Protein AF-A0A8D9LYZ7-F1 (afdb_monomer)

Nearest PDB structures (foldseek):
  7vrr-assembly1_A  TM=9.509E-01  e=6.026E-10  Arabidopsis thaliana
  7vmf-assembly1_E  TM=9.595E-01  e=1.158E-09  Arabidopsis thaliana
  7vrr-assembly1_B  TM=9.487E-01  e=1.440E-09  Arabidopsis thaliana
  7vrr-assembly1_D  TM=9.326E-01  e=1.996E-09  Arabidopsis thaliana
  7wim-assembly3_O  TM=8.585E-01  e=1.348E-05  Arabidopsis thaliana

pLDDT: mean 75.19, std 22.4, range [19.69, 98.44]

Foldseek 3Di:
DDKAWAPRKDKDFADVQKKKWWFKKFWFPADQQDKKFKWKADPNDIDGQDMAGHPPRRMDTGGDMDPGMMIIDIDDNGGIMDIDIDMDGNPPDDDDDDDDDDDDDDDDDDDDDDDDDDDDDDDDDDDDDDDDDDPDQQFDKDWAPGKDKDFADVQKKKFFFKKFFDPDDQQDKKFKWKADPNDIDTPDIHRGMDGDDDPIGPGMIMIDMHDPGGIMTIGIDMDGNDDDPDPDDDDDDDDDDDDDDPPVVVVVVVVVVVVVVVVVVVPDDPVCVVVVVVVVVVCLVPFPDWFWDFCCVVPVVQQDDAAADFFAQQLLVQVLSFLSSLCVVVVDDFPDDDSVCQQVQQDCVQADPRSHGVDSVSSQCSCCVRRSFVHKDKAFQDPDLVRLVVVVVVVQVLPVSHKKKFKFFDFPVNVVLPDQADDDDPVRVVCCVPPVGDMGIWIFGGKTWHDDPNDIWIWTWTQANRALVRDPGRIGTYTPSRSGTGIIMHTHD

Organism: Brassica campestris (NCBI:txid3711)

Mean predicted aligned error: 21.59 Å

Sequence (493 aa):
GAEVKAGKPLKVKPDEDCLIHLSHACIDNGKKGETALLYVTVDGKKLVIGKLSQGSISQISLYLIFDQEFELSHSLETGSVHFIGYKSPNMDDEECYSSSDSSSEEEVECCQGLKADSEPKAKPAEEVKHESDDDDDEGAKVKAGKTLKVKPGENCLIHISQASLGKAENGVSALLYATVDDKKLLLGTLSQDISFDHLLFDREFELSHTLDRGYVHFIGHQRNKKKRASESSKTPVSFKKSKPNTENSFEEITKICQNLVVLLKSVPTKKDIPAIFDKWERTADSRWPLKRDSWRDKRRDNIPPQYIQTQGNCWAIAFYRQWSTMAKLKGRSRPKLTLAKLMSGVSFRYRTGDGQLRKLEAAVEFMKNEHYVDEMFLHVKPSGDSEDEKFEQLIENLLLEGPVAVSFDYFPSYRTGKERILSPTLTERLRNPYEHTSKHVGLLMGSGIELVDGEPKHFWDIYESRGASWRDCGFDRLARHEGLILQATEMRL

Solvent-accessible surface area (backbone atoms only — not comparable to full-atom values): 29156 Å² total; per-residue (Å²): 106,50,79,32,44,44,89,44,66,41,78,46,70,48,57,90,65,24,28,37,35,40,41,33,39,30,63,40,79,50,55,86,70,40,61,30,46,30,32,40,30,46,93,88,44,78,40,81,76,46,74,35,25,35,88,80,34,40,60,47,82,44,91,46,76,33,78,56,61,36,31,40,41,58,61,35,87,57,37,34,38,39,36,33,54,52,77,44,75,51,84,86,68,97,74,88,82,79,88,76,91,77,90,79,90,85,84,89,86,86,87,84,90,84,87,88,87,83,85,88,90,82,91,92,84,85,89,78,90,77,83,86,83,88,80,72,89,75,53,51,78,34,45,45,86,41,72,42,78,47,70,44,56,91,70,26,27,33,36,44,42,34,38,32,61,40,92,65,68,92,87,54,64,26,48,33,32,41,32,42,93,90,43,78,41,80,74,48,78,37,65,53,66,43,78,40,94,78,47,68,35,76,51,60,34,30,41,38,55,63,37,90,68,50,34,40,37,36,32,62,51,80,42,73,61,81,78,72,85,78,91,80,80,89,77,87,83,86,76,84,88,76,89,76,78,75,71,68,52,55,59,53,50,51,51,50,52,52,52,48,53,54,50,55,72,69,48,80,49,87,81,43,46,62,60,50,48,50,52,48,53,64,37,66,80,34,80,73,68,74,48,68,55,34,45,66,74,78,37,61,95,55,60,62,84,84,42,65,55,62,69,37,39,34,54,42,52,16,50,48,38,31,50,53,38,45,40,64,73,69,70,58,93,58,63,87,82,46,57,66,53,46,65,69,61,33,58,68,88,50,31,47,99,53,49,28,66,77,51,75,68,66,44,42,60,49,38,40,76,67,50,62,27,76,43,67,47,77,47,64,55,64,92,52,78,88,38,36,63,58,47,52,49,51,51,54,58,52,48,74,79,34,56,31,26,31,30,29,69,50,50,76,74,63,74,70,66,79,62,85,53,42,68,76,53,72,68,52,62,70,41,33,88,76,69,59,54,55,74,41,35,32,22,36,37,36,35,33,41,40,69,57,97,87,41,83,41,47,27,35,35,28,45,45,48,64,17,56,86,34,77,65,65,16,32,49,32,38,45,50,98,65,68,54,62,47,31,41,46,49,76,42,118

Structure (mmCIF, N/CA/C/O backbone):
data_AF-A0A8D9LYZ7-F1
#
_entry.id   AF-A0A8D9LYZ7-F1
#
loop_
_atom_site.group_PDB
_atom_site.id
_atom_site.type_symbol
_atom_site.label_atom_id
_atom_site.label_alt_id
_atom_site.label_comp_id
_atom_site.label_asym_id
_atom_site.label_entity_id
_atom_site.label_seq_id
_atom_site.pdbx_PDB_ins_code
_atom_site.Cartn_x
_atom_site.Cartn_y
_atom_site.Cartn_z
_atom_site.occupancy
_atom_site.B_iso_or_equiv
_atom_site.auth_seq_id
_atom_site.auth_comp_id
_atom_site.auth_asym_id
_atom_site.auth_atom_id
_atom_site.pdbx_PDB_model_num
ATOM 1 N N . GLY A 1 1 ? -36.156 2.835 1.622 1.00 79.25 1 GLY A N 1
ATOM 2 C CA . GLY A 1 1 ? -36.296 2.996 3.081 1.00 79.25 1 GLY A CA 1
ATOM 3 C C . GLY A 1 1 ? -37.555 2.292 3.530 1.00 79.25 1 GLY A C 1
ATOM 4 O O . GLY A 1 1 ? -38.453 2.146 2.710 1.00 79.25 1 GLY A O 1
ATOM 5 N N . ALA A 1 2 ? -37.606 1.831 4.775 1.00 90.19 2 ALA A N 1
ATOM 6 C CA . ALA A 1 2 ? -38.741 1.100 5.324 1.00 90.19 2 ALA A CA 1
ATOM 7 C C . ALA A 1 2 ? -39.056 1.562 6.751 1.00 90.19 2 ALA A C 1
ATOM 9 O O . ALA A 1 2 ? -38.150 1.733 7.565 1.00 90.19 2 ALA A O 1
ATOM 10 N N . GLU A 1 3 ? -40.341 1.748 7.043 1.00 95.56 3 GLU A N 1
ATOM 11 C CA . GLU A 1 3 ? -40.841 2.050 8.383 1.00 95.56 3 GLU A CA 1
ATOM 12 C C . GLU A 1 3 ? -41.131 0.738 9.121 1.00 95.56 3 GLU A C 1
ATOM 14 O O . GLU A 1 3 ? -41.915 -0.091 8.655 1.00 95.56 3 GLU A O 1
ATOM 19 N N . VAL A 1 4 ? -40.530 0.563 10.294 1.00 96.75 4 VAL A N 1
ATOM 20 C CA . VAL A 1 4 ? -40.842 -0.523 11.226 1.00 96.75 4 VAL A CA 1
ATOM 21 C C . VAL A 1 4 ? -41.644 0.079 12.370 1.00 96.75 4 VAL A C 1
ATOM 23 O O . VAL A 1 4 ? -41.200 1.037 12.996 1.00 96.75 4 VAL A O 1
ATOM 26 N N . LYS A 1 5 ? -42.847 -0.448 12.613 1.00 95.31 5 LYS A N 1
ATOM 27 C CA . LYS A 1 5 ? -43.751 0.038 13.668 1.00 95.31 5 LYS A CA 1
ATOM 28 C C . LYS A 1 5 ? -43.574 -0.777 14.945 1.00 95.31 5 LYS A C 1
ATOM 30 O O . LYS A 1 5 ? -43.240 -1.961 14.888 1.00 95.31 5 LYS A O 1
ATOM 35 N N . ALA A 1 6 ? -43.891 -0.170 16.089 1.00 93.12 6 ALA A N 1
ATOM 36 C CA . ALA A 1 6 ? -43.908 -0.856 17.381 1.00 93.12 6 ALA A CA 1
ATOM 37 C C . ALA A 1 6 ? -44.677 -2.188 17.321 1.00 93.12 6 ALA A C 1
ATOM 39 O O . ALA A 1 6 ? -45.805 -2.256 16.825 1.00 93.12 6 ALA A O 1
ATOM 40 N N . GLY A 1 7 ? -44.030 -3.260 17.787 1.00 92.50 7 GLY A N 1
ATOM 41 C CA . GLY A 1 7 ? -44.580 -4.619 17.793 1.00 92.50 7 GLY A CA 1
ATOM 42 C C . GLY A 1 7 ? -44.764 -5.273 16.416 1.00 92.50 7 GLY A C 1
ATOM 43 O O . GLY A 1 7 ? -45.311 -6.370 16.349 1.00 92.50 7 GLY A O 1
ATOM 44 N N . LYS A 1 8 ? -44.330 -4.635 15.321 1.00 95.62 8 LYS A N 1
ATOM 45 C CA . LYS A 1 8 ? -44.472 -5.142 13.948 1.00 95.62 8 LYS A CA 1
ATOM 46 C C . LYS A 1 8 ? -43.101 -5.266 13.279 1.00 95.62 8 LYS A C 1
ATOM 48 O O . LYS A 1 8 ? -42.712 -4.359 12.541 1.00 95.62 8 LYS A O 1
ATOM 53 N N . PRO A 1 9 ? -42.357 -6.351 13.557 1.00 96.25 9 PRO A N 1
ATOM 54 C CA . PRO A 1 9 ? -41.068 -6.583 12.925 1.00 96.25 9 PRO A CA 1
ATOM 55 C C . PRO A 1 9 ? -41.208 -6.712 11.401 1.00 96.25 9 PRO A C 1
ATOM 57 O O . PRO A 1 9 ? -42.234 -7.170 10.895 1.00 96.25 9 PRO A O 1
ATOM 60 N N . LEU A 1 10 ? -40.174 -6.297 10.674 1.00 97.00 10 LEU A N 1
ATOM 61 C CA . LEU A 1 10 ? -40.135 -6.299 9.215 1.00 97.00 10 LEU A CA 1
ATOM 62 C C . LEU A 1 10 ? -39.130 -7.333 8.722 1.00 97.00 10 LEU A C 1
ATOM 64 O O . LEU A 1 10 ? -37.926 -7.145 8.881 1.00 97.00 10 LEU A O 1
ATOM 68 N N . LYS A 1 11 ? -39.620 -8.384 8.067 1.00 96.56 11 LYS A N 1
ATOM 69 C CA . LYS A 1 11 ? -38.764 -9.310 7.325 1.00 96.56 11 LYS A CA 1
ATOM 70 C C . LYS A 1 11 ? -38.338 -8.705 5.998 1.00 96.56 11 LYS A C 1
ATOM 72 O O . LYS A 1 11 ? -39.151 -8.118 5.284 1.00 96.56 11 LYS A O 1
ATOM 77 N N . VAL A 1 12 ? -37.067 -8.873 5.677 1.00 94.00 12 VAL A N 1
ATOM 78 C CA . VAL A 1 12 ? -36.433 -8.374 4.467 1.00 94.00 12 VAL A CA 1
ATOM 79 C C . VAL A 1 12 ? -35.651 -9.522 3.847 1.00 94.00 12 VAL A C 1
ATOM 81 O O . VAL A 1 12 ? -34.779 -10.110 4.485 1.00 94.00 12 VAL A O 1
ATOM 84 N N . LYS A 1 13 ? -35.966 -9.828 2.590 1.00 92.06 13 LYS A N 1
ATOM 85 C CA . LYS A 1 13 ? -35.280 -10.849 1.806 1.00 92.06 13 LYS A CA 1
ATOM 86 C C . LYS A 1 13 ? -34.520 -10.168 0.660 1.00 92.06 13 LYS A C 1
ATOM 88 O O . LYS A 1 13 ? -35.153 -9.415 -0.085 1.00 92.06 13 LYS A O 1
ATOM 93 N N . PRO A 1 14 ? -33.197 -10.372 0.537 1.00 88.88 14 PRO A N 1
ATOM 94 C CA . PRO A 1 14 ? -32.452 -9.967 -0.651 1.00 88.88 14 PRO A CA 1
ATOM 95 C C . PRO A 1 14 ? -32.978 -10.663 -1.915 1.00 88.88 14 PRO A C 1
ATOM 97 O O . PRO A 1 14 ? -33.495 -11.779 -1.840 1.00 88.88 14 PRO A O 1
ATOM 100 N N . ASP A 1 15 ? -32.871 -9.990 -3.064 1.00 88.00 15 ASP A N 1
ATOM 101 C CA . ASP A 1 15 ? -33.128 -10.634 -4.359 1.00 88.00 15 ASP A CA 1
ATOM 102 C C . ASP A 1 15 ? -31.979 -11.611 -4.674 1.00 88.00 15 ASP A C 1
ATOM 104 O O . ASP A 1 15 ? -30.904 -11.510 -4.077 1.00 88.00 15 ASP A O 1
ATOM 108 N N . GLU A 1 16 ? -32.193 -12.540 -5.609 1.00 79.25 16 GLU A N 1
ATOM 109 C CA . GLU A 1 16 ? -31.113 -13.405 -6.106 1.00 79.25 16 GLU A CA 1
ATOM 110 C C . GLU A 1 16 ? -29.936 -12.544 -6.601 1.00 79.25 16 GLU A C 1
ATOM 112 O O . GLU A 1 16 ? -30.134 -11.499 -7.227 1.00 79.25 16 GLU A O 1
ATOM 117 N N . ASP A 1 17 ? -28.716 -12.941 -6.232 1.00 79.69 17 ASP A N 1
ATOM 118 C CA . ASP A 1 17 ? -27.465 -12.235 -6.537 1.00 79.69 17 ASP A CA 1
ATOM 119 C C . ASP A 1 17 ? -27.440 -10.755 -6.124 1.00 79.69 17 ASP A C 1
ATOM 121 O O . ASP A 1 17 ? -26.774 -9.929 -6.751 1.00 79.69 17 ASP A O 1
ATOM 125 N N . CYS A 1 18 ? -28.149 -10.385 -5.055 1.00 79.62 18 CYS A N 1
ATOM 126 C CA . CYS A 1 18 ? -28.146 -9.030 -4.515 1.00 79.62 18 CYS A CA 1
ATOM 127 C C . CYS A 1 18 ? -27.877 -9.014 -3.008 1.00 79.62 18 CYS A C 1
ATOM 129 O O . CYS A 1 18 ? -28.377 -9.830 -2.245 1.00 79.62 18 CYS A O 1
ATOM 131 N N . LEU A 1 19 ? -27.135 -8.004 -2.567 1.00 84.94 19 LEU A N 1
ATOM 132 C CA . LEU A 1 19 ? -26.877 -7.683 -1.170 1.00 84.94 19 LEU A CA 1
ATOM 133 C C . LEU A 1 19 ? -27.732 -6.490 -0.750 1.00 84.94 19 LEU A C 1
ATOM 135 O O . LEU A 1 19 ? -27.896 -5.532 -1.513 1.00 84.94 19 LEU A O 1
ATOM 139 N N . ILE A 1 20 ? -28.230 -6.504 0.485 1.00 86.31 20 ILE A N 1
ATOM 140 C CA . ILE A 1 20 ? -28.914 -5.359 1.094 1.00 86.31 20 ILE A CA 1
ATOM 141 C C . ILE A 1 20 ? -27.975 -4.678 2.084 1.00 86.31 20 ILE A C 1
ATOM 143 O O . ILE A 1 20 ? -27.587 -5.261 3.092 1.00 86.31 20 ILE A O 1
ATOM 147 N N . HIS A 1 21 ? -27.664 -3.411 1.821 1.00 87.38 21 HIS A N 1
ATOM 148 C CA . HIS A 1 21 ? -26.882 -2.543 2.697 1.00 87.38 21 HIS A CA 1
ATOM 149 C C . HIS A 1 21 ? -27.824 -1.701 3.541 1.00 87.38 21 HIS A C 1
ATOM 151 O O . HIS A 1 21 ? -28.546 -0.868 2.997 1.00 87.38 21 HIS A O 1
ATOM 157 N N . LEU A 1 22 ? -27.808 -1.868 4.859 1.00 81.81 22 LEU A N 1
ATOM 158 C CA . LEU A 1 22 ? -28.526 -1.017 5.800 1.00 81.81 22 LEU A CA 1
ATOM 159 C C . LEU A 1 22 ? -27.595 0.091 6.300 1.00 81.81 22 LEU A C 1
ATOM 161 O O . LEU A 1 22 ? -26.616 -0.185 6.992 1.00 81.81 22 LEU A O 1
ATOM 165 N N . SER A 1 23 ? -27.908 1.339 5.942 1.00 78.88 23 SER A N 1
ATOM 166 C CA . SER A 1 23 ? -27.020 2.489 6.123 1.00 78.88 23 SER A CA 1
ATOM 167 C C . SER A 1 23 ? -27.414 3.411 7.273 1.00 78.88 23 SER A C 1
ATOM 169 O O . SER A 1 23 ? -26.550 4.038 7.877 1.00 78.88 23 SER A O 1
ATOM 171 N N . HIS A 1 24 ? -28.707 3.544 7.577 1.00 85.88 24 HIS A N 1
ATOM 172 C CA . HIS A 1 24 ? -29.184 4.456 8.620 1.00 85.88 24 HIS A CA 1
ATOM 173 C C . HIS A 1 24 ? -30.456 3.942 9.283 1.00 85.88 24 HIS A C 1
ATOM 175 O O . HIS A 1 24 ? -31.260 3.247 8.659 1.00 85.88 24 HIS A O 1
ATOM 181 N N . ALA A 1 25 ? -30.664 4.356 10.530 1.00 88.94 25 ALA A N 1
ATOM 182 C CA . ALA A 1 25 ? -31.942 4.242 11.212 1.00 88.94 25 ALA A CA 1
ATOM 183 C C . ALA A 1 25 ? -32.270 5.540 11.956 1.00 88.94 25 ALA A C 1
ATOM 185 O O . ALA A 1 25 ? -31.383 6.146 12.558 1.00 88.94 25 ALA A O 1
ATOM 186 N N . CYS A 1 26 ? -33.532 5.960 11.945 1.00 89.44 26 CYS A N 1
ATOM 187 C CA . CYS A 1 26 ? -34.004 7.096 12.731 1.00 89.44 26 CYS A CA 1
ATOM 188 C C . CYS A 1 26 ? -35.323 6.789 13.439 1.00 89.44 26 CYS A C 1
ATOM 190 O O . CYS A 1 26 ? -36.177 6.073 12.919 1.00 89.44 26 CYS A O 1
ATOM 192 N N . ILE A 1 27 ? -35.467 7.313 14.654 1.00 88.81 27 ILE A N 1
ATOM 193 C CA . ILE A 1 27 ? -36.677 7.170 15.460 1.00 88.81 27 ILE A CA 1
ATOM 194 C C . ILE A 1 27 ? -37.678 8.239 15.032 1.00 88.81 27 ILE A C 1
ATOM 196 O O . ILE A 1 27 ? -37.322 9.401 14.831 1.00 88.81 27 ILE A O 1
ATOM 200 N N . ASP A 1 28 ? -38.931 7.831 14.899 1.00 85.62 28 ASP A N 1
ATOM 201 C CA . ASP A 1 28 ? -40.037 8.689 14.513 1.00 85.62 28 ASP A CA 1
ATOM 202 C C . ASP A 1 28 ? -41.248 8.434 15.418 1.00 85.62 28 ASP A C 1
ATOM 204 O O . ASP A 1 28 ? -41.487 7.320 15.889 1.00 85.62 28 ASP A O 1
ATOM 208 N N . ASN A 1 29 ? -41.999 9.496 15.705 1.00 78.06 29 ASN A N 1
ATOM 209 C CA . ASN A 1 29 ? -43.187 9.473 16.566 1.00 78.06 29 ASN A CA 1
ATOM 210 C C . ASN A 1 29 ? -42.989 8.864 17.977 1.00 78.06 29 ASN A C 1
ATOM 212 O O . ASN A 1 29 ? -43.962 8.441 18.604 1.00 78.06 29 ASN A O 1
ATOM 216 N N . GLY A 1 30 ? -41.756 8.839 18.499 1.00 70.19 30 GLY A N 1
ATOM 217 C CA . GLY A 1 30 ? -41.465 8.470 19.889 1.00 70.19 30 GLY A CA 1
ATOM 218 C C . GLY A 1 30 ? -41.787 9.600 20.874 1.00 70.19 30 GLY A C 1
ATOM 219 O O . GLY A 1 30 ? -41.751 10.787 20.528 1.00 70.19 30 GLY A O 1
ATOM 220 N N . LYS A 1 31 ? -42.074 9.266 22.135 1.00 75.69 31 LYS A N 1
ATOM 221 C CA . LYS A 1 31 ? -42.212 10.268 23.206 1.00 75.69 31 LYS A CA 1
ATOM 222 C C . LYS A 1 31 ? -40.844 10.891 23.501 1.00 75.69 31 LYS A C 1
ATOM 224 O O . LYS A 1 31 ? -39.818 10.225 23.436 1.00 75.69 31 LYS A O 1
ATOM 229 N N . LYS A 1 32 ? -40.792 12.180 23.855 1.00 70.69 32 LYS A N 1
ATOM 230 C CA . LYS A 1 32 ? -39.527 12.873 24.176 1.00 70.69 32 LYS A CA 1
ATOM 231 C C . LYS A 1 32 ? -38.790 12.151 25.317 1.00 70.69 32 LYS A C 1
ATOM 233 O O . LYS A 1 32 ? -39.349 12.006 26.399 1.00 70.69 32 LYS A O 1
ATOM 238 N N . GLY A 1 33 ? -37.545 11.731 25.077 1.00 71.44 33 GLY A N 1
ATOM 239 C CA . GLY A 1 33 ? -36.746 10.937 26.022 1.00 71.44 33 GLY A CA 1
ATOM 240 C C . GLY A 1 33 ? -36.971 9.419 25.961 1.00 71.44 33 GLY A C 1
ATOM 241 O O . GLY A 1 33 ? -36.251 8.682 26.632 1.00 71.44 33 GLY A O 1
ATOM 242 N N . GLU A 1 34 ? -37.918 8.934 25.153 1.00 81.06 34 GLU A N 1
ATOM 243 C CA . GLU A 1 34 ? -38.097 7.504 24.892 1.00 81.06 34 GLU A CA 1
ATOM 244 C C . GLU A 1 34 ? -36.894 6.951 24.128 1.00 81.06 34 GLU A C 1
ATOM 246 O O . GLU A 1 34 ? -36.302 7.633 23.287 1.00 81.06 34 GLU A O 1
ATOM 251 N N . THR A 1 35 ? -36.516 5.720 24.458 1.00 84.75 35 THR A N 1
ATOM 252 C CA . THR A 1 35 ? -35.334 5.058 23.916 1.00 84.75 35 THR A CA 1
ATOM 253 C C . THR A 1 35 ? -35.744 3.796 23.168 1.00 84.75 35 THR A C 1
ATOM 255 O O . THR A 1 35 ? -36.436 2.943 23.720 1.00 84.75 35 THR A O 1
ATOM 258 N N . ALA A 1 36 ? -35.272 3.654 21.932 1.00 86.81 36 ALA A N 1
ATOM 259 C CA . ALA A 1 36 ? -35.434 2.459 21.118 1.00 86.81 36 ALA A CA 1
ATOM 260 C C . ALA A 1 36 ? -34.119 1.680 21.066 1.00 86.81 36 ALA A C 1
ATOM 262 O O . ALA A 1 36 ? -33.128 2.185 20.545 1.00 86.81 36 ALA A O 1
ATOM 263 N N . LEU A 1 37 ? -34.111 0.435 21.534 1.00 89.06 37 LEU A N 1
ATOM 264 C CA . LEU A 1 37 ? -33.129 -0.547 21.088 1.00 89.06 37 LEU A CA 1
ATOM 265 C C . LEU A 1 37 ? -33.563 -1.059 19.720 1.00 89.06 37 LEU A C 1
ATOM 267 O O . LEU A 1 37 ? -34.724 -1.426 19.536 1.00 89.06 37 LEU A O 1
ATOM 271 N N . LEU A 1 38 ? -32.635 -1.054 18.775 1.00 89.06 38 LEU A N 1
ATOM 272 C CA . LEU A 1 38 ? -32.813 -1.571 17.429 1.00 89.06 38 LEU A CA 1
ATOM 273 C C . LEU A 1 38 ? -32.272 -2.990 17.383 1.00 89.06 38 LEU A C 1
ATOM 275 O O . LEU A 1 38 ? -31.185 -3.246 17.902 1.00 89.06 38 LEU A O 1
ATOM 279 N N . TYR A 1 39 ? -32.992 -3.888 16.726 1.00 88.56 39 TYR A N 1
ATOM 280 C CA . TYR A 1 39 ? -32.585 -5.274 16.587 1.00 88.56 39 TYR A CA 1
ATOM 281 C C . TYR A 1 39 ? -32.585 -5.714 15.131 1.00 88.56 39 TYR A C 1
ATOM 283 O O . TYR A 1 39 ? -33.446 -5.300 14.349 1.00 88.56 39 TYR A O 1
ATOM 291 N N . VAL A 1 40 ? -31.673 -6.629 14.819 1.00 89.94 40 VAL A N 1
ATOM 292 C CA . VAL A 1 40 ? -31.772 -7.494 13.648 1.00 89.94 40 VAL A CA 1
ATOM 293 C C . VAL A 1 40 ? -31.845 -8.950 14.087 1.00 89.94 40 VAL A C 1
ATOM 295 O O . VAL A 1 40 ? -31.114 -9.360 14.986 1.00 89.94 40 VAL A O 1
ATOM 298 N N . THR A 1 41 ? -32.718 -9.733 13.466 1.00 91.25 41 THR A N 1
ATOM 299 C CA . THR A 1 41 ? -32.765 -11.185 13.639 1.00 91.25 41 THR A CA 1
ATOM 300 C C . THR A 1 41 ? -32.278 -11.847 12.359 1.00 91.25 41 THR A C 1
ATOM 302 O O . THR A 1 41 ? -32.858 -11.625 11.300 1.00 91.25 41 THR A O 1
ATOM 305 N N . VAL A 1 42 ? -31.230 -12.662 12.462 1.00 87.81 42 VAL A N 1
ATOM 306 C CA . VAL A 1 42 ? -30.668 -13.449 11.354 1.00 87.81 42 VAL A CA 1
ATOM 307 C C . VAL A 1 42 ? -30.540 -14.890 11.834 1.00 87.81 42 VAL A C 1
ATOM 309 O O . VAL A 1 42 ? -30.038 -15.117 12.935 1.00 87.81 42 VAL A O 1
ATOM 312 N N . ASP A 1 43 ? -31.049 -15.858 11.070 1.00 87.69 43 ASP A N 1
ATOM 313 C CA . ASP A 1 43 ? -31.066 -17.285 11.445 1.00 87.69 43 ASP A CA 1
ATOM 314 C C . ASP A 1 43 ? -31.621 -17.549 12.858 1.00 87.69 43 ASP A C 1
ATOM 316 O O . ASP A 1 43 ? -31.081 -18.329 13.645 1.00 87.69 43 ASP A O 1
ATOM 320 N N . GLY A 1 44 ? -32.684 -16.826 13.225 1.00 83.38 44 GLY A N 1
ATOM 321 C CA . GLY A 1 44 ? -33.321 -16.923 14.543 1.00 83.38 44 GLY A CA 1
ATOM 322 C C . GLY A 1 44 ? -32.535 -16.288 15.699 1.00 83.38 44 GLY A C 1
ATOM 323 O O . GLY A 1 44 ? -33.018 -16.294 16.830 1.00 83.38 44 GLY A O 1
ATOM 324 N N . LYS A 1 45 ? -31.357 -15.701 15.451 1.00 81.44 45 LYS A N 1
ATOM 325 C CA . LYS A 1 45 ? -30.554 -15.002 16.465 1.00 81.44 45 LYS A CA 1
ATOM 326 C C . LYS A 1 45 ? -30.842 -13.508 16.435 1.00 81.44 45 LYS A C 1
ATOM 328 O O . LYS A 1 45 ? -30.550 -12.840 15.447 1.00 81.44 45 LYS A O 1
ATOM 333 N N . LYS A 1 46 ? -31.391 -12.983 17.533 1.00 89.44 46 LYS A N 1
ATOM 334 C CA . LYS A 1 46 ? -31.718 -11.562 17.696 1.00 89.44 46 LYS A CA 1
ATOM 335 C C . LYS A 1 46 ? -30.521 -10.794 18.261 1.00 89.44 46 LYS A C 1
ATOM 337 O O . LYS A 1 46 ? -30.073 -11.072 19.369 1.00 89.44 46 LYS A O 1
ATOM 342 N N . LEU A 1 47 ? -30.024 -9.819 17.510 1.00 77.69 47 LEU A N 1
ATOM 343 C CA . LEU A 1 47 ? -28.854 -9.003 17.829 1.00 77.69 47 LEU A CA 1
ATOM 344 C C . LEU A 1 47 ? -29.260 -7.538 17.974 1.00 77.69 47 LEU A C 1
ATOM 346 O O . LEU A 1 47 ? -30.055 -7.041 17.180 1.00 77.69 47 LEU A O 1
ATOM 350 N N . VAL A 1 48 ? -28.703 -6.834 18.959 1.00 86.56 48 VAL A N 1
ATOM 351 C CA . VAL A 1 48 ? -28.875 -5.379 19.096 1.00 86.56 48 VAL A CA 1
ATOM 352 C C . VAL A 1 48 ? -27.935 -4.678 18.117 1.00 86.56 48 VAL A C 1
ATOM 354 O O . VAL A 1 48 ? -26.730 -4.902 18.161 1.00 86.56 48 VAL A O 1
ATOM 357 N N . ILE A 1 49 ? -28.477 -3.816 17.257 1.00 80.44 49 ILE A N 1
ATOM 358 C CA . ILE A 1 49 ? -27.717 -3.089 16.222 1.00 80.44 49 ILE A CA 1
ATOM 359 C C . ILE A 1 49 ? -27.604 -1.587 16.492 1.00 80.44 49 ILE A C 1
ATOM 361 O O . ILE A 1 49 ? -26.915 -0.875 15.770 1.00 80.44 49 ILE A O 1
ATOM 365 N N . GLY A 1 50 ? -28.282 -1.081 17.521 1.00 76.25 50 GLY A N 1
ATOM 366 C CA . GLY A 1 50 ? -28.192 0.324 17.887 1.00 76.25 50 GLY A CA 1
ATOM 367 C C . GLY A 1 50 ? -29.161 0.723 18.988 1.00 76.25 50 GLY A C 1
ATOM 368 O O . GLY A 1 50 ? -30.063 -0.029 19.358 1.00 76.25 50 GLY A O 1
ATOM 369 N N . LYS A 1 51 ? -28.974 1.941 19.492 1.00 87.44 51 LYS A N 1
ATOM 370 C CA . LYS A 1 51 ? -29.859 2.593 20.455 1.00 87.44 51 LYS A CA 1
ATOM 371 C C . LYS A 1 51 ? -30.159 4.002 19.959 1.00 87.44 51 LYS A C 1
ATOM 373 O O . LYS A 1 51 ? -29.237 4.766 19.691 1.00 87.44 51 LYS A O 1
ATOM 378 N N . LEU A 1 52 ? -31.437 4.333 19.847 1.00 81.44 52 LEU A N 1
ATOM 379 C CA . LEU A 1 52 ? -31.923 5.668 19.517 1.00 81.44 52 LEU A CA 1
ATOM 380 C C . LEU A 1 52 ? -32.656 6.255 20.716 1.00 81.44 52 LEU A C 1
ATOM 382 O O . LEU A 1 52 ? -33.240 5.522 21.510 1.00 81.44 52 LEU A O 1
ATOM 386 N N . SER A 1 53 ? -32.659 7.575 20.834 1.00 83.50 53 SER A N 1
ATOM 387 C CA . SER A 1 53 ? -33.417 8.305 21.844 1.00 83.50 53 SER A CA 1
ATOM 388 C C . SER A 1 53 ? -34.043 9.557 21.248 1.00 83.50 53 SER A C 1
ATOM 390 O O . SER A 1 53 ? -33.367 10.392 20.636 1.00 83.50 53 SER A O 1
ATOM 392 N N . GLN A 1 54 ? -35.346 9.724 21.460 1.00 76.94 54 GLN A N 1
ATOM 393 C CA . GLN A 1 54 ? -36.074 10.858 20.908 1.00 76.94 54 GLN A CA 1
ATOM 394 C C . GLN A 1 54 ? -35.561 12.173 21.516 1.00 76.94 54 GLN A C 1
ATOM 396 O O . GLN A 1 54 ? -35.773 12.457 22.699 1.00 76.94 54 GLN A O 1
ATOM 401 N N . GLY A 1 55 ? -34.917 12.996 20.684 1.00 69.81 55 GLY A N 1
ATOM 402 C CA . GLY A 1 55 ? -34.419 14.330 21.031 1.00 69.81 55 GLY A CA 1
ATOM 403 C C . GLY A 1 55 ? -32.935 14.420 21.402 1.00 69.81 55 GLY A C 1
ATOM 404 O O . GLY A 1 55 ? -32.431 15.538 21.472 1.00 69.81 55 GLY A O 1
ATOM 405 N N . SER A 1 56 ? -32.228 13.302 21.606 1.00 70.31 56 SER A N 1
ATOM 406 C CA . SER A 1 56 ? -30.765 13.313 21.797 1.00 70.31 56 SER A CA 1
ATOM 407 C C . SER A 1 56 ? -30.021 12.490 20.748 1.00 70.31 56 SER A C 1
ATOM 409 O O . SER A 1 56 ? -29.097 13.010 20.132 1.00 70.31 56 SER A O 1
ATOM 411 N N . ILE A 1 57 ? -30.449 11.254 20.486 1.00 71.50 57 ILE A N 1
ATOM 412 C CA . ILE A 1 57 ? -29.874 10.373 19.460 1.00 71.50 57 ILE A CA 1
ATOM 413 C C . ILE A 1 57 ? -31.018 9.934 18.548 1.00 71.50 57 ILE A C 1
ATOM 415 O O . ILE A 1 57 ? -31.478 8.797 18.586 1.00 71.50 57 ILE A O 1
ATOM 419 N N . SER A 1 58 ? -31.548 10.872 17.764 1.00 81.12 58 SER A N 1
ATOM 420 C CA . SER A 1 58 ? -32.716 10.603 16.917 1.00 81.12 58 SER A CA 1
ATOM 421 C C . SER A 1 58 ? -32.387 9.762 15.680 1.00 81.12 58 SER A C 1
ATOM 423 O O . SER A 1 58 ? -33.295 9.239 15.040 1.00 81.12 58 SER A O 1
ATOM 425 N N . GLN A 1 59 ? -31.106 9.622 15.335 1.00 80.94 59 GLN A N 1
ATOM 426 C CA . GLN A 1 59 ? -30.643 8.819 14.209 1.00 80.94 59 GLN A CA 1
ATOM 427 C C . GLN A 1 59 ? -29.277 8.189 14.485 1.00 80.94 59 GLN A C 1
ATOM 429 O O . GLN A 1 59 ? -28.493 8.714 15.277 1.00 80.94 59 GLN A O 1
ATOM 434 N N . ILE A 1 60 ? -28.989 7.093 13.791 1.00 74.19 60 ILE A N 1
ATOM 435 C CA . ILE A 1 60 ? -27.718 6.375 13.828 1.00 74.19 60 ILE A CA 1
ATOM 436 C C . ILE A 1 60 ? -27.342 5.936 12.410 1.00 74.19 60 ILE A C 1
ATOM 438 O O . ILE A 1 60 ? -28.206 5.530 11.628 1.00 74.19 60 ILE A O 1
ATOM 442 N N . SER A 1 61 ? -26.056 6.025 12.079 1.00 69.00 61 SER A N 1
ATOM 443 C CA . SER A 1 61 ? -25.502 5.410 10.872 1.00 69.00 61 SER A CA 1
ATOM 444 C C . SER A 1 61 ? -25.147 3.953 11.166 1.00 69.00 61 SER A C 1
ATOM 446 O O . SER A 1 61 ? -24.533 3.650 12.187 1.00 69.00 61 SER A O 1
ATOM 448 N N . LEU A 1 62 ? -25.551 3.062 10.273 1.00 71.19 62 LEU A N 1
ATOM 449 C CA . LEU A 1 62 ? -25.342 1.621 10.323 1.00 71.19 62 LEU A CA 1
ATOM 450 C C . LEU A 1 62 ? -24.488 1.215 9.116 1.00 71.19 62 LEU A C 1
ATOM 452 O O . LEU A 1 62 ? -24.548 1.847 8.067 1.00 71.19 62 LEU A O 1
ATOM 456 N N . TYR A 1 63 ? -23.695 0.160 9.261 1.00 80.31 63 TYR A N 1
ATOM 457 C CA . TYR A 1 63 ? -22.913 -0.418 8.164 1.00 80.31 63 TYR A CA 1
ATOM 458 C C . TYR A 1 63 ? -23.112 -1.933 8.167 1.00 80.31 63 TYR A C 1
ATOM 460 O O . TYR A 1 63 ? -22.190 -2.693 8.447 1.00 80.31 63 TYR A O 1
ATOM 468 N N . LEU A 1 64 ? -24.356 -2.363 7.943 1.00 82.25 64 LEU A N 1
ATOM 469 C CA . LEU A 1 64 ? -24.724 -3.780 7.933 1.00 82.25 64 LEU A CA 1
ATOM 470 C C . LEU A 1 64 ? -25.052 -4.220 6.509 1.00 82.25 64 LEU A C 1
ATOM 472 O O . LEU A 1 64 ? -25.765 -3.516 5.796 1.00 82.25 64 LEU A O 1
ATOM 476 N N . ILE A 1 65 ? -24.537 -5.379 6.112 1.00 84.69 65 ILE A N 1
ATOM 477 C CA . ILE A 1 65 ? -24.742 -5.972 4.790 1.00 84.69 65 ILE A CA 1
ATOM 478 C C . ILE A 1 65 ? -25.364 -7.346 5.004 1.00 84.69 65 ILE A C 1
ATOM 480 O O . ILE A 1 65 ? -24.884 -8.109 5.840 1.00 84.69 65 ILE A O 1
ATOM 484 N N . PHE A 1 66 ? -26.429 -7.636 4.266 1.00 86.50 66 PHE A N 1
ATOM 485 C CA . PHE A 1 66 ? -27.142 -8.904 4.332 1.00 86.50 66 PHE A CA 1
ATOM 486 C C . PHE A 1 66 ? -27.196 -9.541 2.944 1.00 86.50 66 PHE A C 1
ATOM 488 O O . PHE A 1 66 ? -27.696 -8.932 1.996 1.00 86.50 66 PHE A O 1
ATOM 495 N N . ASP A 1 67 ? -26.678 -10.760 2.858 1.00 88.31 67 ASP A N 1
ATOM 496 C CA . ASP A 1 67 ? -26.750 -11.694 1.728 1.00 88.31 67 ASP A CA 1
ATOM 497 C C . ASP A 1 67 ? -27.892 -12.717 1.882 1.00 88.31 67 ASP A C 1
ATOM 499 O O . ASP A 1 67 ? -28.275 -13.385 0.927 1.00 88.31 67 ASP A O 1
ATOM 503 N N . GLN A 1 68 ? -28.483 -12.803 3.075 1.00 86.81 68 GLN A N 1
ATOM 504 C CA . GLN A 1 68 ? -29.587 -13.699 3.408 1.00 86.81 68 GLN A CA 1
ATOM 505 C C . GLN A 1 68 ? -30.766 -12.963 4.062 1.00 86.81 68 GLN A C 1
ATOM 507 O O . GLN A 1 68 ? -30.698 -11.768 4.355 1.00 86.81 68 GLN A O 1
ATOM 512 N N . GLU A 1 69 ? -31.883 -13.669 4.263 1.00 94.62 69 GLU A N 1
ATOM 513 C CA . GLU A 1 69 ? -33.083 -13.108 4.896 1.00 94.62 69 GLU A CA 1
ATOM 514 C C . GLU A 1 69 ? -32.796 -12.647 6.335 1.00 94.62 69 GLU A C 1
ATOM 516 O O . GLU A 1 69 ? -32.148 -13.340 7.122 1.00 94.62 69 GLU A O 1
ATOM 521 N N . PHE A 1 70 ? -33.317 -11.475 6.692 1.00 95.12 70 PHE A N 1
ATOM 522 C CA . PHE A 1 70 ? -33.202 -10.910 8.033 1.00 95.12 70 PHE A CA 1
ATOM 523 C C . PHE A 1 70 ? -34.489 -10.203 8.454 1.00 95.12 70 PHE A C 1
ATOM 525 O O . PHE A 1 70 ? -35.335 -9.850 7.634 1.00 95.12 70 PHE A O 1
ATOM 532 N N . GLU A 1 71 ? -34.650 -9.974 9.754 1.00 97.38 71 GLU A N 1
ATOM 533 C CA . GLU A 1 71 ? -35.805 -9.275 10.314 1.00 97.38 71 GLU A CA 1
ATOM 534 C C . GLU A 1 71 ? -35.369 -8.056 11.129 1.00 97.38 71 GLU A C 1
ATOM 536 O O . GLU A 1 71 ? -34.544 -8.168 12.031 1.00 97.38 71 GLU A O 1
ATOM 541 N N . LEU A 1 72 ? -35.941 -6.888 10.842 1.00 96.88 72 LEU A N 1
ATOM 542 C CA . LEU A 1 72 ? -35.721 -5.651 11.590 1.00 96.88 72 LEU A CA 1
ATOM 543 C C . LEU A 1 72 ? -36.807 -5.463 12.648 1.00 96.88 72 LEU A C 1
ATOM 545 O O . LEU A 1 72 ? -37.998 -5.579 12.359 1.00 96.88 72 LEU A O 1
ATOM 549 N N . SER A 1 73 ? -36.417 -5.117 13.874 1.00 96.19 73 SER A N 1
ATOM 550 C CA . SER A 1 73 ? -37.361 -4.785 14.948 1.00 96.19 73 SER A CA 1
ATOM 551 C C . SER A 1 73 ? -36.795 -3.749 15.916 1.00 96.19 73 SER A C 1
ATOM 553 O O . SER A 1 73 ? -35.619 -3.395 15.855 1.00 96.19 73 SER A O 1
ATOM 555 N N . HIS A 1 74 ? -37.631 -3.235 16.819 1.00 95.62 74 HIS A N 1
ATOM 556 C CA . HIS A 1 74 ? -37.208 -2.279 17.842 1.00 95.62 74 HIS A CA 1
ATOM 557 C C . HIS A 1 74 ? -37.997 -2.430 19.151 1.00 95.62 74 HIS A C 1
ATOM 559 O O . HIS A 1 74 ? -39.029 -3.098 19.182 1.00 95.62 74 HIS A O 1
ATOM 565 N N . SER A 1 75 ? -37.520 -1.800 20.232 1.00 93.69 75 SER A N 1
ATOM 566 C CA . SER A 1 75 ? -38.118 -1.906 21.576 1.00 93.69 75 SER A CA 1
ATOM 567 C C . SER A 1 75 ? -39.187 -0.866 21.924 1.00 93.69 75 SER A C 1
ATOM 569 O O . SER A 1 75 ? -39.715 -0.931 23.028 1.00 93.69 75 SER A O 1
ATOM 571 N N . LEU A 1 76 ? -39.475 0.114 21.059 1.00 89.50 76 LEU A N 1
ATOM 572 C CA . LEU A 1 76 ? -40.513 1.116 21.354 1.00 89.50 76 LEU A CA 1
ATOM 573 C C . LEU A 1 76 ? -41.881 0.468 21.583 1.00 89.50 76 LEU A C 1
ATOM 575 O O . LEU A 1 76 ? -42.300 -0.390 20.804 1.00 89.50 76 LEU A O 1
ATOM 579 N N . GLU A 1 77 ? -42.587 0.952 22.604 1.00 85.81 77 GLU A N 1
ATOM 580 C CA . GLU A 1 77 ? -43.985 0.597 22.868 1.00 85.81 77 GLU A CA 1
ATOM 581 C C . GLU A 1 77 ? -44.929 1.354 21.924 1.00 85.81 77 GLU A C 1
ATOM 583 O O . GLU A 1 77 ? -45.955 0.827 21.494 1.00 85.81 77 GLU A O 1
ATOM 588 N N . THR A 1 78 ? -44.565 2.594 21.579 1.00 83.69 78 THR A N 1
ATOM 589 C CA . THR A 1 78 ? -45.303 3.472 20.665 1.00 83.69 78 THR A CA 1
ATOM 590 C C . THR A 1 78 ? -44.349 4.172 19.698 1.00 83.69 78 THR A C 1
ATOM 592 O O . THR A 1 78 ? -43.243 4.530 20.082 1.00 83.69 78 THR A O 1
ATOM 595 N N . GLY A 1 79 ? -44.775 4.386 18.451 1.00 88.44 79 GLY A N 1
ATOM 596 C CA . GLY A 1 79 ?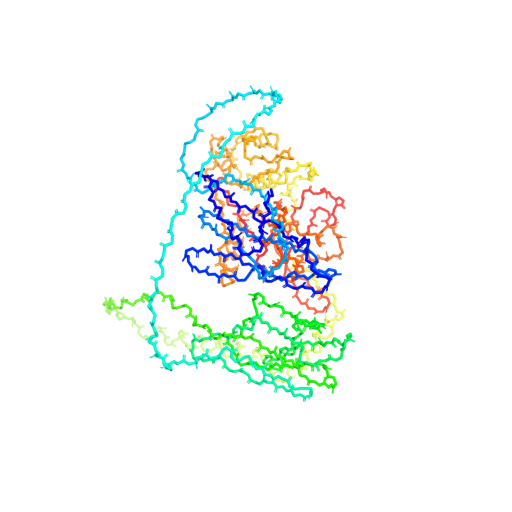 -43.957 5.027 17.413 1.00 88.44 79 GLY A CA 1
ATOM 597 C C . GLY A 1 79 ? -43.344 4.035 16.422 1.00 88.44 79 GLY A C 1
ATOM 598 O O . GLY A 1 79 ? -43.813 2.897 16.281 1.00 88.44 79 GLY A O 1
ATOM 599 N N . SER A 1 80 ? -42.322 4.493 15.706 1.00 93.94 80 SER A N 1
ATOM 600 C CA . SER A 1 80 ? -41.703 3.766 14.599 1.00 93.94 80 SER A CA 1
ATOM 601 C C . SER A 1 80 ? -40.213 4.076 14.469 1.00 93.94 80 SER A C 1
ATOM 603 O O . SER A 1 80 ? -39.715 5.094 14.949 1.00 93.94 80 SER A O 1
ATOM 605 N N . VAL A 1 81 ? -39.490 3.198 13.782 1.00 95.75 81 VAL A N 1
ATOM 606 C CA . VAL A 1 81 ? -38.116 3.445 13.338 1.00 95.75 81 VAL A CA 1
ATOM 607 C C . VAL A 1 81 ? -38.072 3.321 11.823 1.00 95.75 81 VAL A C 1
ATOM 609 O O . VAL A 1 81 ? -38.502 2.311 11.266 1.00 95.75 81 VAL A O 1
ATOM 612 N N . HIS A 1 82 ? -37.540 4.337 11.152 1.00 93.62 82 HIS A N 1
ATOM 613 C CA . HIS A 1 82 ? -37.293 4.293 9.716 1.00 93.62 82 HIS A CA 1
ATOM 614 C C . HIS A 1 82 ? -35.874 3.822 9.457 1.00 93.62 82 HIS A C 1
ATOM 616 O O . HIS A 1 82 ? -34.916 4.393 9.969 1.00 93.62 82 HIS A O 1
ATOM 622 N N . PHE A 1 83 ? -35.751 2.800 8.626 1.00 92.62 83 PHE A N 1
ATOM 623 C CA . PHE A 1 83 ? -34.492 2.229 8.183 1.00 92.62 83 PHE A CA 1
ATOM 624 C C . PHE A 1 83 ? -34.230 2.619 6.728 1.00 92.62 83 PHE A C 1
ATOM 626 O O . PHE A 1 83 ? -35.119 2.545 5.873 1.00 92.62 83 PHE A O 1
ATOM 633 N N . ILE A 1 84 ? -33.005 3.032 6.418 1.00 86.75 84 ILE A N 1
ATOM 634 C CA . ILE A 1 84 ? -32.579 3.400 5.065 1.00 86.75 84 ILE A CA 1
ATOM 635 C C . ILE A 1 84 ? -31.405 2.518 4.665 1.00 86.75 84 ILE A C 1
ATOM 637 O O . ILE A 1 84 ? -30.534 2.206 5.472 1.00 86.75 84 ILE A O 1
ATOM 641 N N . GLY A 1 85 ? -31.409 2.114 3.401 1.00 85.88 85 GLY A N 1
ATOM 642 C CA . GLY A 1 85 ? -30.435 1.215 2.818 1.00 85.88 85 GLY A CA 1
ATOM 643 C C . GLY A 1 85 ? -30.518 1.209 1.296 1.00 85.88 85 GLY A C 1
ATOM 644 O O . GLY A 1 85 ? -31.397 1.861 0.725 1.00 85.88 85 GLY A O 1
ATOM 645 N N . TYR A 1 86 ? -29.614 0.478 0.653 1.00 82.19 86 TYR A N 1
ATOM 646 C CA . TYR A 1 86 ? -29.562 0.300 -0.799 1.00 82.19 86 TYR A CA 1
ATOM 647 C C . TYR A 1 86 ? -29.197 -1.143 -1.160 1.00 82.19 86 TYR A C 1
ATOM 649 O O . TYR A 1 86 ? -28.667 -1.882 -0.332 1.00 82.19 86 TYR A O 1
ATOM 657 N N . LYS A 1 87 ? -29.512 -1.552 -2.391 1.00 87.25 87 LYS A N 1
ATOM 658 C CA . LYS A 1 87 ? -29.148 -2.868 -2.931 1.00 87.25 87 LYS A CA 1
ATOM 659 C C . LYS A 1 87 ? -27.864 -2.756 -3.755 1.00 87.25 87 LYS A C 1
ATOM 661 O O . LYS A 1 87 ? -27.655 -1.738 -4.414 1.00 87.25 87 LYS A O 1
ATOM 666 N N . SER A 1 88 ? -27.032 -3.790 -3.750 1.00 76.12 88 SER A N 1
ATOM 667 C CA . SER A 1 88 ? -25.906 -3.939 -4.681 1.00 76.12 88 SER A CA 1
ATOM 668 C C . SER A 1 88 ? -25.876 -5.360 -5.237 1.00 76.12 88 SER A C 1
ATOM 670 O O . SER A 1 88 ? -26.286 -6.262 -4.517 1.00 76.12 88 SER A O 1
ATOM 672 N N . PRO A 1 89 ? -25.362 -5.602 -6.452 1.00 72.12 89 PRO A N 1
ATOM 673 C CA . PRO A 1 89 ? -25.131 -6.967 -6.913 1.00 72.12 89 PRO A CA 1
ATOM 674 C C . PRO A 1 89 ? -24.161 -7.695 -5.969 1.00 72.12 89 PRO A C 1
ATOM 676 O O . PRO A 1 89 ? -23.210 -7.089 -5.460 1.00 72.12 89 PRO A O 1
ATOM 679 N N . ASN A 1 90 ? -24.421 -8.976 -5.726 1.00 72.44 90 ASN A N 1
ATOM 680 C CA . ASN A 1 90 ? -23.504 -9.902 -5.086 1.00 72.44 90 ASN A CA 1
ATOM 681 C C . ASN A 1 90 ? -22.432 -10.255 -6.124 1.00 72.44 90 ASN A C 1
ATOM 683 O O . ASN A 1 90 ? -22.731 -10.860 -7.145 1.00 72.44 90 ASN A O 1
ATOM 687 N N . MET A 1 91 ? -21.207 -9.762 -5.934 1.00 57.91 91 MET A N 1
ATOM 688 C CA . MET A 1 91 ? -20.122 -9.912 -6.919 1.00 57.91 91 MET A CA 1
ATOM 689 C C . MET A 1 91 ? -19.184 -11.083 -6.604 1.00 57.91 91 MET A C 1
ATOM 691 O O . MET A 1 91 ? -18.108 -11.175 -7.199 1.00 57.91 91 MET A O 1
ATOM 695 N N . ASP A 1 92 ? -19.601 -11.964 -5.698 1.00 48.41 92 ASP A N 1
ATOM 696 C CA . ASP A 1 92 ? -18.948 -13.236 -5.426 1.00 48.41 92 ASP A CA 1
ATOM 697 C C . ASP A 1 92 ? -19.698 -14.334 -6.183 1.00 48.41 92 ASP A C 1
ATOM 699 O O . ASP A 1 92 ? -20.584 -14.967 -5.631 1.00 48.41 92 ASP A O 1
ATOM 703 N N . ASP A 1 93 ? -19.393 -14.471 -7.474 1.00 39.00 93 ASP A N 1
ATOM 704 C CA . ASP A 1 93 ? -19.190 -15.766 -8.126 1.00 39.00 93 ASP A CA 1
ATOM 705 C C . ASP A 1 93 ? -18.675 -15.569 -9.560 1.00 39.00 93 ASP A C 1
ATOM 707 O O . ASP A 1 93 ? -19.137 -14.733 -10.346 1.00 39.00 93 ASP A O 1
ATOM 711 N N . GLU A 1 94 ? -17.648 -16.349 -9.891 1.00 45.94 94 GLU A N 1
ATOM 712 C CA . GLU A 1 94 ? -17.304 -16.639 -11.270 1.00 45.94 94 GLU A CA 1
ATOM 713 C C . GLU A 1 94 ? -18.472 -17.399 -11.905 1.00 45.94 94 GLU A C 1
ATOM 715 O O . GLU A 1 94 ? -18.701 -18.545 -11.551 1.00 45.94 94 GLU A O 1
ATOM 720 N N . GLU A 1 95 ? -19.217 -16.768 -12.814 1.00 35.59 95 GLU A N 1
ATOM 721 C CA . GLU A 1 95 ? -19.639 -17.312 -14.114 1.00 35.59 95 GLU A CA 1
ATOM 722 C C . GLU A 1 95 ? -20.744 -16.449 -14.755 1.00 35.59 95 GLU A C 1
ATOM 724 O O . GLU A 1 95 ? -21.740 -16.090 -14.145 1.00 35.59 95 GLU A O 1
ATOM 729 N N . CYS A 1 96 ? -20.528 -16.135 -16.036 1.00 33.72 96 CYS A N 1
ATOM 730 C CA . CYS A 1 96 ? -21.511 -15.783 -17.066 1.00 33.72 96 CYS A CA 1
ATOM 731 C C . CYS A 1 96 ? -22.641 -14.782 -16.733 1.00 33.72 96 CYS A C 1
ATOM 733 O O . CYS A 1 96 ? -23.687 -15.182 -16.255 1.00 33.72 96 CYS A O 1
ATOM 735 N N . TYR A 1 97 ? -22.557 -13.555 -17.268 1.00 36.22 97 TYR A N 1
ATOM 736 C CA . TYR A 1 97 ? -23.681 -13.038 -18.061 1.00 36.22 97 TYR A CA 1
ATOM 737 C C . TYR A 1 97 ? -23.199 -12.268 -19.290 1.00 36.22 97 TYR A C 1
ATOM 739 O O . TYR A 1 97 ? -22.490 -11.261 -19.232 1.00 36.22 97 TYR A O 1
ATOM 747 N N . SER A 1 98 ? -23.602 -12.826 -20.428 1.00 36.03 98 SER A N 1
ATOM 748 C CA . SER A 1 98 ? -23.617 -12.207 -21.740 1.00 36.03 98 SER A CA 1
ATOM 749 C C . SER A 1 98 ? -24.306 -10.846 -21.688 1.00 36.03 98 SER A C 1
ATOM 751 O O . SER A 1 98 ? -25.362 -10.690 -21.083 1.00 36.03 98 SER A O 1
ATOM 753 N N . SER A 1 99 ? -23.715 -9.895 -22.406 1.00 36.91 99 SER A N 1
ATOM 754 C CA . SER A 1 99 ? -24.323 -8.643 -22.849 1.00 36.91 99 SER A CA 1
ATOM 755 C C . SER A 1 99 ? -25.804 -8.795 -23.206 1.00 36.91 99 SER A C 1
ATOM 757 O O . SER A 1 99 ? -26.135 -9.589 -24.087 1.00 36.91 99 SER A O 1
ATOM 759 N N . SER A 1 100 ? -26.649 -7.924 -22.655 1.00 30.39 100 SER A N 1
ATOM 760 C CA . SER A 1 100 ? -27.650 -7.252 -23.479 1.00 30.39 100 SER A CA 1
ATOM 761 C C . SER A 1 100 ? -27.933 -5.854 -22.941 1.00 30.39 100 SER A C 1
ATOM 763 O O . SER A 1 100 ? -28.478 -5.666 -21.860 1.00 30.39 100 SER A O 1
ATOM 765 N N . ASP A 1 101 ? -27.508 -4.884 -23.737 1.00 32.59 101 ASP A N 1
ATOM 766 C CA . ASP A 1 101 ? -27.887 -3.482 -23.682 1.00 32.59 101 ASP A CA 1
ATOM 767 C C . ASP A 1 101 ? -29.396 -3.354 -23.973 1.00 32.59 101 ASP A C 1
ATOM 769 O O . ASP A 1 101 ? -29.884 -3.953 -24.935 1.00 32.59 101 ASP A O 1
ATOM 773 N N . SER A 1 102 ? -30.138 -2.602 -23.157 1.00 26.47 102 SER A N 1
ATOM 774 C CA . SER A 1 102 ? -31.392 -1.973 -23.589 1.00 26.47 102 SER A CA 1
ATOM 775 C C . SER A 1 102 ? -31.724 -0.778 -22.701 1.00 26.47 102 SER A C 1
ATOM 777 O O . SER A 1 102 ? -32.192 -0.902 -21.572 1.00 26.47 102 SER A O 1
ATOM 779 N N . SER A 1 103 ? -31.489 0.393 -23.279 1.00 32.50 103 SER A N 1
ATOM 780 C CA . SER A 1 103 ? -32.114 1.672 -22.955 1.00 32.50 103 SER A CA 1
ATOM 781 C C . SER A 1 103 ? -33.645 1.570 -22.904 1.00 32.50 103 SER A C 1
ATOM 783 O O . SER A 1 103 ? -34.244 1.001 -23.816 1.00 32.50 103 SER A O 1
ATOM 785 N N . SER A 1 104 ? -34.258 2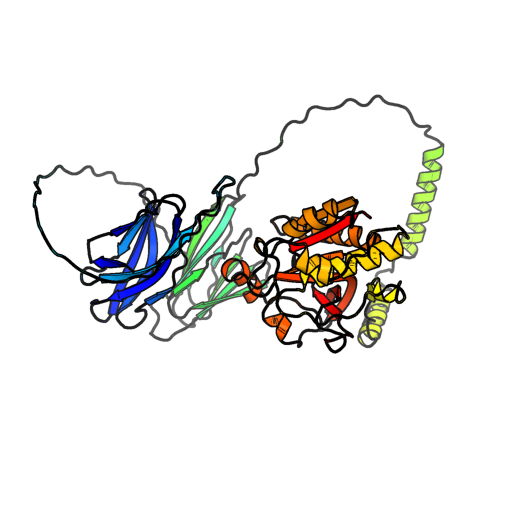.185 -21.886 1.00 26.12 104 SER A N 1
ATOM 786 C CA . SER A 1 104 ? -35.488 2.982 -22.029 1.00 26.12 104 SER A CA 1
ATOM 787 C C . SER A 1 104 ? -35.825 3.701 -20.717 1.00 26.12 104 SER A C 1
ATOM 789 O O . SER A 1 104 ? -36.057 3.067 -19.688 1.00 26.12 104 SER A O 1
ATOM 791 N N . GLU A 1 105 ? -35.841 5.029 -20.787 1.00 31.66 105 GLU A N 1
ATOM 792 C CA . GLU A 1 105 ? -36.587 5.926 -19.900 1.00 31.66 105 GLU A CA 1
ATOM 793 C C . GLU A 1 105 ? -38.091 5.768 -20.199 1.00 31.66 105 GLU A C 1
ATOM 795 O O . GLU A 1 105 ? -38.423 5.480 -21.347 1.00 31.66 105 GLU A O 1
ATOM 800 N N . GLU A 1 106 ? -38.967 5.923 -19.196 1.00 27.75 106 GLU A N 1
ATOM 801 C CA . GLU A 1 106 ? -40.306 6.557 -19.258 1.00 27.75 106 GLU A CA 1
ATOM 802 C C . GLU A 1 106 ? -41.097 6.305 -17.957 1.00 27.75 106 GLU A C 1
ATOM 804 O O . GLU A 1 106 ? -40.876 5.340 -17.224 1.00 27.75 106 GLU A O 1
ATOM 809 N N . GLU A 1 107 ? -41.968 7.263 -17.650 1.00 24.38 107 GLU A N 1
ATOM 810 C CA . GLU A 1 107 ? -42.599 7.533 -16.362 1.00 24.38 107 GLU A CA 1
ATOM 811 C C . GLU A 1 107 ? -43.986 6.865 -16.149 1.00 24.38 107 GLU A C 1
ATOM 813 O O . GLU A 1 107 ? -44.589 6.307 -17.057 1.00 24.38 107 GLU A O 1
ATOM 818 N N . VAL A 1 108 ? -44.498 7.065 -14.921 1.00 24.36 108 VAL A N 1
ATOM 819 C CA . VAL A 1 108 ? -45.901 7.216 -14.456 1.00 24.36 108 VAL A CA 1
ATOM 820 C C . VAL A 1 108 ? -46.899 6.036 -14.371 1.00 24.36 108 VAL A C 1
ATOM 822 O O . VAL A 1 108 ? -47.356 5.453 -15.342 1.00 24.36 108 VAL A O 1
ATOM 825 N N . GLU A 1 109 ? -47.390 5.896 -13.129 1.00 21.80 109 GLU A N 1
ATOM 826 C CA . GLU A 1 109 ? -48.800 5.955 -12.681 1.00 21.80 109 GLU A CA 1
ATOM 827 C C . GLU A 1 109 ? -49.473 4.751 -11.988 1.00 21.80 109 GLU A C 1
ATOM 829 O O . GLU A 1 109 ? -49.241 3.573 -12.226 1.00 21.80 109 GLU A O 1
ATOM 834 N N . CYS A 1 110 ? -50.301 5.170 -11.031 1.00 19.75 110 CYS A N 1
ATOM 835 C CA . CYS A 1 110 ? -50.995 4.513 -9.932 1.00 19.75 110 CYS A CA 1
ATOM 836 C C . CYS A 1 110 ? -52.139 3.587 -10.376 1.00 19.75 110 CYS A C 1
ATOM 838 O O . CYS A 1 110 ? -52.803 3.893 -11.357 1.00 19.75 110 CYS A O 1
ATOM 840 N N . CYS A 1 111 ? -52.480 2.571 -9.565 1.00 19.69 111 CYS A N 1
ATOM 841 C CA . CYS A 1 111 ? -53.873 2.247 -9.217 1.00 19.69 111 CYS A CA 1
ATOM 842 C C . CYS A 1 111 ? -53.999 1.305 -8.006 1.00 19.69 111 CYS A C 1
ATOM 844 O O . CYS A 1 111 ? -53.110 0.532 -7.662 1.00 19.69 111 CYS A O 1
ATOM 846 N N . GLN A 1 112 ? -55.145 1.447 -7.348 1.00 21.19 112 GLN A N 1
ATOM 847 C CA . GLN A 1 112 ? -55.528 0.995 -6.016 1.00 21.19 112 GLN A CA 1
ATOM 848 C C . GLN A 1 112 ? -56.147 -0.417 -5.987 1.00 21.19 112 GLN A C 1
ATOM 850 O O . GLN A 1 112 ? -56.822 -0.816 -6.928 1.00 21.19 112 GLN A O 1
ATOM 855 N N . GLY A 1 113 ? -56.088 -1.051 -4.806 1.00 20.44 113 GLY A N 1
ATOM 856 C CA . GLY A 1 113 ? -57.244 -1.720 -4.187 1.00 20.44 113 GLY A CA 1
ATOM 857 C C . GLY A 1 113 ? -57.354 -3.247 -4.307 1.00 20.44 113 GLY A C 1
ATOM 858 O O . GLY A 1 113 ? -57.662 -3.764 -5.369 1.00 20.44 113 GLY A O 1
ATOM 859 N N . LEU A 1 114 ? -57.282 -3.963 -3.175 1.00 20.23 114 LEU A N 1
ATOM 860 C CA . LEU A 1 114 ? -58.442 -4.505 -2.431 1.00 20.23 114 LEU A CA 1
ATOM 861 C C . LEU A 1 114 ? -58.026 -5.587 -1.409 1.00 20.23 114 LEU A C 1
ATOM 863 O O . LEU A 1 114 ? -57.064 -6.324 -1.582 1.00 20.23 114 LEU A O 1
ATOM 867 N N . LYS A 1 115 ? -58.786 -5.611 -0.309 1.00 20.80 115 LYS A N 1
ATOM 868 C CA . LYS A 1 115 ? -58.678 -6.440 0.904 1.00 20.80 115 LYS A CA 1
ATOM 869 C C . LYS A 1 115 ? -58.961 -7.928 0.650 1.00 20.80 115 LYS A C 1
ATOM 871 O O . LYS A 1 115 ? -59.851 -8.224 -0.137 1.00 20.80 115 LYS A O 1
ATOM 876 N N . ALA A 1 116 ? -58.419 -8.806 1.498 1.00 22.02 116 ALA A N 1
ATOM 877 C CA . ALA A 1 116 ? -59.224 -9.813 2.202 1.00 22.02 116 ALA A CA 1
ATOM 878 C C . ALA A 1 116 ? -58.504 -10.350 3.450 1.00 22.02 116 ALA A C 1
ATOM 880 O O . ALA A 1 116 ? -57.285 -10.465 3.497 1.00 22.02 116 ALA A O 1
ATOM 881 N N . ASP A 1 117 ? -59.336 -10.602 4.448 1.00 20.78 117 ASP A N 1
ATOM 882 C CA . ASP A 1 117 ? -59.128 -10.975 5.843 1.00 20.78 117 ASP A CA 1
ATOM 883 C C . ASP A 1 117 ? -58.981 -12.501 6.002 1.00 20.78 117 ASP A C 1
ATOM 885 O O . ASP A 1 117 ? -59.616 -13.224 5.237 1.00 20.78 117 ASP A O 1
ATOM 889 N N . SER A 1 118 ? -58.235 -12.975 7.010 1.00 25.27 118 SER A N 1
ATOM 890 C CA . SER A 1 118 ? -58.613 -14.150 7.827 1.00 25.27 118 SER A CA 1
ATOM 891 C C . SER A 1 118 ? -57.524 -14.532 8.842 1.00 25.27 118 SER A C 1
ATOM 893 O O . SER A 1 118 ? -56.527 -15.173 8.508 1.00 25.27 118 SER A O 1
ATOM 895 N N . GLU A 1 119 ? -57.772 -14.193 10.104 1.00 22.89 119 GLU A N 1
ATOM 896 C CA . GLU A 1 119 ? -57.281 -14.906 11.291 1.00 22.89 119 GLU A CA 1
ATOM 897 C C . GLU A 1 119 ? -58.155 -16.166 11.523 1.00 22.89 119 GLU A C 1
ATOM 899 O O . GLU A 1 119 ? -59.312 -16.192 11.087 1.00 22.89 119 GLU A O 1
ATOM 904 N N . PRO A 1 120 ? -57.670 -17.201 12.240 1.00 24.23 120 PRO A N 1
ATOM 905 C CA . PRO A 1 120 ? -58.284 -17.428 13.553 1.00 24.23 120 PRO A CA 1
ATOM 906 C C . PRO A 1 120 ? -57.340 -17.898 14.684 1.00 24.23 120 PRO A C 1
ATOM 908 O O . PRO A 1 120 ? -56.336 -18.576 14.490 1.00 24.23 120 PRO A O 1
ATOM 911 N N . LYS A 1 121 ? -57.783 -17.538 15.897 1.00 21.25 121 LYS A N 1
ATOM 912 C CA . LYS A 1 121 ? -57.334 -17.850 17.271 1.00 21.25 121 LYS A CA 1
ATOM 913 C C . LYS A 1 121 ? -57.289 -19.340 17.666 1.00 21.25 121 LYS A C 1
ATOM 915 O O . LYS A 1 121 ? -58.215 -20.068 17.325 1.00 21.25 121 LYS A O 1
ATOM 920 N N . ALA A 1 122 ? -56.380 -19.687 18.598 1.00 21.88 122 ALA A N 1
ATOM 921 C CA . ALA A 1 122 ? -56.626 -20.128 20.007 1.00 21.88 122 ALA A CA 1
ATOM 922 C C . ALA A 1 122 ? -55.399 -20.922 20.563 1.00 21.88 122 ALA A C 1
ATOM 924 O O . ALA A 1 122 ? -54.959 -21.843 19.894 1.00 21.88 122 ALA A O 1
ATOM 925 N N . LYS A 1 123 ? -54.668 -20.509 21.627 1.00 23.89 123 LYS A N 1
ATOM 926 C CA . LYS A 1 123 ? -54.876 -20.604 23.112 1.00 23.89 123 LYS A CA 1
ATOM 927 C C . LYS A 1 123 ? -54.579 -22.012 23.736 1.00 23.89 123 LYS A C 1
ATOM 929 O O . LYS A 1 123 ? -54.728 -22.992 23.027 1.00 23.89 123 LYS A O 1
ATOM 934 N N . PRO A 1 124 ? -54.228 -22.145 25.043 1.00 27.94 124 PRO A N 1
ATOM 935 C CA . PRO A 1 124 ? -52.868 -22.152 25.631 1.00 27.94 124 PRO A CA 1
ATOM 936 C C . PRO A 1 124 ? -52.535 -23.418 26.483 1.00 27.94 124 PRO A C 1
ATOM 938 O O . PRO A 1 124 ? -53.441 -24.156 26.847 1.00 27.94 124 PRO A O 1
ATOM 941 N N . ALA A 1 125 ? -51.269 -23.627 26.876 1.00 23.06 125 ALA A N 1
ATOM 942 C CA . ALA A 1 125 ? -50.846 -24.473 28.018 1.00 23.06 125 ALA A CA 1
ATOM 943 C C . ALA A 1 125 ? -49.391 -24.095 28.383 1.00 23.06 125 ALA A C 1
ATOM 945 O O . ALA A 1 125 ? -48.551 -24.051 27.491 1.00 23.06 125 ALA A O 1
ATOM 946 N N . GLU A 1 126 ? -49.104 -23.487 29.535 1.00 22.86 126 GLU A N 1
ATOM 947 C CA . GLU A 1 126 ? -48.979 -24.021 30.908 1.00 22.86 126 GLU A CA 1
ATOM 948 C C . GLU A 1 126 ? -47.523 -24.399 31.250 1.00 22.86 126 GLU A C 1
ATOM 950 O O . GLU A 1 126 ? -46.769 -24.916 30.432 1.00 22.86 126 GLU A O 1
ATOM 955 N N . GLU A 1 127 ? -47.137 -23.987 32.455 1.00 22.23 127 GLU A N 1
ATOM 956 C CA . GLU A 1 127 ? -45.795 -23.868 33.015 1.00 22.23 127 GLU A CA 1
ATOM 957 C C . GLU A 1 127 ? -45.024 -25.190 33.092 1.00 22.23 127 GLU A C 1
ATOM 959 O O . GLU A 1 127 ? -45.532 -26.194 33.587 1.00 22.23 127 GLU A O 1
ATOM 964 N N . VAL A 1 128 ? -43.726 -25.139 32.779 1.00 25.19 128 VAL A N 1
ATOM 965 C CA . VAL A 1 128 ? -42.735 -25.975 33.465 1.00 25.19 128 VAL A CA 1
ATOM 966 C C . VAL A 1 128 ? -41.588 -25.075 33.902 1.00 25.19 128 VAL A C 1
ATOM 968 O O . VAL A 1 128 ? -40.817 -24.571 33.089 1.00 25.19 128 VAL A O 1
ATOM 971 N N . LYS A 1 129 ? -41.508 -24.867 35.219 1.00 22.48 129 LYS A N 1
ATOM 972 C CA . LYS A 1 129 ? -40.321 -24.362 35.903 1.00 22.48 129 LYS A CA 1
ATOM 973 C C . LYS A 1 129 ? -39.152 -25.306 35.630 1.00 22.48 129 LYS A C 1
ATOM 975 O O . LYS A 1 129 ? -39.207 -26.467 36.026 1.00 22.48 129 LYS A O 1
ATOM 980 N N . HIS A 1 130 ? -38.083 -24.776 35.055 1.00 25.28 130 HIS A N 1
ATOM 981 C CA . HIS A 1 130 ? -36.738 -25.268 35.311 1.00 25.28 130 HIS A CA 1
ATOM 982 C C . HIS A 1 130 ? -35.906 -24.079 35.783 1.00 25.28 130 HIS A C 1
ATOM 984 O O . HIS A 1 130 ? -35.626 -23.159 35.021 1.00 25.28 130 HIS A O 1
ATOM 990 N N . GLU A 1 131 ? -35.616 -24.079 37.081 1.00 24.31 131 GLU A N 1
ATOM 991 C CA . GLU A 1 131 ? -34.556 -23.274 37.678 1.00 24.31 131 GLU A CA 1
ATOM 992 C C . GLU A 1 131 ? -33.189 -23.892 37.336 1.00 24.31 131 GLU A C 1
ATOM 994 O O . GLU A 1 131 ? -33.110 -25.097 37.081 1.00 24.31 131 GLU A O 1
ATOM 999 N N . SER A 1 132 ? -32.171 -23.025 37.406 1.00 25.34 132 SER A N 1
ATOM 1000 C CA . SER A 1 132 ? -30.713 -23.233 37.372 1.00 25.34 132 SER A CA 1
ATOM 1001 C C . SER A 1 132 ? -30.073 -23.530 36.009 1.00 25.34 132 SER A C 1
ATOM 1003 O O . SER A 1 132 ? -30.028 -24.675 35.567 1.00 25.34 132 SER A O 1
ATOM 1005 N N . ASP A 1 133 ? -29.560 -22.494 35.341 1.00 24.83 133 ASP A N 1
ATOM 1006 C CA . ASP A 1 133 ? -28.227 -21.956 35.663 1.00 24.83 133 ASP A CA 1
ATOM 1007 C C . ASP A 1 133 ? -28.110 -20.518 35.119 1.00 24.83 133 ASP A C 1
ATOM 1009 O O . ASP A 1 133 ? -28.032 -20.289 33.911 1.00 24.83 133 ASP A O 1
ATOM 1013 N N . ASP A 1 134 ? -28.168 -19.552 36.039 1.00 27.84 134 ASP A N 1
ATOM 1014 C CA . ASP A 1 134 ? -27.838 -18.148 35.804 1.00 27.84 134 ASP A CA 1
ATOM 1015 C C . ASP A 1 134 ? -26.317 -18.029 35.612 1.00 27.84 134 ASP A C 1
ATOM 1017 O O . ASP A 1 134 ? -25.565 -18.051 36.585 1.00 27.84 134 ASP A O 1
ATOM 1021 N N . ASP A 1 135 ? -25.855 -17.877 34.372 1.00 28.56 135 ASP A N 1
ATOM 1022 C CA . ASP A 1 135 ? -24.608 -17.155 34.100 1.00 28.56 135 ASP A CA 1
ATOM 1023 C C . ASP A 1 135 ? -25.003 -15.722 33.726 1.00 28.56 135 ASP A C 1
ATOM 1025 O O . ASP A 1 135 ? -25.096 -15.342 32.555 1.00 28.56 135 ASP A O 1
ATOM 1029 N N . ASP A 1 136 ? -25.320 -14.945 34.764 1.00 33.53 136 ASP A N 1
ATOM 1030 C CA . ASP A 1 136 ? -25.454 -13.497 34.689 1.00 33.53 136 ASP A CA 1
ATOM 1031 C C . ASP A 1 136 ? -24.178 -12.903 34.069 1.00 33.53 136 ASP A C 1
ATOM 1033 O O . ASP A 1 136 ? -23.060 -13.137 34.531 1.00 33.53 136 ASP A O 1
ATOM 1037 N N . ASP A 1 137 ? -24.357 -12.106 33.015 1.00 40.97 137 ASP A N 1
ATOM 1038 C CA . ASP A 1 137 ? -23.322 -11.342 32.310 1.00 40.97 137 ASP A CA 1
ATOM 1039 C C . ASP A 1 137 ? -22.826 -10.194 33.231 1.00 40.97 137 ASP A C 1
ATOM 1041 O O . ASP A 1 137 ? -23.130 -9.009 33.053 1.00 40.97 137 ASP A O 1
ATOM 1045 N N . GLU A 1 138 ? -22.137 -10.553 34.320 1.00 52.06 138 GLU A N 1
ATOM 1046 C CA . GLU A 1 138 ? -21.748 -9.650 35.404 1.00 52.06 138 GLU A CA 1
ATOM 1047 C C . GLU A 1 138 ? -20.494 -8.855 35.001 1.00 52.06 138 GLU A C 1
ATOM 1049 O O . GLU A 1 138 ? -19.347 -9.273 35.174 1.00 52.06 138 GLU A O 1
ATOM 1054 N N . GLY A 1 139 ? -20.699 -7.679 34.405 1.00 61.78 139 GLY A N 1
ATOM 1055 C CA . GLY A 1 139 ? -19.593 -6.767 34.111 1.00 61.78 139 GLY A CA 1
ATOM 1056 C C . GLY A 1 139 ? -18.839 -6.319 35.376 1.00 61.78 139 GLY A C 1
ATOM 1057 O O . GLY A 1 139 ? -19.353 -6.280 36.494 1.00 61.78 139 GLY A O 1
ATOM 1058 N N . ALA A 1 140 ? -17.569 -5.962 35.206 1.00 81.44 140 ALA A N 1
ATOM 1059 C CA . ALA A 1 140 ? -16.660 -5.669 36.300 1.00 81.44 140 ALA A CA 1
ATOM 1060 C C . ALA A 1 140 ? -16.650 -4.178 36.673 1.00 81.44 140 ALA A C 1
ATOM 1062 O O . ALA A 1 140 ? -16.424 -3.286 35.851 1.00 81.44 140 ALA A O 1
ATOM 1063 N N . LYS A 1 141 ? -16.842 -3.893 37.963 1.00 87.75 141 LYS A N 1
ATOM 1064 C CA . LYS A 1 141 ? -16.932 -2.534 38.511 1.00 87.75 141 LYS A CA 1
ATOM 1065 C C . LYS A 1 141 ? -15.588 -2.010 39.024 1.00 87.75 141 LYS A C 1
ATOM 1067 O O . LYS A 1 141 ? -15.029 -2.547 39.978 1.00 87.75 141 LYS A O 1
ATOM 1072 N N . VAL A 1 142 ? -15.137 -0.874 38.493 1.00 89.50 142 VAL A N 1
ATOM 1073 C CA . VAL A 1 142 ? -13.930 -0.156 38.945 1.00 89.50 142 VAL A CA 1
ATOM 1074 C C . VAL A 1 142 ? -14.340 1.135 39.644 1.00 89.50 142 VAL A C 1
ATOM 1076 O O . VAL A 1 142 ? -15.041 1.949 39.058 1.00 89.50 142 VAL A O 1
ATOM 1079 N N . LYS A 1 143 ? -13.958 1.319 40.914 1.00 89.12 143 LYS A N 1
ATOM 1080 C CA . LYS A 1 143 ? -14.264 2.535 41.696 1.00 89.12 143 LYS A CA 1
ATOM 1081 C C . LYS A 1 143 ? -13.208 3.623 41.471 1.00 89.12 143 LYS A C 1
ATOM 1083 O O . LYS A 1 143 ? -12.046 3.311 41.223 1.00 89.12 143 LYS A O 1
ATOM 1088 N N . ALA A 1 144 ? -13.591 4.882 41.690 1.00 87.00 144 ALA A N 1
ATOM 1089 C CA . ALA A 1 144 ? -12.673 6.025 41.722 1.00 87.00 144 ALA A CA 1
ATOM 1090 C C . ALA A 1 144 ? -11.409 5.751 42.556 1.00 87.00 144 ALA A C 1
ATOM 1092 O O . ALA A 1 144 ? -11.483 5.270 43.691 1.00 87.00 144 ALA A O 1
ATOM 1093 N N . GLY A 1 145 ? -10.244 6.029 41.964 1.00 83.81 145 GLY A N 1
ATOM 1094 C CA . GLY A 1 145 ? -8.932 5.814 42.581 1.00 83.81 145 GLY A CA 1
ATOM 1095 C C . GLY A 1 145 ? -8.508 4.347 42.747 1.00 83.81 145 GLY A C 1
ATOM 1096 O O . GLY A 1 145 ? -7.522 4.084 43.434 1.00 83.81 145 GLY A O 1
ATOM 1097 N N . LYS A 1 146 ? -9.233 3.383 42.165 1.00 91.69 146 LYS A N 1
ATOM 1098 C CA . LYS A 1 146 ? -8.874 1.957 42.170 1.00 91.69 146 LYS A CA 1
ATOM 1099 C C . LYS A 1 146 ? -8.558 1.463 40.761 1.00 91.69 146 LYS A C 1
ATOM 1101 O O . LYS A 1 146 ? -9.033 2.022 39.776 1.00 91.69 146 LYS A O 1
ATOM 1106 N N . THR A 1 147 ? -7.761 0.403 40.692 1.00 90.81 147 THR A N 1
ATOM 1107 C CA . THR A 1 147 ? -7.521 -0.365 39.469 1.00 90.81 147 THR A CA 1
ATOM 1108 C C . THR A 1 147 ? -8.150 -1.749 39.604 1.00 90.81 147 THR A C 1
ATOM 1110 O O . THR A 1 147 ? -8.336 -2.254 40.715 1.00 90.81 147 THR A O 1
ATOM 1113 N N . LEU A 1 148 ? -8.512 -2.348 38.474 1.00 91.12 148 LEU A N 1
ATOM 1114 C CA . LEU A 1 148 ? -8.972 -3.729 38.393 1.00 91.12 148 LEU A CA 1
ATOM 1115 C C . LEU A 1 148 ? -7.973 -4.530 37.574 1.00 91.12 148 LEU A C 1
ATOM 1117 O O . LEU A 1 148 ? -7.827 -4.293 36.378 1.00 91.12 148 LEU A O 1
ATOM 1121 N N . LYS A 1 149 ? -7.315 -5.485 38.223 1.00 92.62 149 LYS A N 1
ATOM 1122 C CA . LYS A 1 149 ? -6.369 -6.390 37.583 1.00 92.62 149 LYS A CA 1
ATOM 1123 C C . LYS A 1 149 ? -7.101 -7.588 36.999 1.00 92.62 149 LYS A C 1
ATOM 1125 O O . LYS A 1 149 ? -7.902 -8.217 37.687 1.00 92.62 149 LYS A O 1
ATOM 1130 N N . VAL A 1 150 ? -6.811 -7.901 35.746 1.00 87.81 150 VAL A N 1
ATOM 1131 C CA . VAL A 1 150 ? -7.500 -8.932 34.978 1.00 87.81 150 VAL A CA 1
ATOM 1132 C C . VAL A 1 150 ? -6.464 -9.838 34.315 1.00 87.81 150 VAL A C 1
ATOM 1134 O O . VAL A 1 150 ? -5.510 -9.369 33.692 1.00 87.81 150 VAL A O 1
ATOM 1137 N N . LYS A 1 151 ? -6.645 -11.153 34.460 1.00 87.19 151 LYS A N 1
ATOM 1138 C CA . LYS A 1 151 ? -5.778 -12.181 33.873 1.00 87.19 151 LYS A CA 1
ATOM 1139 C C . LYS A 1 151 ? -6.579 -13.054 32.909 1.00 87.19 151 LYS A C 1
ATOM 1141 O O . LYS A 1 151 ? -7.522 -13.700 33.362 1.00 87.19 151 LYS A O 1
ATOM 1146 N N . PRO A 1 152 ? -6.209 -13.116 31.620 1.00 83.75 152 PRO A N 1
ATOM 1147 C CA . PRO A 1 152 ? -6.770 -14.104 30.706 1.00 83.75 152 PRO A CA 1
ATOM 1148 C C . PRO A 1 152 ? -6.453 -15.531 31.170 1.00 83.75 152 PRO A C 1
ATOM 1150 O O . PRO A 1 152 ? -5.339 -15.800 31.624 1.00 83.75 152 PRO A O 1
ATOM 1153 N N . GLY A 1 153 ? -7.415 -16.449 31.037 1.00 75.44 153 GLY A N 1
ATOM 1154 C CA . GLY A 1 153 ? -7.169 -17.880 31.238 1.00 75.44 153 GLY A CA 1
ATOM 1155 C C . GLY A 1 153 ? -6.152 -18.459 30.243 1.00 75.44 153 GLY A C 1
ATOM 1156 O O . GLY A 1 153 ? -5.848 -17.855 29.208 1.00 75.44 153 GLY A O 1
ATOM 1157 N N . GLU A 1 154 ? -5.633 -19.658 30.528 1.00 75.88 154 GLU A N 1
ATOM 1158 C CA . GLU A 1 154 ? -4.720 -20.351 29.611 1.00 75.88 154 GLU A CA 1
ATOM 1159 C C . GLU A 1 154 ? -5.351 -20.510 28.221 1.00 75.88 154 GLU A C 1
ATOM 1161 O O . GLU A 1 154 ? -6.500 -20.924 28.071 1.00 75.88 154 GLU A O 1
ATOM 1166 N N . ASN A 1 155 ? -4.586 -20.152 27.186 1.00 77.19 155 ASN A N 1
ATOM 1167 C CA . ASN A 1 155 ? -5.032 -20.167 25.792 1.00 77.19 155 ASN A CA 1
ATOM 1168 C C . ASN A 1 155 ? -6.311 -19.344 25.513 1.00 77.19 155 ASN A C 1
ATOM 1170 O O . ASN A 1 155 ? -7.018 -19.595 24.536 1.00 77.19 155 ASN A O 1
ATOM 1174 N N . CYS A 1 156 ? -6.587 -18.336 26.338 1.00 72.75 156 CYS A N 1
ATOM 1175 C CA . CYS A 1 156 ? -7.704 -17.419 26.168 1.00 72.75 156 CYS A CA 1
ATOM 1176 C C . CYS A 1 156 ? -7.218 -15.978 25.988 1.00 72.75 156 CYS A C 1
ATOM 1178 O O . CYS A 1 156 ? -6.059 -15.644 26.234 1.00 72.75 156 CYS A O 1
ATOM 1180 N N . LEU A 1 157 ? -8.116 -15.126 25.517 1.00 80.88 157 LEU A N 1
ATOM 1181 C CA . LEU A 1 157 ? -7.966 -13.679 25.473 1.00 80.88 157 LEU A CA 1
ATOM 1182 C C . LEU A 1 157 ? -9.223 -13.043 26.065 1.00 80.88 157 LEU A C 1
ATOM 1184 O O . LEU A 1 157 ? -10.302 -13.633 25.996 1.00 80.88 157 LEU A O 1
ATOM 1188 N N . ILE A 1 158 ? -9.090 -11.865 26.659 1.00 75.88 158 ILE A N 1
ATOM 1189 C CA . ILE A 1 158 ? -10.218 -11.126 27.231 1.00 75.88 158 ILE A CA 1
ATOM 1190 C C . ILE A 1 158 ? -10.581 -10.001 26.280 1.00 75.88 158 ILE A C 1
ATOM 1192 O O . ILE A 1 158 ? -9.733 -9.180 25.942 1.00 75.88 158 ILE A O 1
ATOM 1196 N N . HIS A 1 159 ? -11.834 -9.985 25.842 1.00 79.44 159 HIS A N 1
ATOM 1197 C CA . HIS A 1 159 ? -12.393 -8.914 25.037 1.00 79.44 159 HIS A CA 1
ATOM 1198 C C . HIS A 1 159 ? -13.198 -7.984 25.933 1.00 79.44 159 HIS A C 1
ATOM 1200 O O . HIS A 1 159 ? -14.236 -8.395 26.435 1.00 79.44 159 HIS A O 1
ATOM 1206 N N . ILE A 1 160 ? -12.746 -6.747 26.120 1.00 77.19 160 ILE A N 1
ATOM 1207 C CA . ILE A 1 160 ? -13.560 -5.712 26.760 1.00 77.19 160 ILE A CA 1
ATOM 1208 C C . ILE A 1 160 ? -14.422 -5.096 25.666 1.00 77.19 160 ILE A C 1
ATOM 1210 O O . ILE A 1 160 ? -13.889 -4.493 24.743 1.00 77.19 160 ILE A O 1
ATOM 1214 N N . SER A 1 161 ? -15.733 -5.286 25.751 1.00 69.88 161 SER A N 1
ATOM 1215 C CA . SER A 1 161 ? -16.692 -4.854 24.738 1.00 69.88 161 SER A CA 1
ATOM 1216 C C . SER A 1 161 ? -17.282 -3.484 25.040 1.00 69.88 161 SER A C 1
ATOM 1218 O O . SER A 1 161 ? -17.602 -2.752 24.110 1.00 69.88 161 SER A O 1
ATOM 1220 N N . GLN A 1 162 ? -17.451 -3.116 26.314 1.00 75.06 162 GLN A N 1
ATOM 1221 C CA . GLN A 1 162 ? -18.097 -1.853 26.687 1.00 75.06 162 GLN A CA 1
ATOM 1222 C C . GLN A 1 162 ? -17.559 -1.286 28.001 1.00 75.06 162 GLN A C 1
ATOM 1224 O O . GLN A 1 162 ? -17.036 -2.012 28.848 1.00 75.06 162 GLN A O 1
ATOM 1229 N N . ALA A 1 163 ? -17.736 0.020 28.194 1.00 78.25 163 ALA A N 1
ATOM 1230 C CA . ALA A 1 163 ? -17.660 0.650 29.502 1.00 78.25 163 ALA A CA 1
ATOM 1231 C C . ALA A 1 163 ? -18.771 1.692 29.693 1.00 78.25 163 ALA A C 1
ATOM 1233 O O . ALA A 1 163 ? -19.106 2.417 28.760 1.00 78.25 163 ALA A O 1
ATOM 1234 N N . SER A 1 164 ? -19.318 1.793 30.903 1.00 79.00 164 SER A N 1
ATOM 1235 C CA . SER A 1 164 ? -20.383 2.741 31.247 1.00 79.00 164 SER A CA 1
ATOM 1236 C C . SER A 1 164 ? -20.149 3.431 32.586 1.00 79.00 164 SER A C 1
ATOM 1238 O O . SER A 1 164 ? -19.538 2.884 33.511 1.00 79.00 164 SER A O 1
ATOM 1240 N N . LEU A 1 165 ? -20.620 4.672 32.695 1.00 79.00 165 LEU A N 1
ATOM 1241 C CA . LEU A 1 165 ? -20.597 5.441 33.934 1.00 79.00 165 LEU A CA 1
ATOM 1242 C C . LEU A 1 165 ? -21.660 4.914 34.900 1.00 79.00 165 LEU A C 1
ATOM 1244 O O . LEU A 1 165 ? -22.859 4.951 34.633 1.00 79.00 165 LEU A O 1
ATOM 1248 N N . GLY A 1 166 ? -21.233 4.477 36.080 1.00 65.62 166 GLY A N 1
ATOM 1249 C CA . GLY A 1 166 ? -22.148 4.154 37.167 1.00 65.62 166 GLY A CA 1
ATOM 1250 C C . GLY A 1 166 ? -22.669 5.424 37.832 1.00 65.62 166 GLY A C 1
ATOM 1251 O O . GLY A 1 166 ? -21.849 6.253 38.209 1.00 65.62 166 GLY A O 1
ATOM 1252 N N . LYS A 1 167 ? -24.001 5.556 38.001 1.00 60.09 167 LYS A N 1
ATOM 1253 C CA . LYS A 1 167 ? -24.730 6.674 38.665 1.00 60.09 167 LYS A CA 1
ATOM 1254 C C . LYS A 1 167 ? -23.857 7.921 38.916 1.00 60.09 167 LYS A C 1
ATOM 1256 O O . LYS A 1 167 ? -23.516 8.217 40.061 1.00 60.09 167 LYS A O 1
ATOM 1261 N N . ALA A 1 168 ? -23.466 8.605 37.844 1.00 54.53 168 ALA A N 1
ATOM 1262 C CA . ALA A 1 168 ? -22.714 9.853 37.903 1.00 54.53 168 ALA A CA 1
ATOM 1263 C C . ALA A 1 168 ? -23.655 11.038 37.640 1.00 54.53 168 ALA A C 1
ATOM 1265 O O . ALA A 1 168 ? -24.713 10.877 37.030 1.00 54.53 168 ALA A O 1
ATOM 1266 N N . GLU A 1 169 ? -23.291 12.223 38.127 1.00 53.84 169 GLU A N 1
ATOM 1267 C CA . GLU A 1 169 ? -24.022 13.460 37.844 1.00 53.84 169 GLU A CA 1
ATOM 1268 C C . GLU A 1 169 ? -23.897 13.829 36.354 1.00 53.84 169 GLU A C 1
ATOM 1270 O O . GLU A 1 169 ? -22.873 13.574 35.714 1.00 53.84 169 GLU A O 1
ATOM 1275 N N . ASN A 1 170 ? -24.953 14.414 35.781 1.00 52.06 170 ASN A N 1
ATOM 1276 C CA . ASN A 1 170 ? -24.992 14.774 34.362 1.00 52.06 170 ASN A CA 1
ATOM 1277 C C . ASN A 1 170 ? -23.836 15.723 33.997 1.00 52.06 170 ASN A C 1
ATOM 1279 O O . ASN A 1 170 ? -23.699 16.789 34.590 1.00 52.06 170 ASN A O 1
ATOM 1283 N N . GLY A 1 171 ? -23.050 15.358 32.979 1.00 56.47 171 GLY A N 1
ATOM 1284 C CA . GLY A 1 171 ? -21.954 16.180 32.445 1.00 56.47 171 GLY A CA 1
ATOM 1285 C C . GLY A 1 171 ? -20.549 15.795 32.920 1.00 56.47 171 GLY A C 1
ATOM 1286 O O . GLY A 1 171 ? -19.580 16.421 32.494 1.00 56.47 171 GLY A O 1
ATOM 1287 N N . VAL A 1 172 ? -20.408 14.764 33.758 1.00 64.50 172 VAL A N 1
ATOM 1288 C CA . VAL A 1 172 ? -19.097 14.239 34.167 1.00 64.50 172 VAL A CA 1
ATOM 1289 C C . VAL A 1 172 ? -18.536 13.319 33.079 1.00 64.50 172 VAL A C 1
ATOM 1291 O O . VAL A 1 172 ? -19.237 12.446 32.577 1.00 64.50 172 VAL A O 1
ATOM 1294 N N . SER A 1 173 ? -17.259 13.497 32.728 1.00 76.25 173 SER A N 1
ATOM 1295 C CA . SER A 1 173 ? -16.536 12.596 31.823 1.00 76.25 173 SER A CA 1
ATOM 1296 C C . SER A 1 173 ? -15.297 12.012 32.497 1.00 76.25 173 SER A C 1
ATOM 1298 O O . SER A 1 173 ? -14.717 12.621 33.396 1.00 76.25 173 SER A O 1
ATOM 1300 N N . ALA A 1 174 ? -14.901 10.813 32.081 1.00 75.81 174 ALA A N 1
ATOM 1301 C CA . ALA A 1 174 ? -13.764 10.082 32.618 1.00 75.81 174 ALA A CA 1
ATOM 1302 C C . ALA A 1 174 ? -12.831 9.639 31.495 1.00 75.81 174 ALA A C 1
ATOM 1304 O O . ALA A 1 174 ? -13.288 9.118 30.485 1.00 75.81 174 ALA A O 1
ATOM 1305 N N . LEU A 1 175 ? -11.523 9.763 31.686 1.00 73.75 175 LEU A N 1
ATOM 1306 C CA . LEU A 1 175 ? -10.559 9.063 30.846 1.00 73.75 175 LEU A CA 1
ATOM 1307 C C . LEU A 1 175 ? -10.418 7.633 31.359 1.00 73.75 175 LEU A C 1
ATOM 1309 O O . LEU A 1 175 ? -10.255 7.422 32.563 1.00 73.75 175 LEU A O 1
ATOM 1313 N N . LEU A 1 176 ? -10.487 6.669 30.449 1.00 80.25 176 LEU A N 1
ATOM 1314 C CA . LEU A 1 176 ? -10.327 5.246 30.728 1.00 80.25 176 LEU A CA 1
ATOM 1315 C C . LEU A 1 176 ? -8.928 4.796 30.324 1.00 80.25 176 LEU A C 1
ATOM 1317 O O . LEU A 1 176 ? -8.435 5.187 29.269 1.00 80.25 176 LEU A O 1
ATOM 1321 N N . TYR A 1 177 ? -8.304 3.939 31.124 1.00 78.81 177 TYR A N 1
ATOM 1322 C CA . TYR A 1 177 ? -6.965 3.429 30.851 1.00 78.81 177 TYR A CA 1
ATOM 1323 C C . TYR A 1 177 ? -6.881 1.919 31.035 1.00 78.81 177 TYR A C 1
ATOM 1325 O O . TYR A 1 177 ? -7.518 1.368 31.934 1.00 78.81 177 TYR A O 1
ATOM 1333 N N . ALA A 1 178 ? -6.018 1.290 30.240 1.00 86.69 178 ALA A N 1
ATOM 1334 C CA . ALA A 1 178 ? -5.499 -0.048 30.488 1.00 86.69 178 ALA A CA 1
ATOM 1335 C C . ALA A 1 178 ? -3.987 0.023 30.698 1.00 86.69 178 ALA A C 1
ATOM 1337 O O . ALA A 1 178 ? -3.284 0.651 29.911 1.00 86.69 178 ALA A O 1
ATOM 1338 N N . THR A 1 179 ? -3.477 -0.631 31.732 1.00 85.69 179 THR A N 1
ATOM 1339 C CA . THR A 1 179 ? -2.039 -0.777 31.966 1.00 85.69 179 THR A CA 1
ATOM 1340 C C . THR A 1 179 ? -1.624 -2.204 31.641 1.00 85.69 179 THR A C 1
ATOM 1342 O O . THR A 1 179 ? -2.185 -3.141 32.203 1.00 85.69 179 THR A O 1
ATOM 1345 N N . VAL A 1 180 ? -0.647 -2.368 30.749 1.00 86.75 180 VAL A N 1
ATOM 1346 C CA . VAL A 1 180 ? -0.080 -3.666 30.347 1.00 86.75 180 VAL A CA 1
ATOM 1347 C C . VAL A 1 180 ? 1.437 -3.553 30.401 1.00 86.75 180 VAL A C 1
ATOM 1349 O O . VAL A 1 180 ? 1.981 -2.615 29.825 1.00 86.75 180 VAL A O 1
ATOM 1352 N N . ASP A 1 181 ? 2.119 -4.479 31.080 1.00 85.81 181 ASP A N 1
ATOM 1353 C CA . ASP A 1 181 ? 3.589 -4.488 31.202 1.00 85.81 181 ASP A CA 1
ATOM 1354 C C . ASP A 1 181 ? 4.157 -3.102 31.605 1.00 85.81 181 ASP A C 1
ATOM 1356 O O . ASP A 1 181 ? 5.033 -2.548 30.941 1.00 85.81 181 ASP A O 1
ATOM 1360 N N . ASP A 1 182 ? 3.571 -2.498 32.648 1.00 81.81 182 ASP A N 1
ATOM 1361 C CA . ASP A 1 182 ? 3.868 -1.150 33.173 1.00 81.81 182 ASP A CA 1
ATOM 1362 C C . ASP A 1 182 ? 3.634 0.028 32.201 1.00 81.81 182 ASP A C 1
ATOM 1364 O O . ASP A 1 182 ? 3.895 1.188 32.533 1.00 81.81 182 ASP A O 1
ATOM 1368 N N . LYS A 1 183 ? 3.070 -0.222 31.014 1.00 74.06 183 LYS A N 1
ATOM 1369 C CA . LYS A 1 183 ? 2.681 0.814 30.048 1.00 74.06 183 LYS A CA 1
ATOM 1370 C C . LYS A 1 183 ? 1.200 1.141 30.182 1.00 74.06 183 LYS A C 1
ATOM 1372 O O . LYS A 1 183 ? 0.341 0.301 29.923 1.00 74.06 183 LYS A O 1
ATOM 1377 N N . LYS A 1 184 ? 0.895 2.386 30.554 1.00 83.31 184 LYS A N 1
ATOM 1378 C CA . LYS A 1 184 ? -0.476 2.899 30.690 1.00 83.31 184 LYS A CA 1
ATOM 1379 C C . LYS A 1 184 ? -0.987 3.456 29.355 1.00 83.31 184 LYS A C 1
ATOM 1381 O O . LYS A 1 184 ? -0.523 4.497 28.901 1.00 83.31 184 LYS A O 1
ATOM 1386 N N . LEU A 1 185 ? -1.956 2.779 28.748 1.00 70.69 185 LEU A N 1
ATOM 1387 C CA . LEU A 1 185 ? -2.616 3.144 27.495 1.00 70.69 185 LEU A CA 1
ATOM 1388 C C . LEU A 1 185 ? -3.955 3.840 27.770 1.00 70.69 185 LEU A C 1
ATOM 1390 O O . LEU A 1 185 ? -4.747 3.363 28.581 1.00 70.69 185 LEU A O 1
ATOM 1394 N N . LEU A 1 186 ? -4.224 4.953 27.084 1.00 70.31 186 LEU A N 1
ATOM 1395 C CA . LEU A 1 186 ? -5.536 5.607 27.094 1.00 70.31 186 LEU A CA 1
ATOM 1396 C C . LEU A 1 186 ? -6.502 4.833 26.184 1.00 70.31 186 LEU A C 1
ATOM 1398 O O . LEU A 1 186 ? -6.248 4.709 24.990 1.00 70.31 186 LEU A O 1
ATOM 1402 N N . LEU A 1 187 ? -7.607 4.344 26.743 1.00 72.00 187 LEU A N 1
ATOM 1403 C CA . LEU A 1 187 ? -8.654 3.620 26.014 1.00 72.00 187 LEU A CA 1
ATOM 1404 C C . LEU A 1 187 ? -9.680 4.562 25.377 1.00 72.00 187 LEU A C 1
ATOM 1406 O O . LEU A 1 187 ? -10.273 4.231 24.356 1.00 72.00 187 LEU A O 1
ATOM 1410 N N . GLY A 1 188 ? -9.905 5.729 25.984 1.00 66.06 188 GLY A N 1
ATOM 1411 C CA . GLY A 1 188 ? -10.837 6.731 25.477 1.00 66.06 188 GLY A CA 1
ATOM 1412 C C . GLY A 1 188 ? -11.414 7.625 26.569 1.00 66.06 188 GLY A C 1
ATOM 1413 O O . GLY A 1 188 ? -11.069 7.500 27.747 1.00 66.06 188 GLY A O 1
ATOM 1414 N N . THR A 1 189 ? -12.308 8.520 26.156 1.00 68.56 189 THR A N 1
ATOM 1415 C CA . THR A 1 189 ? -13.072 9.399 27.048 1.00 68.56 189 THR A CA 1
ATOM 1416 C C . THR A 1 189 ? -14.505 8.892 27.145 1.00 68.56 189 THR A C 1
ATOM 1418 O O . THR A 1 189 ? -15.204 8.793 26.141 1.00 68.56 189 THR A O 1
ATOM 1421 N N . LEU A 1 190 ? -14.948 8.599 28.360 1.00 70.81 190 LEU A N 1
ATOM 1422 C CA . LEU A 1 190 ? -16.280 8.120 28.694 1.00 70.81 190 LEU A CA 1
ATOM 1423 C C . LEU A 1 190 ? -17.128 9.277 29.228 1.00 70.81 190 LEU A C 1
ATOM 1425 O O . LEU A 1 190 ? -16.837 9.798 30.301 1.00 70.81 190 LEU A O 1
ATOM 1429 N N . SER A 1 191 ? -18.164 9.681 28.494 1.00 64.81 191 SER A N 1
ATOM 1430 C CA . SER A 1 191 ? -19.133 10.706 28.925 1.00 64.81 191 SER A CA 1
ATOM 1431 C C . SER A 1 191 ? -20.462 10.119 29.409 1.00 64.81 191 SER A C 1
ATOM 1433 O O . SER A 1 191 ? -21.108 10.720 30.263 1.00 64.81 191 SER A O 1
ATOM 1435 N N . GLN A 1 192 ? -20.854 8.944 28.903 1.00 64.38 192 GLN A N 1
ATOM 1436 C CA . GLN A 1 192 ? -21.940 8.107 29.435 1.00 64.38 192 GLN A CA 1
ATOM 1437 C C . GLN A 1 192 ? -21.579 6.632 29.248 1.00 64.38 192 GLN A C 1
ATOM 1439 O O . GLN A 1 192 ? -21.183 5.985 30.215 1.00 64.38 192 GLN A O 1
ATOM 1444 N N . ASP A 1 193 ? -21.592 6.167 27.997 1.00 67.38 193 ASP A N 1
ATOM 1445 C CA . ASP A 1 193 ? -21.253 4.804 27.584 1.00 67.38 193 ASP A CA 1
ATOM 1446 C C . ASP A 1 193 ? -20.239 4.848 26.429 1.00 67.38 193 ASP A C 1
ATOM 1448 O O . ASP A 1 193 ? -20.240 5.784 25.625 1.00 67.38 193 ASP A O 1
ATOM 1452 N N . ILE A 1 194 ? -19.377 3.840 26.335 1.00 58.94 194 ILE A N 1
ATOM 1453 C CA . ILE A 1 194 ? -18.453 3.629 25.217 1.00 58.94 194 ILE A CA 1
ATOM 1454 C C . ILE A 1 194 ? -18.438 2.142 24.853 1.00 58.94 194 ILE A C 1
ATOM 1456 O O . ILE A 1 194 ? -18.425 1.282 25.733 1.00 58.94 194 ILE A O 1
ATOM 1460 N N . SER A 1 195 ? -18.447 1.844 23.556 1.00 61.53 195 SER A N 1
ATOM 1461 C CA . SER A 1 195 ? -18.261 0.491 23.024 1.00 61.53 195 SER A CA 1
ATOM 1462 C C . SER A 1 195 ? -16.852 0.362 22.458 1.00 61.53 195 SER A C 1
ATOM 1464 O O . SER A 1 195 ? -16.310 1.325 21.914 1.00 61.53 195 SER A O 1
ATOM 1466 N N . PHE A 1 196 ? -16.268 -0.823 22.579 1.00 61.09 196 PHE A N 1
ATOM 1467 C CA . PHE A 1 196 ? -14.964 -1.163 22.034 1.00 61.09 196 PHE A CA 1
ATOM 1468 C C . PHE A 1 196 ? -15.116 -2.347 21.080 1.00 61.09 196 PHE A C 1
ATOM 1470 O O . PHE A 1 196 ? -15.577 -3.416 21.477 1.00 61.09 196 PHE A O 1
ATOM 1477 N N . ASP A 1 197 ? -14.693 -2.170 19.830 1.00 47.16 197 ASP A N 1
ATOM 1478 C CA . ASP A 1 197 ? -14.872 -3.210 18.810 1.00 47.16 197 ASP A CA 1
ATOM 1479 C C . ASP A 1 197 ? -13.752 -4.267 18.849 1.00 47.16 197 ASP A C 1
ATOM 1481 O O . ASP A 1 197 ? -13.977 -5.439 18.531 1.00 47.16 197 ASP A O 1
ATOM 1485 N N . HIS A 1 198 ? -12.537 -3.875 19.261 1.00 62.97 198 HIS A N 1
ATOM 1486 C CA . HIS A 1 198 ? -11.329 -4.713 19.192 1.00 62.97 198 HIS A CA 1
ATOM 1487 C C . HIS A 1 198 ? -10.381 -4.561 20.398 1.00 62.97 198 HIS A C 1
ATOM 1489 O O . HIS A 1 198 ? -9.165 -4.694 20.253 1.00 62.97 198 HIS A O 1
ATOM 1495 N N . LEU A 1 199 ? -10.899 -4.291 21.603 1.00 75.31 199 LEU A N 1
ATOM 1496 C CA . LEU A 1 199 ? -10.057 -4.190 22.801 1.00 75.31 199 LEU A CA 1
ATOM 1497 C C . LEU A 1 199 ? -9.813 -5.580 23.411 1.00 75.31 199 LEU A C 1
ATOM 1499 O O . LEU A 1 199 ? -10.580 -6.065 24.244 1.00 75.31 199 LEU A O 1
ATOM 1503 N N . LEU A 1 200 ? -8.753 -6.241 22.941 1.00 81.19 200 LEU A N 1
ATOM 1504 C CA . LEU A 1 200 ? -8.392 -7.614 23.297 1.00 81.19 200 LEU A CA 1
ATOM 1505 C C . LEU A 1 200 ? -7.096 -7.641 24.113 1.00 81.19 200 LEU A C 1
ATOM 1507 O O . LEU A 1 200 ? -6.095 -7.051 23.715 1.00 81.19 200 LEU A O 1
ATOM 1511 N N . PHE A 1 201 ? -7.093 -8.397 25.206 1.00 80.00 201 PHE A N 1
ATOM 1512 C CA . PHE A 1 201 ? -5.910 -8.628 26.029 1.00 80.00 201 PHE A CA 1
ATOM 1513 C C . PHE A 1 201 ? -5.563 -10.114 26.040 1.00 80.00 201 PHE A C 1
ATOM 1515 O O . PHE A 1 201 ? -6.370 -10.954 26.441 1.00 80.00 201 PHE A O 1
ATOM 1522 N N . ASP A 1 202 ? -4.356 -10.446 25.587 1.00 83.12 202 ASP A N 1
ATOM 1523 C CA . ASP A 1 202 ? -3.828 -11.814 25.543 1.00 83.12 202 ASP A CA 1
ATOM 1524 C C . ASP A 1 202 ? -2.897 -12.150 26.723 1.00 83.12 202 ASP A C 1
ATOM 1526 O O . ASP A 1 202 ? -2.393 -13.274 26.809 1.00 83.12 202 ASP A O 1
ATOM 1530 N N . ARG A 1 203 ? -2.691 -11.168 27.609 1.00 85.50 203 ARG A N 1
ATOM 1531 C CA . ARG A 1 203 ? -1.859 -11.187 28.816 1.00 85.50 203 ARG A CA 1
ATOM 1532 C C . ARG A 1 203 ? -2.502 -10.351 29.930 1.00 85.50 203 ARG A C 1
ATOM 1534 O O . ARG A 1 203 ? -3.541 -9.733 29.717 1.00 85.50 203 ARG A O 1
ATOM 1541 N N . GLU A 1 204 ? -1.905 -10.367 31.120 1.00 90.50 204 GLU A N 1
ATOM 1542 C CA . GLU A 1 204 ? -2.391 -9.630 32.296 1.00 90.50 204 GLU A CA 1
ATOM 1543 C C . GLU A 1 204 ? -2.442 -8.113 32.054 1.00 90.50 204 GLU A C 1
ATOM 1545 O O . GLU A 1 204 ? -1.527 -7.539 31.464 1.00 90.50 204 GLU A O 1
ATOM 1550 N N . PHE A 1 205 ? -3.508 -7.466 32.527 1.00 91.69 205 PHE A N 1
ATOM 1551 C CA . PHE A 1 205 ? -3.708 -6.024 32.392 1.00 91.69 205 PHE A CA 1
ATOM 1552 C C . PHE A 1 205 ? -4.461 -5.433 33.588 1.00 91.69 205 PHE A C 1
ATOM 1554 O O . PHE A 1 205 ? -5.114 -6.151 34.346 1.00 91.69 205 PHE A O 1
ATOM 1561 N N . GLU A 1 206 ? -4.387 -4.113 33.755 1.00 93.38 206 GLU A N 1
ATOM 1562 C CA . GLU A 1 206 ? -5.141 -3.374 34.772 1.00 93.38 206 GLU A CA 1
ATOM 1563 C C . GLU A 1 206 ? -6.022 -2.285 34.160 1.00 93.38 206 GLU A C 1
ATOM 1565 O O . GLU A 1 206 ? -5.529 -1.419 33.444 1.00 93.38 206 GLU A O 1
ATOM 1570 N N . LEU A 1 207 ? -7.313 -2.272 34.490 1.00 91.31 207 LEU A N 1
ATOM 1571 C CA . LEU A 1 207 ? -8.250 -1.219 34.096 1.00 91.31 207 LEU A CA 1
ATOM 1572 C C . LEU A 1 207 ? -8.326 -0.119 35.159 1.00 91.31 207 LEU A C 1
ATOM 1574 O O . LEU A 1 207 ? -8.368 -0.403 36.356 1.00 91.31 207 LEU A O 1
ATOM 1578 N N . SER A 1 208 ? -8.378 1.143 34.731 1.00 90.19 208 SER A N 1
ATOM 1579 C CA . SER A 1 208 ? -8.546 2.303 35.621 1.00 90.19 208 SER A CA 1
ATOM 1580 C C . SER A 1 208 ? -9.254 3.475 34.936 1.00 90.19 208 SER A C 1
ATOM 1582 O O . SER A 1 208 ? -9.420 3.484 33.716 1.00 90.19 208 SER A O 1
ATOM 1584 N N . HIS A 1 209 ? -9.676 4.473 35.719 1.00 90.56 209 HIS A N 1
ATOM 1585 C CA . HIS A 1 209 ? -10.330 5.682 35.213 1.00 90.56 209 HIS A CA 1
ATOM 1586 C C . HIS A 1 209 ? -9.992 6.940 36.034 1.00 90.56 209 HIS A C 1
ATOM 1588 O O . HIS A 1 209 ? -9.466 6.833 37.141 1.00 90.56 209 HIS A O 1
ATOM 1594 N N . THR A 1 210 ? -10.331 8.132 35.522 1.00 85.94 210 THR A N 1
ATOM 1595 C CA . THR A 1 210 ? -10.021 9.428 36.175 1.00 85.94 210 THR A CA 1
ATOM 1596 C C . THR A 1 210 ? -11.128 10.040 37.020 1.00 85.94 210 THR A C 1
ATOM 1598 O O . THR A 1 210 ? -10.901 11.105 37.571 1.00 85.94 210 THR A O 1
ATOM 1601 N N . LEU A 1 211 ? -12.316 9.433 37.123 1.00 81.38 211 LEU A N 1
ATOM 1602 C CA . LEU A 1 211 ? -13.365 9.992 37.991 1.00 81.38 211 LEU A CA 1
ATOM 1603 C C . LEU A 1 211 ? -12.877 10.205 39.426 1.00 81.38 211 LEU A C 1
ATOM 1605 O O . LEU A 1 211 ? -12.340 9.282 40.043 1.00 81.38 211 LEU A O 1
ATOM 1609 N N . ASP A 1 212 ? -13.207 11.372 39.972 1.00 79.12 212 ASP A N 1
ATOM 1610 C CA . ASP A 1 212 ? -12.949 11.729 41.368 1.00 79.12 212 ASP A CA 1
ATOM 1611 C C . ASP A 1 212 ? -13.893 10.980 42.325 1.00 79.12 212 ASP A C 1
ATOM 1613 O O . ASP A 1 212 ? -13.547 10.664 43.465 1.00 79.12 212 ASP A O 1
ATOM 1617 N N . ARG A 1 213 ? -15.117 10.690 41.857 1.00 79.56 213 ARG A N 1
ATOM 1618 C CA . ARG A 1 213 ? -16.184 9.985 42.579 1.00 79.56 213 ARG A CA 1
ATOM 1619 C C . ARG A 1 213 ? -16.998 9.116 41.620 1.00 79.56 213 ARG A C 1
ATOM 1621 O O . ARG A 1 213 ? -17.158 9.455 40.454 1.00 79.56 213 ARG A O 1
ATOM 1628 N N . GLY A 1 214 ? -17.543 8.010 42.124 1.00 84.19 214 GLY A N 1
ATOM 1629 C CA . GLY A 1 214 ? -18.335 7.063 41.332 1.00 84.19 214 GLY A CA 1
ATOM 1630 C C . GLY A 1 214 ? -17.543 5.828 40.904 1.00 84.19 214 GLY A C 1
ATOM 1631 O O . GLY A 1 214 ? -16.574 5.431 41.562 1.00 84.19 214 GLY A O 1
ATOM 1632 N N . TYR A 1 215 ? -18.010 5.174 39.845 1.00 84.38 215 TYR A N 1
ATOM 1633 C CA . TYR A 1 215 ? -17.400 3.964 39.303 1.00 84.38 215 TYR A CA 1
ATOM 1634 C C . TYR A 1 215 ? -17.670 3.836 37.805 1.00 84.38 215 TYR A C 1
ATOM 1636 O O . TYR A 1 215 ? -18.664 4.364 37.310 1.00 84.38 215 TYR A O 1
ATOM 1644 N N . VAL A 1 216 ? -16.812 3.099 37.110 1.00 84.19 216 VAL A N 1
ATOM 1645 C CA . VAL A 1 216 ? -17.024 2.667 35.726 1.00 84.19 216 VAL A CA 1
ATOM 1646 C C . VAL A 1 216 ? -17.312 1.172 35.724 1.00 84.19 216 VAL A C 1
ATOM 1648 O O . VAL A 1 216 ? -16.649 0.405 36.427 1.00 84.19 216 VAL A O 1
ATOM 1651 N N . HIS A 1 217 ? -18.324 0.766 34.971 1.00 84.06 217 HIS A N 1
ATOM 1652 C CA . HIS A 1 217 ? -18.651 -0.630 34.734 1.00 84.06 217 HIS A CA 1
ATOM 1653 C C . HIS A 1 217 ? -18.042 -1.051 33.403 1.00 84.06 217 HIS A C 1
ATOM 1655 O O . HIS A 1 217 ? -18.357 -0.446 32.387 1.00 84.06 217 HIS A O 1
ATOM 1661 N N . PHE A 1 218 ? -17.163 -2.048 33.400 1.00 82.00 218 PHE A N 1
ATOM 1662 C CA . PHE A 1 218 ? -16.584 -2.611 32.184 1.00 82.00 218 PHE A CA 1
ATOM 1663 C C . PHE A 1 218 ? -17.266 -3.934 31.874 1.00 82.00 218 PHE A C 1
ATOM 1665 O O . PHE A 1 218 ? -17.358 -4.797 32.739 1.00 82.00 218 PHE A O 1
ATOM 1672 N N . ILE A 1 219 ? -17.721 -4.107 30.642 1.00 77.12 219 ILE A N 1
ATOM 1673 C CA . ILE A 1 219 ? -18.299 -5.362 30.169 1.00 77.12 219 ILE A CA 1
ATOM 1674 C C . ILE A 1 219 ? -17.291 -5.990 29.220 1.00 77.12 219 ILE A C 1
ATOM 1676 O O . ILE A 1 219 ? -16.688 -5.310 28.387 1.00 77.12 219 ILE A O 1
ATOM 1680 N N . GLY A 1 220 ? -17.083 -7.287 29.373 1.00 74.69 220 GLY A N 1
ATOM 1681 C CA . GLY A 1 220 ? -16.187 -8.039 28.527 1.00 74.69 220 GLY A CA 1
ATOM 1682 C C . GLY A 1 220 ? -16.321 -9.527 28.764 1.00 74.69 220 GLY A C 1
ATOM 1683 O O . GLY A 1 220 ? -16.837 -9.961 29.786 1.00 74.69 220 GLY A O 1
ATOM 1684 N N . HIS A 1 221 ? -15.828 -10.305 27.813 1.00 72.38 221 HIS A N 1
ATOM 1685 C CA . HIS A 1 221 ? -15.959 -11.752 27.812 1.00 72.38 221 HIS A CA 1
ATOM 1686 C C . HIS A 1 221 ? -14.652 -12.426 27.413 1.00 72.38 221 HIS A C 1
ATOM 1688 O O . HIS A 1 221 ? -13.853 -11.905 26.626 1.00 72.38 221 HIS A O 1
ATOM 1694 N N . GLN A 1 222 ? -14.432 -13.620 27.955 1.00 76.25 222 GLN A N 1
ATOM 1695 C CA . GLN A 1 222 ? -13.285 -14.444 27.602 1.00 76.25 222 GLN A CA 1
ATOM 1696 C C . GLN A 1 222 ? -13.544 -15.176 26.277 1.00 76.25 222 GLN A C 1
ATOM 1698 O O . GLN A 1 222 ? -14.620 -15.719 26.039 1.00 76.25 222 GLN A O 1
ATOM 1703 N N . ARG A 1 223 ? -12.542 -15.213 25.396 1.00 67.94 223 ARG A N 1
ATOM 1704 C CA . ARG A 1 223 ? -12.569 -15.955 24.128 1.00 67.94 223 ARG A CA 1
ATOM 1705 C C . ARG A 1 223 ? -11.394 -16.924 24.058 1.00 67.94 223 ARG A C 1
ATOM 1707 O O . ARG A 1 223 ? -10.265 -16.561 24.377 1.00 67.94 223 ARG A O 1
ATOM 1714 N N . ASN A 1 224 ? -11.638 -18.140 23.577 1.00 67.81 224 ASN A N 1
ATOM 1715 C CA . ASN A 1 224 ? -10.575 -19.106 23.295 1.00 67.81 224 ASN A CA 1
ATOM 1716 C C . ASN A 1 224 ? -9.728 -18.643 22.100 1.00 67.81 224 ASN A C 1
ATOM 1718 O O . ASN A 1 224 ? -10.269 -18.241 21.065 1.00 67.81 224 ASN A O 1
ATOM 1722 N N . LYS A 1 225 ? -8.400 -18.768 22.194 1.00 67.69 225 LYS A N 1
ATOM 1723 C CA . LYS A 1 225 ? -7.511 -18.635 21.033 1.00 67.69 225 LYS A CA 1
ATOM 1724 C C . LYS A 1 225 ? -7.828 -19.795 20.078 1.00 67.69 225 LYS A C 1
ATOM 1726 O O . LYS A 1 225 ? -7.737 -20.961 20.470 1.00 67.69 225 LYS A O 1
ATOM 1731 N N . LYS A 1 226 ? -8.249 -19.500 18.838 1.00 47.75 226 LYS A N 1
ATOM 1732 C CA . LYS A 1 226 ? -8.567 -20.527 17.825 1.00 47.75 226 LYS A CA 1
ATOM 1733 C C . LYS A 1 226 ? -7.369 -21.479 17.665 1.00 47.75 226 LYS A C 1
ATOM 1735 O O . LYS A 1 226 ? -6.292 -21.049 17.258 1.00 47.75 226 LYS A O 1
ATOM 1740 N N . LYS A 1 227 ? -7.560 -22.774 17.956 1.00 36.16 227 LYS A N 1
ATOM 1741 C CA . LYS A 1 227 ? -6.600 -23.834 17.607 1.00 36.16 227 LYS A CA 1
ATOM 1742 C C . LYS A 1 227 ? -6.503 -23.910 16.080 1.00 36.16 227 LYS A C 1
ATOM 1744 O O . LYS A 1 227 ? -7.480 -24.267 15.427 1.00 36.16 227 LYS A O 1
ATOM 1749 N N . ARG A 1 228 ? -5.334 -23.605 15.509 1.00 33.62 228 ARG A N 1
ATOM 1750 C CA . ARG A 1 228 ? -4.973 -24.106 14.173 1.00 33.62 228 ARG A CA 1
ATOM 1751 C C . ARG A 1 228 ? -4.929 -25.634 14.249 1.00 33.62 228 ARG A C 1
ATOM 1753 O O . ARG A 1 228 ? -4.418 -26.176 15.230 1.00 33.62 228 ARG A O 1
ATOM 1760 N N . ALA A 1 229 ? -5.486 -26.308 13.245 1.00 27.22 229 ALA A N 1
ATOM 1761 C CA . ALA A 1 229 ? -5.357 -27.751 13.091 1.00 27.22 229 ALA A CA 1
ATOM 1762 C C . ALA A 1 229 ? -3.871 -28.130 13.168 1.00 27.22 229 ALA A C 1
ATOM 1764 O O . ALA A 1 229 ? -3.032 -27.558 12.473 1.00 27.22 229 ALA A O 1
ATOM 1765 N N . SER A 1 230 ? -3.548 -29.039 14.080 1.00 31.55 230 SER A N 1
ATOM 1766 C CA . SER A 1 230 ? -2.205 -29.560 14.267 1.00 31.55 230 SER A CA 1
ATOM 1767 C C . SER A 1 230 ? -1.821 -30.433 13.075 1.00 31.55 230 SER A C 1
ATOM 1769 O O . SER A 1 230 ? -2.396 -31.506 12.897 1.00 31.55 230 SER A O 1
ATOM 1771 N N . GLU A 1 231 ? -0.800 -30.042 12.315 1.00 30.97 231 GLU A N 1
ATOM 1772 C CA . GLU A 1 231 ? 0.013 -31.017 11.592 1.00 30.97 231 GLU A CA 1
ATOM 1773 C C . GLU A 1 231 ? 0.812 -31.818 12.626 1.00 30.97 231 GLU A C 1
ATOM 1775 O O . GLU A 1 231 ? 1.866 -31.409 13.114 1.00 30.97 231 GLU A O 1
ATOM 1780 N N . SER A 1 232 ? 0.269 -32.973 13.003 1.00 31.25 232 SER A N 1
ATOM 1781 C CA . SER A 1 232 ? 1.007 -34.020 13.694 1.00 31.25 232 SER A CA 1
ATOM 1782 C C . SER A 1 232 ? 1.008 -35.280 12.838 1.00 31.25 232 SER A C 1
ATOM 1784 O O . SER A 1 232 ? 0.085 -36.087 12.898 1.00 31.25 232 SER A O 1
ATOM 1786 N N . SER A 1 233 ? 2.089 -35.496 12.098 1.00 29.33 233 SER A N 1
ATOM 1787 C CA . SER A 1 233 ? 2.526 -36.846 11.744 1.00 29.33 233 SER A CA 1
ATOM 1788 C C . SER A 1 233 ? 4.047 -36.865 11.641 1.00 29.33 233 SER A C 1
ATOM 1790 O O . SER A 1 233 ? 4.635 -36.568 10.604 1.00 29.33 233 SER A O 1
ATOM 1792 N N . LYS A 1 234 ? 4.696 -37.196 12.762 1.00 34.69 234 LYS A N 1
ATOM 1793 C CA . LYS A 1 234 ? 6.086 -37.654 12.772 1.00 34.69 234 LYS A CA 1
ATOM 1794 C C . LYS A 1 234 ? 6.104 -39.114 12.322 1.00 34.69 234 LYS A C 1
ATOM 1796 O O . LYS A 1 234 ? 5.542 -39.959 13.010 1.00 34.69 234 LYS A O 1
ATOM 1801 N N . THR A 1 235 ? 6.854 -39.410 11.267 1.00 25.64 235 THR A N 1
ATOM 1802 C CA . THR A 1 235 ? 7.497 -40.722 11.090 1.00 25.64 235 THR A CA 1
ATOM 1803 C C . THR A 1 235 ? 8.940 -40.508 10.622 1.00 25.64 235 THR A C 1
ATOM 1805 O O . THR A 1 235 ? 9.185 -39.600 9.828 1.00 25.64 235 THR A O 1
ATOM 1808 N N . PRO A 1 236 ? 9.917 -41.266 11.153 1.00 26.42 236 PRO A N 1
ATOM 1809 C CA . PRO A 1 236 ? 11.330 -40.917 11.068 1.00 26.42 236 PRO A CA 1
ATOM 1810 C C . PRO A 1 236 ? 11.975 -41.444 9.780 1.00 26.42 236 PRO A C 1
ATOM 1812 O O . PRO A 1 236 ? 11.886 -42.630 9.469 1.00 26.42 236 PRO A O 1
ATOM 1815 N N . VAL A 1 237 ? 12.694 -40.577 9.064 1.00 25.34 237 VAL A N 1
ATOM 1816 C CA . VAL A 1 237 ? 13.578 -40.986 7.964 1.00 25.34 237 VAL A CA 1
ATOM 1817 C C . VAL A 1 237 ? 14.942 -41.366 8.541 1.00 25.34 237 VAL A C 1
ATOM 1819 O O . VAL A 1 237 ? 15.642 -40.556 9.147 1.00 25.34 237 VAL A O 1
ATOM 1822 N N . SER A 1 238 ? 15.304 -42.633 8.358 1.00 23.16 238 SER A N 1
ATOM 1823 C CA . SER A 1 238 ? 16.625 -43.196 8.632 1.00 23.16 238 SER A CA 1
ATOM 1824 C C . SER A 1 238 ? 17.657 -42.649 7.637 1.00 23.16 238 SER A C 1
ATOM 1826 O O . SER A 1 238 ? 17.526 -42.863 6.434 1.00 23.16 238 SER A O 1
ATOM 1828 N N . PHE A 1 239 ? 18.715 -41.998 8.131 1.00 26.94 239 PHE A N 1
ATOM 1829 C CA . PHE A 1 239 ? 19.917 -41.705 7.345 1.00 26.94 239 PHE A CA 1
ATOM 1830 C C . PHE A 1 239 ? 21.049 -42.667 7.730 1.00 26.94 239 PHE A C 1
ATOM 1832 O O . PHE A 1 239 ? 21.413 -42.805 8.900 1.00 26.94 239 PHE A O 1
ATOM 1839 N N . LYS A 1 240 ? 21.607 -43.353 6.725 1.00 27.84 240 LYS A N 1
ATOM 1840 C CA . LYS A 1 240 ? 22.790 -44.216 6.853 1.00 27.84 240 LYS A CA 1
ATOM 1841 C C . LYS A 1 240 ? 24.023 -43.377 7.215 1.00 27.84 240 LYS A C 1
ATOM 1843 O O . LYS A 1 240 ? 24.301 -42.364 6.583 1.00 27.84 240 LYS A O 1
ATOM 1848 N N . LYS A 1 241 ? 24.787 -43.848 8.207 1.00 27.45 241 LYS A N 1
ATOM 1849 C CA . LYS A 1 241 ? 26.091 -43.307 8.626 1.00 27.45 241 LYS A CA 1
ATOM 1850 C C . LYS A 1 241 ? 27.131 -43.418 7.504 1.00 27.45 241 LYS A C 1
ATOM 1852 O O . LYS A 1 241 ? 27.495 -44.529 7.128 1.00 27.45 241 LYS A O 1
ATOM 1857 N N . SER A 1 242 ? 27.715 -42.293 7.102 1.00 27.42 242 SER A N 1
ATOM 1858 C CA . SER A 1 242 ? 29.086 -42.227 6.580 1.00 27.42 242 SER A CA 1
ATOM 1859 C C . SER A 1 242 ? 29.982 -41.585 7.644 1.00 27.42 242 SER A C 1
ATOM 1861 O O . SER A 1 242 ? 29.668 -40.508 8.145 1.00 27.42 242 SER A O 1
ATOM 1863 N N . LYS A 1 243 ? 31.073 -42.256 8.034 1.00 32.91 243 LYS A N 1
ATOM 1864 C CA . LYS A 1 243 ? 32.079 -41.715 8.968 1.00 32.91 243 LYS A CA 1
ATOM 1865 C C . LYS A 1 243 ? 32.856 -40.566 8.300 1.00 32.91 243 LYS A C 1
ATOM 1867 O O . LYS A 1 243 ? 33.380 -40.805 7.214 1.00 32.91 243 LYS A O 1
ATOM 1872 N N . PRO A 1 244 ? 33.016 -39.390 8.933 1.00 33.28 244 PRO A N 1
ATOM 1873 C CA . PRO A 1 244 ? 34.034 -38.428 8.538 1.00 33.28 244 PRO A CA 1
ATOM 1874 C C . PRO A 1 244 ? 35.335 -38.649 9.329 1.00 33.28 244 PRO A C 1
ATOM 1876 O O . PRO A 1 244 ? 35.318 -39.055 10.492 1.00 33.28 244 PRO A O 1
ATOM 1879 N N . ASN A 1 245 ? 36.457 -38.390 8.657 1.00 39.72 245 ASN A N 1
ATOM 1880 C CA . ASN A 1 245 ? 37.819 -38.386 9.192 1.00 39.72 245 ASN A CA 1
ATOM 1881 C C . ASN A 1 245 ? 37.947 -37.380 10.351 1.00 39.72 245 ASN A C 1
ATOM 1883 O O . ASN A 1 245 ? 37.776 -36.181 10.151 1.00 39.72 245 ASN A O 1
ATOM 1887 N N . THR A 1 246 ? 38.269 -37.864 11.548 1.00 47.53 246 THR A N 1
ATOM 1888 C CA . THR A 1 246 ? 38.280 -37.097 12.808 1.00 47.53 246 THR A CA 1
ATOM 1889 C C . THR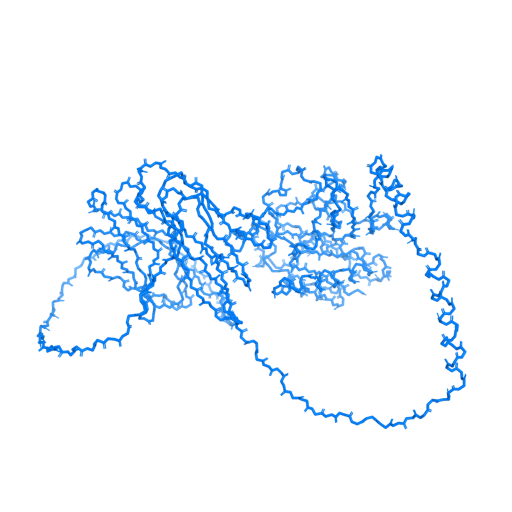 A 1 246 ? 39.553 -36.288 13.083 1.00 47.53 246 THR A C 1
ATOM 1891 O O . THR A 1 246 ? 39.607 -35.595 14.095 1.00 47.53 246 THR A O 1
ATOM 1894 N N . GLU A 1 247 ? 40.569 -36.331 12.217 1.00 47.53 247 GLU A N 1
ATOM 1895 C CA . GLU A 1 247 ? 41.829 -35.601 12.457 1.00 47.53 247 GLU A CA 1
ATOM 1896 C C . GLU A 1 247 ? 41.833 -34.179 11.865 1.00 47.53 247 GLU A C 1
ATOM 1898 O O . GLU A 1 247 ? 42.294 -33.258 12.533 1.00 47.53 247 GLU A O 1
ATOM 1903 N N . ASN A 1 248 ? 41.191 -33.936 10.714 1.00 45.31 248 ASN A N 1
ATOM 1904 C CA . ASN A 1 248 ? 41.096 -32.578 10.143 1.00 45.31 248 ASN A CA 1
ATOM 1905 C C . ASN A 1 248 ? 40.115 -31.660 10.902 1.00 45.31 248 ASN A C 1
ATOM 1907 O O . ASN A 1 248 ? 40.227 -30.439 10.831 1.00 45.31 248 ASN A O 1
ATOM 1911 N N . SER A 1 249 ? 39.171 -32.223 11.666 1.00 54.47 249 SER A N 1
ATOM 1912 C CA . SER A 1 249 ? 38.159 -31.433 12.380 1.00 54.47 249 SER A CA 1
ATOM 1913 C C . SER A 1 249 ? 38.704 -30.734 13.626 1.00 54.47 249 SER A C 1
ATOM 1915 O O . SER A 1 249 ? 38.190 -29.689 14.012 1.00 54.47 249 SER A O 1
ATOM 1917 N N . PHE A 1 250 ? 39.731 -31.285 14.281 1.00 49.19 250 PHE A N 1
ATOM 1918 C CA . PHE A 1 250 ? 40.252 -30.698 15.521 1.00 49.19 250 PHE A CA 1
ATOM 1919 C C . PHE A 1 250 ? 41.091 -29.442 15.261 1.00 49.19 250 PHE A C 1
ATOM 1921 O O . PHE A 1 250 ? 40.981 -28.469 16.009 1.00 49.19 250 PHE A O 1
ATOM 1928 N N . GLU A 1 251 ? 41.872 -29.417 14.179 1.00 59.47 251 GLU A N 1
ATOM 1929 C CA . GLU A 1 251 ? 42.599 -28.216 13.753 1.00 59.47 251 GLU A CA 1
ATOM 1930 C C . GLU A 1 251 ? 41.648 -27.109 13.291 1.00 59.47 251 GLU A C 1
ATOM 1932 O O . GLU A 1 251 ? 41.825 -25.953 13.678 1.00 59.47 251 GLU A O 1
ATOM 1937 N N . GLU A 1 252 ? 40.591 -27.446 12.549 1.00 51.69 252 GLU A N 1
ATOM 1938 C CA . GLU A 1 252 ? 39.566 -26.479 12.139 1.00 51.69 252 GLU A CA 1
ATOM 1939 C C . GLU A 1 252 ? 38.807 -25.904 13.339 1.00 51.69 252 GLU A C 1
ATOM 1941 O O . GLU A 1 252 ? 38.660 -24.685 13.444 1.00 51.69 252 GLU A O 1
ATOM 1946 N N . ILE A 1 253 ? 38.405 -26.745 14.298 1.00 52.75 253 ILE A N 1
ATOM 1947 C CA . ILE A 1 253 ? 37.763 -26.301 15.545 1.00 52.75 253 ILE A CA 1
ATOM 1948 C C . ILE A 1 253 ? 38.713 -25.414 16.356 1.00 52.75 253 ILE A C 1
ATOM 1950 O O . ILE A 1 253 ? 38.302 -24.373 16.867 1.00 52.75 253 ILE A O 1
ATOM 1954 N N . THR A 1 254 ? 39.998 -25.763 16.433 1.00 64.25 254 THR A N 1
ATOM 1955 C CA . THR A 1 254 ? 40.999 -24.955 17.145 1.00 64.25 254 THR A CA 1
ATOM 1956 C C . THR A 1 254 ? 41.179 -23.590 16.484 1.00 64.25 254 THR A C 1
ATOM 1958 O O . THR A 1 254 ? 41.231 -22.570 17.173 1.00 64.25 254 THR A O 1
ATOM 1961 N N . LYS A 1 255 ? 41.189 -23.541 15.149 1.00 64.75 255 LYS A N 1
ATOM 1962 C CA . LYS A 1 255 ? 41.297 -22.302 14.371 1.00 64.75 255 LYS A CA 1
ATOM 1963 C C . LYS A 1 255 ? 40.051 -21.424 14.519 1.00 64.75 255 LYS A C 1
ATOM 1965 O O . LYS A 1 255 ? 40.170 -20.212 14.674 1.00 64.75 255 LYS A O 1
ATOM 1970 N N . ILE A 1 256 ? 38.862 -22.028 14.554 1.00 55.97 256 ILE A N 1
ATOM 1971 C CA . ILE A 1 256 ? 37.593 -21.335 14.823 1.00 55.97 256 ILE A CA 1
ATOM 1972 C C . ILE A 1 256 ? 37.585 -20.759 16.244 1.00 55.97 256 ILE A C 1
ATOM 1974 O O . ILE A 1 256 ? 37.262 -19.586 16.422 1.00 55.97 256 ILE A O 1
ATOM 1978 N N . CYS A 1 257 ? 38.008 -21.531 17.247 1.00 54.00 257 CYS A N 1
ATOM 1979 C CA . CYS A 1 257 ? 38.107 -21.066 18.630 1.00 54.00 257 CYS A CA 1
ATOM 1980 C C . CYS A 1 257 ? 39.136 -19.937 18.791 1.00 54.00 257 CYS A C 1
ATOM 1982 O O . CYS A 1 257 ? 38.866 -18.958 19.484 1.00 54.00 257 CYS A O 1
ATOM 1984 N N . GLN A 1 258 ? 40.288 -20.015 18.120 1.00 66.81 258 GLN A N 1
ATOM 1985 C CA . GLN A 1 258 ? 41.283 -18.937 18.119 1.00 66.81 258 GLN A CA 1
ATOM 1986 C C . GLN A 1 258 ? 40.742 -17.665 17.455 1.00 66.81 258 GLN A C 1
ATOM 1988 O O . GLN A 1 258 ? 40.892 -16.578 18.014 1.00 66.81 258 GLN A O 1
ATOM 1993 N N . ASN A 1 259 ? 40.044 -17.795 16.324 1.00 62.72 259 ASN A N 1
ATOM 1994 C CA . ASN A 1 259 ? 39.388 -16.670 15.658 1.00 62.72 259 ASN A CA 1
ATOM 1995 C C . ASN A 1 259 ? 38.289 -16.052 16.533 1.00 62.72 259 ASN A C 1
ATOM 1997 O O . ASN A 1 259 ? 38.207 -14.831 16.616 1.00 62.72 259 ASN A O 1
ATOM 2001 N N . LEU A 1 260 ? 37.503 -16.866 17.246 1.00 49.50 260 LEU A N 1
ATOM 2002 C CA . LEU A 1 260 ? 36.498 -16.403 18.208 1.00 49.50 260 LEU A CA 1
ATOM 2003 C C . LEU A 1 260 ? 37.131 -15.669 19.393 1.00 49.50 260 LEU A C 1
ATOM 2005 O O . LEU A 1 260 ? 36.611 -14.641 19.808 1.00 49.50 260 LEU A O 1
ATOM 2009 N N . VAL A 1 261 ? 38.271 -16.131 19.913 1.00 62.62 261 VAL A N 1
ATOM 2010 C CA . VAL A 1 261 ? 38.995 -15.446 20.999 1.00 62.62 261 VAL A CA 1
ATOM 2011 C C . VAL A 1 261 ? 39.571 -14.107 20.531 1.00 62.62 261 VAL A C 1
ATOM 2013 O O . VAL A 1 261 ? 39.540 -13.135 21.283 1.00 62.62 261 VAL A O 1
ATOM 2016 N N . VAL A 1 262 ? 40.071 -14.021 19.295 1.00 65.75 262 VAL A N 1
ATOM 2017 C CA . VAL A 1 262 ? 40.513 -12.750 18.697 1.00 65.75 262 VAL A CA 1
ATOM 2018 C C . VAL A 1 262 ? 39.325 -11.809 18.486 1.00 65.75 262 VAL A C 1
ATOM 2020 O O . VAL A 1 262 ? 39.416 -10.635 18.843 1.00 65.75 262 VAL A O 1
ATOM 2023 N N . LEU A 1 263 ? 38.189 -12.327 18.004 1.00 46.53 263 LEU A N 1
ATOM 2024 C CA . LEU A 1 263 ? 36.959 -11.553 17.847 1.00 46.53 263 LEU A CA 1
ATOM 2025 C C . LEU A 1 263 ? 36.459 -11.033 19.201 1.00 46.53 263 LEU A C 1
ATOM 2027 O O . LEU A 1 263 ? 36.170 -9.850 19.327 1.00 46.53 263 LEU A O 1
ATOM 2031 N N . LEU A 1 264 ? 36.441 -11.876 20.237 1.00 51.31 264 LEU A N 1
ATOM 2032 C CA . LEU A 1 264 ? 36.018 -11.522 21.596 1.00 51.31 264 LEU A CA 1
ATOM 2033 C C . LEU A 1 264 ? 36.955 -10.506 22.264 1.00 51.31 264 LEU A C 1
ATOM 2035 O O . LEU A 1 264 ? 36.489 -9.685 23.045 1.00 51.31 264 LEU A O 1
ATOM 2039 N N . LYS A 1 265 ? 38.251 -10.498 21.925 1.00 59.94 265 LYS A N 1
ATOM 2040 C CA . LYS A 1 265 ? 39.194 -9.439 22.335 1.00 59.94 265 LYS A CA 1
ATOM 2041 C C . LYS A 1 265 ? 38.967 -8.109 21.607 1.00 59.94 265 LYS A C 1
ATOM 2043 O O . LYS A 1 265 ? 39.423 -7.081 22.095 1.00 59.94 265 LYS A O 1
ATOM 2048 N N . SER A 1 266 ? 38.288 -8.131 20.458 1.00 60.28 266 SER A N 1
ATOM 2049 C CA . SER A 1 266 ? 37.846 -6.933 19.730 1.00 60.28 266 SER A CA 1
ATOM 2050 C C . SER A 1 266 ? 36.429 -6.480 20.106 1.00 60.28 266 SER A C 1
ATOM 2052 O O . SER A 1 266 ? 35.999 -5.410 19.676 1.00 60.28 266 SER A O 1
ATOM 2054 N N . VAL A 1 267 ? 35.708 -7.265 20.920 1.00 54.44 267 VAL A N 1
ATOM 2055 C CA . VAL A 1 267 ? 34.422 -6.854 21.489 1.00 54.44 267 VAL A CA 1
ATOM 2056 C C . VAL A 1 267 ? 34.701 -5.859 22.616 1.00 54.44 267 VAL A C 1
ATOM 2058 O O . VAL A 1 267 ? 35.487 -6.164 23.518 1.00 54.44 267 VAL A O 1
ATOM 2061 N N . PRO A 1 268 ? 34.079 -4.673 22.591 1.00 58.31 268 PRO A N 1
ATOM 2062 C CA . PRO A 1 268 ? 34.309 -3.668 23.612 1.00 58.31 268 PRO A CA 1
ATOM 2063 C C . PRO A 1 268 ? 33.928 -4.183 25.001 1.00 58.31 268 PRO A C 1
ATOM 2065 O O . PRO A 1 268 ? 32.870 -4.777 25.211 1.00 58.31 268 PRO A O 1
ATOM 2068 N N . THR A 1 269 ? 34.813 -3.958 25.965 1.00 69.25 269 THR A N 1
ATOM 2069 C CA . THR A 1 269 ? 34.609 -4.331 27.362 1.00 69.25 269 THR A CA 1
ATOM 2070 C C . THR A 1 269 ? 33.684 -3.331 28.054 1.00 69.25 269 THR A C 1
ATOM 2072 O O . THR A 1 269 ? 33.466 -2.217 27.582 1.00 69.25 269 THR A O 1
ATOM 2075 N N . LYS A 1 270 ? 33.175 -3.672 29.246 1.00 55.00 270 LYS A N 1
ATOM 2076 C CA . LYS A 1 270 ? 32.322 -2.772 30.049 1.00 55.00 270 LYS A CA 1
ATOM 2077 C C . LYS A 1 270 ? 32.963 -1.397 30.324 1.00 55.00 270 LYS A C 1
ATOM 2079 O O . LYS A 1 270 ? 32.246 -0.435 30.572 1.00 55.00 270 LYS A O 1
ATOM 2084 N N . LYS A 1 271 ? 34.298 -1.300 30.272 1.00 68.62 271 LYS A N 1
ATOM 2085 C CA . LYS A 1 271 ? 35.053 -0.045 30.424 1.00 68.62 271 LYS A CA 1
ATOM 2086 C C . LYS A 1 271 ? 35.097 0.802 29.150 1.00 68.62 271 LYS A C 1
ATOM 2088 O O . LYS A 1 271 ? 35.304 2.004 29.249 1.00 68.62 271 LYS A O 1
ATOM 2093 N N . ASP A 1 272 ? 34.873 0.189 27.992 1.00 64.19 272 ASP A N 1
ATOM 2094 C CA . ASP A 1 272 ? 34.826 0.857 26.690 1.00 64.19 272 ASP A CA 1
ATOM 2095 C C . ASP A 1 272 ? 33.424 1.407 26.390 1.00 64.19 272 ASP A C 1
ATOM 2097 O O . ASP A 1 272 ? 33.277 2.306 25.567 1.00 64.19 272 ASP A O 1
ATOM 2101 N N . ILE A 1 273 ? 32.398 0.910 27.098 1.00 57.16 273 ILE A N 1
ATOM 2102 C CA . ILE A 1 273 ? 30.999 1.344 26.968 1.00 57.16 273 ILE A CA 1
ATOM 2103 C C . ILE A 1 273 ? 30.866 2.869 27.118 1.00 57.16 273 ILE A C 1
ATOM 2105 O O . ILE A 1 273 ? 30.332 3.473 26.194 1.00 57.16 273 ILE A O 1
ATOM 2109 N N . PRO A 1 274 ? 31.390 3.535 28.168 1.00 64.56 274 PRO A N 1
ATOM 2110 C CA . PRO A 1 274 ? 31.279 4.989 28.286 1.00 64.56 274 PRO A CA 1
ATOM 2111 C C . PRO A 1 274 ? 31.922 5.740 27.117 1.00 64.56 274 PRO A C 1
ATOM 2113 O O . PRO A 1 274 ? 31.339 6.687 26.621 1.00 64.56 274 PRO A O 1
ATOM 2116 N N . ALA A 1 275 ? 33.074 5.291 26.608 1.00 63.72 275 ALA A N 1
ATOM 2117 C CA . ALA A 1 275 ? 33.737 5.931 25.469 1.00 63.72 275 ALA A CA 1
ATOM 2118 C C . ALA A 1 275 ? 32.991 5.708 24.139 1.00 63.72 275 ALA A C 1
ATOM 2120 O O . ALA A 1 275 ? 33.035 6.554 23.245 1.00 63.72 275 ALA A O 1
ATOM 2121 N N . ILE A 1 276 ? 32.303 4.571 23.993 1.00 55.78 276 ILE A N 1
ATOM 2122 C CA . ILE A 1 276 ? 31.431 4.279 22.848 1.00 55.78 276 ILE A CA 1
ATOM 2123 C C . ILE A 1 276 ? 30.161 5.119 22.922 1.00 55.78 276 ILE A C 1
ATOM 2125 O O . ILE A 1 276 ? 29.784 5.696 21.907 1.00 55.78 276 ILE A O 1
ATOM 2129 N N . PHE A 1 277 ? 29.552 5.230 24.104 1.00 54.31 277 PHE A N 1
ATOM 2130 C CA . PHE A 1 277 ? 28.407 6.104 24.337 1.00 54.31 277 PHE A CA 1
ATOM 2131 C C . PHE A 1 277 ? 28.786 7.572 24.142 1.00 54.31 277 PHE A C 1
ATOM 2133 O O . PHE A 1 277 ? 28.104 8.229 23.380 1.00 54.31 277 PHE A O 1
ATOM 2140 N N . ASP A 1 278 ? 29.927 8.046 24.647 1.00 55.97 278 ASP A N 1
ATOM 2141 C CA . ASP A 1 278 ? 30.467 9.386 24.361 1.00 55.97 278 ASP A CA 1
ATOM 2142 C C . ASP A 1 278 ? 30.698 9.602 22.860 1.00 55.97 278 ASP A C 1
ATOM 2144 O O . ASP A 1 278 ? 30.463 10.684 22.330 1.00 55.97 278 ASP A O 1
ATOM 2148 N N . LYS A 1 279 ? 31.186 8.585 22.139 1.00 51.41 279 LYS A N 1
ATOM 2149 C CA . LYS A 1 279 ? 31.339 8.645 20.679 1.00 51.41 279 LYS A CA 1
ATOM 2150 C C . LYS A 1 279 ? 29.976 8.701 19.982 1.00 51.41 279 LYS A C 1
ATOM 2152 O O . LYS A 1 279 ? 29.863 9.370 18.957 1.00 51.41 279 LYS A O 1
ATOM 2157 N N . TRP A 1 280 ? 28.965 8.020 20.518 1.00 47.94 280 TRP A N 1
ATOM 2158 C CA . TRP A 1 280 ? 27.580 8.025 20.040 1.00 47.94 280 TRP A CA 1
ATOM 2159 C C . TRP A 1 280 ? 26.858 9.340 20.368 1.00 47.94 280 TRP A C 1
ATOM 2161 O O . TRP A 1 280 ? 26.164 9.869 19.515 1.00 47.94 280 TRP A O 1
ATOM 2171 N N . GLU A 1 281 ? 27.109 9.939 21.530 1.00 46.16 281 GLU A N 1
ATOM 2172 C CA . GLU A 1 281 ? 26.605 11.250 21.960 1.00 46.16 281 GLU A CA 1
ATOM 2173 C C . GLU A 1 281 ? 27.266 12.381 21.165 1.00 46.16 281 GLU A C 1
ATOM 2175 O O . GLU A 1 281 ? 26.585 13.241 20.615 1.00 46.16 281 GLU A O 1
ATOM 2180 N N . ARG A 1 282 ? 28.587 12.315 20.945 1.00 47.47 282 ARG A N 1
ATOM 2181 C CA . ARG A 1 282 ? 29.286 13.208 19.998 1.00 47.47 282 ARG A CA 1
ATOM 2182 C C . ARG A 1 282 ? 28.829 13.006 18.554 1.00 47.47 282 ARG A C 1
ATOM 2184 O O . ARG A 1 282 ? 29.041 13.888 17.724 1.00 47.47 282 ARG A O 1
ATOM 2191 N N . THR A 1 283 ? 28.227 11.855 18.241 1.00 47.62 283 THR A N 1
ATOM 2192 C CA . THR A 1 283 ? 27.552 11.617 16.961 1.00 47.62 283 THR A CA 1
ATOM 2193 C C . THR A 1 283 ? 26.043 11.844 16.998 1.00 47.62 283 THR A C 1
ATOM 2195 O O . THR A 1 283 ? 25.443 11.790 15.934 1.00 47.62 283 THR A O 1
ATOM 2198 N N . ALA A 1 284 ? 25.444 12.201 18.136 1.00 40.62 284 ALA A N 1
ATOM 2199 C CA . ALA A 1 284 ? 24.078 12.715 18.212 1.00 40.62 284 ALA A CA 1
ATOM 2200 C C . ALA A 1 284 ? 24.029 14.181 17.744 1.00 40.62 284 ALA A C 1
ATOM 2202 O O . ALA A 1 284 ? 23.094 14.574 17.051 1.00 40.62 284 ALA A O 1
ATOM 2203 N N . ASP A 1 285 ? 25.106 14.940 17.989 1.00 41.91 285 ASP A N 1
ATOM 2204 C CA . ASP A 1 285 ? 25.365 16.239 17.344 1.00 41.91 285 ASP A CA 1
ATOM 2205 C C . ASP A 1 285 ? 25.987 16.104 15.939 1.00 41.91 285 ASP A C 1
ATOM 2207 O O . ASP A 1 285 ? 26.048 17.066 15.165 1.00 41.91 285 ASP A O 1
ATOM 2211 N N . SER A 1 286 ? 26.432 14.901 15.555 1.00 42.31 286 SER A N 1
ATOM 2212 C CA . SER A 1 286 ? 26.747 14.614 14.157 1.00 42.31 286 SER A CA 1
ATOM 2213 C C . SER A 1 286 ? 25.460 14.221 13.448 1.00 42.31 286 SER A C 1
ATOM 2215 O O . SER A 1 286 ? 24.754 13.316 13.867 1.00 42.31 286 SER A O 1
ATOM 2217 N N . ARG A 1 287 ? 25.146 14.869 12.331 1.00 45.84 287 ARG A N 1
ATOM 2218 C CA . ARG A 1 287 ? 24.112 14.390 11.409 1.00 45.84 287 ARG A CA 1
ATOM 2219 C C . ARG A 1 287 ? 24.346 12.901 11.139 1.00 45.84 287 ARG A C 1
ATOM 2221 O O . ARG A 1 287 ? 25.251 12.598 10.368 1.00 45.84 287 ARG A O 1
ATOM 2228 N N . TRP A 1 288 ? 23.563 11.996 11.732 1.00 42.00 288 TRP A N 1
ATOM 2229 C CA . TRP A 1 288 ? 23.471 10.618 11.251 1.00 42.00 288 TRP A CA 1
ATOM 2230 C C . TRP A 1 288 ? 23.065 10.739 9.782 1.00 42.00 288 TRP A C 1
ATOM 2232 O O . TRP A 1 288 ? 21.964 11.221 9.492 1.00 42.00 288 TRP A O 1
ATOM 2242 N N . PRO A 1 289 ? 23.976 10.468 8.836 1.00 53.94 289 PRO A N 1
ATOM 2243 C CA . PRO A 1 289 ? 23.697 10.759 7.448 1.00 53.94 289 PRO A CA 1
ATOM 2244 C C . PRO A 1 289 ? 22.616 9.786 6.995 1.00 53.94 289 PRO A C 1
ATOM 2246 O O . PRO A 1 289 ? 22.702 8.593 7.287 1.00 53.94 289 PRO A O 1
ATOM 2249 N N . LEU A 1 290 ? 21.609 10.305 6.289 1.00 59.53 290 LEU A N 1
ATOM 2250 C CA . LEU A 1 290 ? 20.645 9.510 5.536 1.00 59.53 290 LEU A CA 1
ATOM 2251 C C . LEU A 1 290 ? 21.378 8.336 4.875 1.00 59.53 290 LEU A C 1
ATOM 2253 O O . LEU A 1 290 ? 22.166 8.542 3.948 1.00 59.53 290 LEU A O 1
ATOM 2257 N N . LYS A 1 291 ? 21.139 7.116 5.358 1.00 76.88 291 LYS A N 1
ATOM 2258 C CA . LYS A 1 291 ? 21.732 5.919 4.768 1.00 76.88 291 LYS A CA 1
ATOM 2259 C C . LYS A 1 291 ? 20.685 5.318 3.852 1.00 76.88 291 LYS A C 1
ATOM 2261 O O . LYS A 1 291 ? 19.766 4.647 4.312 1.00 76.88 291 LYS A O 1
ATOM 2266 N N . ARG A 1 292 ? 20.805 5.623 2.563 1.00 84.88 292 ARG A N 1
ATOM 2267 C CA . ARG A 1 292 ? 19.903 5.158 1.509 1.00 84.88 292 ARG A CA 1
ATOM 2268 C C . ARG A 1 292 ? 20.653 4.219 0.578 1.00 84.88 292 ARG A C 1
ATOM 2270 O O . ARG A 1 292 ? 21.728 4.561 0.094 1.00 84.88 292 ARG A O 1
ATOM 2277 N N . ASP A 1 293 ? 20.060 3.064 0.325 1.00 88.25 293 ASP A N 1
ATOM 2278 C CA . ASP A 1 293 ? 20.488 2.125 -0.696 1.00 88.25 293 ASP A CA 1
ATOM 2279 C C . ASP A 1 293 ? 19.437 2.098 -1.810 1.00 88.25 293 ASP A C 1
ATOM 2281 O O . ASP A 1 293 ? 18.404 1.441 -1.695 1.00 88.25 293 ASP A O 1
ATOM 2285 N N . SER A 1 294 ? 19.662 2.888 -2.864 1.00 93.19 294 SER A N 1
ATOM 2286 C CA . SER A 1 294 ? 18.678 3.112 -3.929 1.00 93.19 294 SER A CA 1
ATOM 2287 C C . SER A 1 294 ? 19.300 3.048 -5.319 1.00 93.19 294 SER A C 1
ATOM 2289 O O . SER A 1 294 ? 20.415 3.516 -5.566 1.00 93.19 294 SER A O 1
ATOM 2291 N N . TRP A 1 295 ? 18.535 2.516 -6.269 1.00 92.88 295 TRP A N 1
ATOM 2292 C CA . TRP A 1 295 ? 18.824 2.529 -7.697 1.00 92.88 295 TRP A CA 1
ATOM 2293 C C . TRP A 1 295 ? 19.055 3.947 -8.221 1.00 92.88 295 TRP A C 1
ATOM 2295 O O . TRP A 1 295 ? 19.862 4.122 -9.133 1.00 92.88 295 TRP A O 1
ATOM 2305 N N . ARG A 1 296 ? 18.437 4.975 -7.616 1.00 91.81 296 ARG A N 1
ATOM 2306 C CA . ARG A 1 296 ? 18.686 6.373 -8.004 1.00 91.81 296 ARG A CA 1
ATOM 2307 C C . ARG A 1 296 ? 20.096 6.850 -7.667 1.00 91.81 296 ARG A C 1
ATOM 2309 O O . ARG A 1 296 ? 20.590 7.776 -8.299 1.00 91.81 296 ARG A O 1
ATOM 2316 N N . ASP A 1 297 ? 20.754 6.219 -6.700 1.00 91.00 297 ASP A N 1
ATOM 2317 C CA . ASP A 1 297 ? 22.142 6.516 -6.346 1.00 91.00 297 ASP A CA 1
ATOM 2318 C C . ASP A 1 297 ? 23.112 5.639 -7.134 1.00 91.00 297 ASP A C 1
ATOM 2320 O O . ASP A 1 297 ? 24.094 6.145 -7.674 1.00 91.00 297 ASP A O 1
ATOM 2324 N N . LYS A 1 298 ? 22.798 4.342 -7.258 1.00 88.88 298 LYS A N 1
ATOM 2325 C CA . LYS A 1 298 ? 23.635 3.350 -7.951 1.00 88.88 298 LYS A CA 1
ATOM 2326 C C . LYS A 1 298 ? 23.662 3.531 -9.469 1.00 88.88 298 LYS A C 1
ATOM 2328 O O . LYS A 1 298 ? 24.686 3.277 -10.095 1.00 88.88 298 LYS A O 1
ATOM 2333 N N . ARG A 1 299 ? 22.530 3.908 -10.071 1.00 88.19 299 ARG A N 1
ATOM 2334 C CA . ARG A 1 299 ? 22.301 3.932 -11.526 1.00 88.19 299 ARG A CA 1
ATOM 2335 C C . ARG A 1 299 ? 21.544 5.187 -11.951 1.00 88.19 299 ARG A C 1
ATOM 2337 O O . ARG A 1 299 ? 20.450 5.123 -12.510 1.00 88.19 299 ARG A O 1
ATOM 2344 N N . ARG A 1 300 ? 22.153 6.354 -11.710 1.00 88.25 300 ARG A N 1
ATOM 2345 C CA . ARG A 1 300 ? 21.624 7.665 -12.147 1.00 88.25 300 ARG A CA 1
ATOM 2346 C C . ARG A 1 300 ? 21.357 7.729 -13.653 1.00 88.25 300 ARG A C 1
ATOM 2348 O O . ARG A 1 300 ? 20.432 8.406 -14.084 1.00 88.25 300 ARG A O 1
ATOM 2355 N N . ASP A 1 301 ? 22.134 6.984 -14.438 1.00 88.31 301 ASP A N 1
ATOM 2356 C CA . ASP A 1 301 ? 21.986 6.820 -15.887 1.00 88.31 301 ASP A CA 1
ATOM 2357 C C . ASP A 1 301 ? 20.699 6.085 -16.298 1.00 88.31 301 ASP A C 1
ATOM 2359 O O . ASP A 1 301 ? 20.300 6.130 -17.465 1.00 88.31 301 ASP A O 1
ATOM 2363 N N . ASN A 1 302 ? 20.064 5.380 -15.361 1.00 90.31 302 ASN A N 1
ATOM 2364 C CA . ASN A 1 302 ? 18.908 4.523 -15.593 1.00 90.31 302 ASN A CA 1
ATOM 2365 C C . ASN A 1 302 ? 17.682 4.931 -14.763 1.00 90.31 302 ASN A C 1
ATOM 2367 O O . ASN A 1 302 ? 16.799 4.114 -14.516 1.00 90.31 302 ASN A O 1
ATOM 2371 N N . ILE A 1 303 ? 17.610 6.188 -14.320 1.00 91.06 303 ILE A N 1
ATOM 2372 C CA . ILE A 1 303 ? 16.386 6.718 -13.715 1.00 91.06 303 ILE A CA 1
ATOM 2373 C C . ILE A 1 303 ? 15.364 6.939 -14.842 1.00 91.06 303 ILE A C 1
ATOM 2375 O O . ILE A 1 303 ? 15.672 7.638 -15.813 1.00 91.06 303 ILE A O 1
ATOM 2379 N N . PRO A 1 304 ? 14.155 6.358 -14.755 1.00 91.31 304 PRO A N 1
ATOM 2380 C CA . PRO A 1 304 ? 13.166 6.512 -15.807 1.00 91.31 304 PRO A CA 1
ATOM 2381 C C . PRO A 1 304 ? 12.570 7.934 -15.790 1.00 91.31 304 PRO A C 1
ATOM 2383 O O . PRO A 1 304 ? 12.635 8.634 -14.771 1.00 91.31 304 PRO A O 1
ATOM 2386 N N . PRO A 1 305 ? 11.988 8.403 -16.907 1.00 89.38 305 PRO A N 1
ATOM 2387 C CA . PRO A 1 305 ? 11.559 9.791 -17.036 1.00 89.38 305 PRO A CA 1
ATOM 2388 C C . PRO A 1 305 ? 10.513 10.214 -15.993 1.00 89.38 305 PRO A C 1
ATOM 2390 O O . PRO A 1 305 ? 9.732 9.415 -15.454 1.00 89.38 305 PRO A O 1
ATOM 2393 N N . GLN A 1 306 ? 10.518 11.516 -15.711 1.00 88.94 306 GLN A N 1
ATOM 2394 C CA . GLN A 1 306 ? 9.531 12.167 -14.860 1.00 88.94 306 GLN A CA 1
ATOM 2395 C C . GLN A 1 306 ? 8.185 12.226 -15.579 1.00 88.94 306 GLN A C 1
ATOM 2397 O O . GLN A 1 306 ? 8.113 12.606 -16.746 1.00 88.94 306 GLN A O 1
ATOM 2402 N N . TYR A 1 307 ? 7.125 11.889 -14.853 1.00 88.50 307 TYR A N 1
ATOM 2403 C CA . TYR A 1 307 ? 5.751 12.051 -15.303 1.00 88.50 307 TYR A CA 1
ATOM 2404 C C . TYR A 1 307 ? 4.951 12.732 -14.206 1.00 88.50 307 TYR A C 1
ATOM 2406 O O . TYR A 1 307 ? 5.168 12.480 -13.019 1.00 88.50 307 TYR A O 1
ATOM 2414 N N . ILE A 1 308 ? 4.023 13.579 -14.632 1.00 88.00 308 ILE A N 1
ATOM 2415 C CA . ILE A 1 308 ? 2.947 14.086 -13.792 1.00 88.00 308 ILE A CA 1
ATOM 2416 C C . ILE A 1 308 ? 1.721 13.275 -14.187 1.00 88.00 308 ILE A C 1
ATOM 2418 O O . ILE A 1 308 ? 1.315 13.288 -15.350 1.00 88.00 308 ILE A O 1
ATOM 2422 N N . GLN A 1 309 ? 1.191 12.512 -13.240 1.00 83.44 309 GLN A N 1
ATOM 2423 C CA . GLN A 1 309 ? -0.005 11.721 -13.444 1.00 83.44 309 GLN A CA 1
ATOM 2424 C C . GLN A 1 309 ? -1.165 12.642 -13.800 1.00 83.44 309 GLN A C 1
ATOM 2426 O O . GLN A 1 309 ? -1.342 13.717 -13.222 1.00 83.44 309 GLN A O 1
ATOM 2431 N N . THR A 1 310 ? -1.966 12.188 -14.749 1.00 73.25 310 THR A N 1
ATOM 2432 C CA . THR A 1 310 ? -3.325 12.687 -14.926 1.00 73.25 310 THR A CA 1
ATOM 2433 C C . THR A 1 310 ? -4.233 11.873 -14.003 1.00 73.25 310 THR A C 1
ATOM 2435 O O . THR A 1 310 ? -3.752 11.046 -13.224 1.00 73.25 310 THR A O 1
ATOM 2438 N N . GLN A 1 311 ? -5.544 12.094 -14.043 1.00 80.44 311 GLN A N 1
ATOM 2439 C CA . GLN A 1 311 ? -6.469 11.255 -13.280 1.00 80.44 311 GLN A CA 1
ATOM 2440 C C . GLN A 1 311 ? -6.196 9.752 -13.545 1.00 80.44 311 GLN A C 1
ATOM 2442 O O . GLN A 1 311 ? -5.872 9.366 -14.674 1.00 80.44 311 GLN A O 1
ATOM 2447 N N . GLY A 1 312 ? -6.189 8.953 -12.468 1.00 85.88 312 GLY A N 1
ATOM 2448 C CA . GLY A 1 312 ? -6.101 7.487 -12.442 1.00 85.88 312 GLY A CA 1
ATOM 2449 C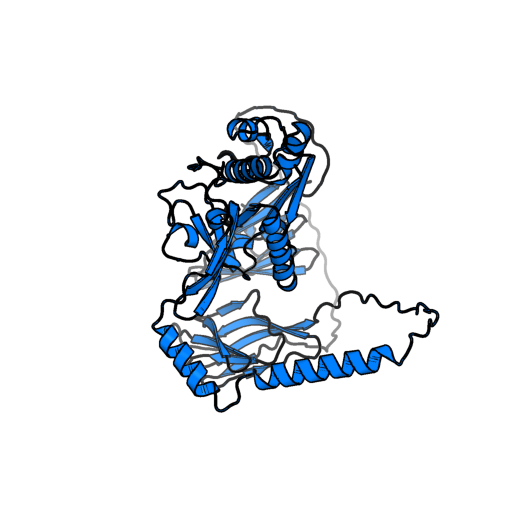 C . GLY A 1 312 ? -4.879 6.758 -13.034 1.00 85.88 312 GLY A C 1
ATOM 2450 O O . GLY A 1 312 ? -4.761 5.550 -12.852 1.00 85.88 312 GLY A O 1
ATOM 2451 N N . ASN A 1 313 ? -3.934 7.403 -13.723 1.00 93.56 313 ASN A N 1
ATOM 2452 C CA . ASN A 1 313 ? -2.922 6.680 -14.519 1.00 93.56 313 ASN A CA 1
ATOM 2453 C C . ASN A 1 313 ? -1.609 6.303 -13.791 1.00 93.56 313 ASN A C 1
ATOM 2455 O O . ASN A 1 313 ? -0.630 5.936 -14.449 1.00 93.56 313 ASN A O 1
ATOM 2459 N N . CYS A 1 314 ? -1.566 6.352 -12.454 1.00 95.00 314 CYS A N 1
ATOM 2460 C CA . CYS A 1 314 ? -0.363 6.032 -11.669 1.00 95.00 314 CYS A CA 1
ATOM 2461 C C . CYS A 1 314 ? 0.170 4.609 -11.924 1.00 95.00 314 CYS A C 1
ATOM 2463 O O . CYS A 1 314 ? 1.376 4.423 -12.089 1.00 95.00 314 CYS A O 1
ATOM 2465 N N . TRP A 1 315 ? -0.722 3.623 -12.071 1.00 96.25 315 TRP A N 1
ATOM 2466 C CA . TRP A 1 315 ? -0.368 2.229 -12.373 1.00 96.25 315 TRP A CA 1
ATOM 2467 C C . TRP A 1 315 ? 0.403 2.094 -13.695 1.00 96.25 315 TRP A C 1
ATOM 2469 O O . TRP A 1 315 ? 1.440 1.434 -13.748 1.00 96.25 315 TRP A O 1
ATOM 2479 N N . ALA A 1 316 ? -0.049 2.778 -14.750 1.00 96.44 316 ALA A N 1
ATOM 2480 C CA . ALA A 1 316 ? 0.591 2.729 -16.059 1.00 96.44 316 ALA A CA 1
ATOM 2481 C C . ALA A 1 316 ? 1.979 3.380 -16.012 1.00 96.44 316 ALA A C 1
ATOM 2483 O O . ALA A 1 316 ? 2.926 2.878 -16.618 1.00 96.44 316 ALA A O 1
ATOM 2484 N N . ILE A 1 317 ? 2.117 4.473 -15.254 1.00 97.12 317 ILE A N 1
ATOM 2485 C CA . ILE A 1 317 ? 3.403 5.142 -15.040 1.00 97.12 317 ILE A CA 1
ATOM 2486 C C . ILE A 1 317 ? 4.375 4.220 -14.306 1.00 97.12 317 ILE A C 1
ATOM 2488 O O . ILE A 1 317 ? 5.498 4.037 -14.777 1.00 97.12 317 ILE A O 1
ATOM 2492 N N . ALA A 1 318 ? 3.958 3.610 -13.198 1.00 97.44 318 ALA A N 1
ATOM 2493 C CA . ALA A 1 318 ? 4.804 2.701 -12.431 1.00 97.44 318 ALA A CA 1
ATOM 2494 C C . ALA A 1 318 ? 5.241 1.481 -13.262 1.00 97.44 318 ALA A C 1
ATOM 2496 O O . ALA A 1 318 ? 6.432 1.166 -13.301 1.00 97.44 318 ALA A O 1
ATOM 2497 N N . PHE A 1 319 ? 4.319 0.854 -14.001 1.00 97.81 319 PHE A N 1
ATOM 2498 C CA . PHE A 1 319 ? 4.617 -0.314 -14.838 1.00 97.81 319 PHE A CA 1
ATOM 2499 C C . PHE A 1 319 ? 5.540 0.019 -16.001 1.00 97.81 319 PHE A C 1
ATOM 2501 O O . PHE A 1 319 ? 6.522 -0.687 -16.220 1.00 97.81 319 PHE A O 1
ATOM 2508 N N . TYR A 1 320 ? 5.287 1.117 -16.717 1.00 97.12 320 TYR A N 1
ATOM 2509 C CA . TYR A 1 320 ? 6.201 1.577 -17.760 1.00 97.12 320 TYR A CA 1
ATOM 2510 C C . TYR A 1 320 ? 7.593 1.850 -17.193 1.00 97.12 320 TYR A C 1
ATOM 2512 O O . TYR A 1 320 ? 8.589 1.458 -17.799 1.00 97.12 320 TYR A O 1
ATOM 2520 N N . ARG A 1 321 ? 7.677 2.511 -16.032 1.00 96.56 321 ARG A N 1
ATOM 2521 C CA . ARG A 1 321 ? 8.962 2.825 -15.412 1.00 96.56 321 ARG A CA 1
ATOM 2522 C C . ARG A 1 321 ? 9.724 1.552 -15.055 1.00 96.56 321 ARG A C 1
ATOM 2524 O O . ARG A 1 321 ? 10.856 1.435 -15.512 1.00 96.56 321 ARG A O 1
ATOM 2531 N N . GLN A 1 322 ? 9.107 0.600 -14.351 1.00 97.38 322 GLN A N 1
ATOM 2532 C CA . GLN A 1 322 ? 9.723 -0.698 -14.045 1.00 97.38 322 GLN A CA 1
ATOM 2533 C C . GLN A 1 322 ? 10.160 -1.427 -15.319 1.00 97.38 322 GLN A C 1
ATOM 2535 O O . GLN A 1 322 ? 11.310 -1.839 -15.437 1.00 97.38 322 GLN A O 1
ATOM 2540 N N . TRP A 1 323 ? 9.272 -1.543 -16.307 1.00 96.44 323 TRP A N 1
ATOM 2541 C CA . TRP A 1 323 ? 9.592 -2.199 -17.572 1.00 96.44 323 TRP A CA 1
ATOM 2542 C C . TRP A 1 323 ? 10.784 -1.533 -18.272 1.00 96.44 323 TRP A C 1
ATOM 2544 O O . TRP A 1 323 ? 11.717 -2.210 -18.694 1.00 96.44 323 TRP A O 1
ATOM 2554 N N . SER A 1 324 ? 10.788 -0.200 -18.363 1.00 94.06 324 SER A N 1
ATOM 2555 C CA . SER A 1 324 ? 11.816 0.556 -19.085 1.00 94.06 324 SER A CA 1
ATOM 2556 C C . SER A 1 324 ? 13.194 0.445 -18.432 1.00 94.06 324 SER A C 1
ATOM 2558 O O . SER A 1 324 ? 14.195 0.285 -19.136 1.00 94.06 324 SER A O 1
ATOM 2560 N N . THR A 1 325 ? 13.256 0.478 -17.096 1.00 93.25 325 THR A N 1
ATOM 2561 C CA . THR A 1 325 ? 14.512 0.326 -16.357 1.00 93.25 325 THR A CA 1
ATOM 2562 C C . THR A 1 325 ? 15.039 -1.092 -16.487 1.00 93.25 325 THR A C 1
ATOM 2564 O O . THR A 1 325 ? 16.221 -1.267 -16.783 1.00 93.25 325 THR A O 1
ATOM 2567 N N . MET A 1 326 ? 14.169 -2.094 -16.347 1.00 92.62 326 MET A N 1
ATOM 2568 C CA . MET A 1 326 ? 14.516 -3.508 -16.485 1.00 92.62 326 MET A CA 1
ATOM 2569 C C . MET A 1 326 ? 14.978 -3.849 -17.906 1.00 92.62 326 MET A C 1
ATOM 2571 O O . MET A 1 326 ? 15.990 -4.530 -18.077 1.00 92.62 326 MET A O 1
ATOM 2575 N N . ALA A 1 327 ? 14.297 -3.338 -18.936 1.00 91.31 327 ALA A N 1
ATOM 2576 C CA . ALA A 1 327 ? 14.658 -3.569 -20.334 1.00 91.31 327 ALA A CA 1
ATOM 2577 C C . ALA A 1 327 ? 16.049 -3.000 -20.645 1.00 91.31 3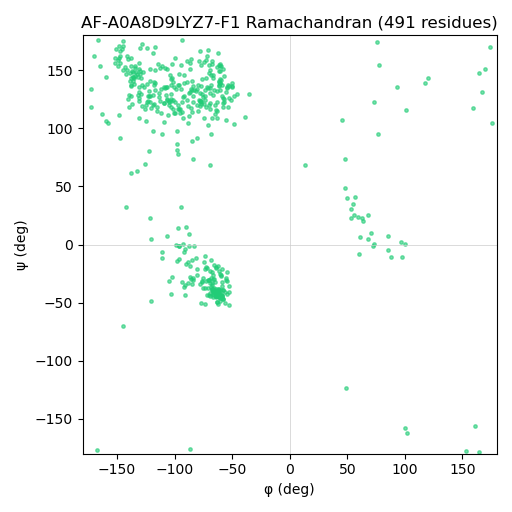27 ALA A C 1
ATOM 2579 O O . ALA A 1 327 ? 16.869 -3.662 -21.285 1.00 91.31 327 ALA A O 1
ATOM 2580 N N . LYS A 1 328 ? 16.350 -1.803 -20.120 1.00 90.19 328 LYS A N 1
ATOM 2581 C CA . LYS A 1 328 ? 17.668 -1.175 -20.254 1.00 90.19 328 LYS A CA 1
ATOM 2582 C C . LYS A 1 328 ? 18.758 -1.912 -19.465 1.00 90.19 328 LYS A C 1
ATOM 2584 O O . LYS A 1 328 ? 19.876 -2.008 -19.961 1.00 90.19 328 LYS A O 1
ATOM 2589 N N . LEU A 1 329 ? 18.454 -2.457 -18.282 1.00 89.50 329 LEU A N 1
ATOM 2590 C CA . LEU A 1 329 ? 19.406 -3.260 -17.495 1.00 89.50 329 LEU A CA 1
ATOM 2591 C C . LEU A 1 329 ? 19.760 -4.582 -18.180 1.00 89.50 329 LEU A C 1
ATOM 2593 O O . LEU A 1 329 ? 20.928 -4.959 -18.206 1.00 89.50 329 LEU A O 1
ATOM 2597 N N . LYS A 1 330 ? 18.760 -5.277 -18.729 1.00 86.44 330 LYS A N 1
ATOM 2598 C CA . LYS A 1 330 ? 18.925 -6.615 -19.317 1.00 86.44 330 LYS A CA 1
ATOM 2599 C C . LYS A 1 330 ? 19.399 -6.591 -20.775 1.00 86.44 330 LYS A C 1
ATOM 2601 O O . LYS A 1 330 ? 19.786 -7.633 -21.293 1.00 86.44 330 LYS A O 1
ATOM 2606 N N . GLY A 1 331 ? 19.362 -5.435 -21.445 1.00 80.88 331 GLY A N 1
ATOM 2607 C CA . GLY A 1 331 ? 19.844 -5.271 -22.823 1.00 80.88 331 GLY A CA 1
ATOM 2608 C C . GLY A 1 331 ? 19.077 -6.094 -23.866 1.00 80.88 331 GLY A C 1
ATOM 2609 O O . GLY A 1 331 ? 19.607 -6.367 -24.941 1.00 80.88 331 GLY A O 1
ATOM 2610 N N . ARG A 1 332 ? 17.847 -6.526 -23.555 1.00 74.00 332 ARG A N 1
ATOM 2611 C CA . ARG A 1 332 ? 17.037 -7.385 -24.430 1.00 74.00 332 ARG A CA 1
ATOM 2612 C C . ARG A 1 332 ? 16.190 -6.559 -25.396 1.00 74.00 332 ARG A C 1
ATOM 2614 O O . ARG A 1 332 ? 15.595 -5.553 -25.013 1.00 74.00 332 ARG A O 1
ATOM 2621 N N . SER A 1 333 ? 16.102 -7.022 -26.643 1.00 73.38 333 SER A N 1
ATOM 2622 C CA . SER A 1 333 ? 15.195 -6.457 -27.646 1.00 73.38 333 SER A CA 1
ATOM 2623 C C . SER A 1 333 ? 13.751 -6.843 -27.312 1.00 73.38 333 SER A C 1
ATOM 2625 O O . SER A 1 333 ? 13.423 -8.026 -27.258 1.00 73.38 333 SER A O 1
ATOM 2627 N N . ARG A 1 334 ? 12.898 -5.846 -27.064 1.00 79.00 334 ARG A N 1
ATOM 2628 C CA . ARG A 1 334 ? 11.468 -5.993 -26.750 1.00 79.00 334 ARG A CA 1
ATOM 2629 C C . ARG A 1 334 ? 10.657 -4.988 -27.571 1.00 79.00 334 ARG A C 1
ATOM 2631 O O . ARG A 1 334 ? 11.189 -3.919 -27.897 1.00 79.00 334 ARG A O 1
ATOM 2638 N N . PRO A 1 335 ? 9.370 -5.259 -27.862 1.00 86.50 335 PRO A N 1
ATOM 2639 C CA . PRO A 1 335 ? 8.474 -4.241 -28.390 1.00 86.50 335 PRO A CA 1
ATOM 2640 C C . PRO A 1 335 ? 8.490 -3.002 -27.490 1.00 86.50 335 PRO A C 1
ATOM 2642 O O . PRO A 1 335 ? 8.462 -3.102 -26.265 1.00 86.50 335 PRO A O 1
ATOM 2645 N N . LYS A 1 336 ? 8.540 -1.809 -28.087 1.00 91.12 336 LYS A N 1
ATOM 2646 C CA . LYS A 1 336 ? 8.577 -0.561 -27.317 1.00 91.12 336 LYS A CA 1
ATOM 2647 C C . LYS A 1 336 ? 7.246 -0.352 -26.591 1.00 91.12 336 LYS A C 1
ATOM 2649 O O . LYS A 1 336 ? 6.245 -0.029 -27.243 1.00 91.12 336 LYS A O 1
ATOM 2654 N N . LEU A 1 337 ? 7.241 -0.505 -25.268 1.00 94.56 337 LEU A N 1
ATOM 2655 C CA . LEU A 1 337 ? 6.122 -0.127 -24.407 1.00 94.56 337 LEU A CA 1
ATOM 2656 C C . LEU A 1 337 ? 6.087 1.395 -24.232 1.00 94.56 337 LEU A C 1
ATOM 2658 O O . LEU A 1 337 ? 7.124 2.051 -24.139 1.00 94.56 337 LEU A O 1
ATOM 2662 N N . THR A 1 338 ? 4.888 1.967 -24.185 1.00 93.94 338 THR A N 1
ATOM 2663 C CA . THR A 1 338 ? 4.665 3.385 -23.874 1.00 93.94 338 THR A CA 1
ATOM 2664 C C . THR A 1 338 ? 3.467 3.520 -22.941 1.00 93.94 338 THR A C 1
ATOM 2666 O O . THR A 1 338 ? 2.621 2.627 -22.885 1.00 93.94 338 THR A O 1
ATOM 2669 N N . LEU A 1 339 ? 3.353 4.656 -22.247 1.00 93.19 339 LEU A N 1
ATOM 2670 C CA . LEU A 1 339 ? 2.171 4.948 -21.427 1.00 93.19 339 LEU A CA 1
ATOM 2671 C C . LEU A 1 339 ? 0.878 4.893 -22.244 1.00 93.19 339 LEU A C 1
ATOM 2673 O O . LEU A 1 339 ? -0.106 4.329 -21.784 1.00 93.19 339 LEU A O 1
ATOM 2677 N N . ALA A 1 340 ? 0.894 5.422 -23.471 1.00 92.88 340 ALA A N 1
ATOM 2678 C CA . ALA A 1 340 ? -0.264 5.381 -24.358 1.00 92.88 340 ALA A CA 1
ATOM 2679 C C . ALA A 1 340 ? -0.702 3.939 -24.645 1.00 92.88 340 ALA A C 1
ATOM 2681 O O . ALA A 1 340 ? -1.886 3.649 -24.550 1.00 92.88 340 ALA A O 1
ATOM 2682 N N . LYS A 1 341 ? 0.249 3.030 -24.904 1.00 96.12 341 LYS A N 1
ATOM 2683 C CA . LYS A 1 341 ? -0.035 1.609 -25.148 1.00 96.12 341 LYS A CA 1
ATOM 2684 C C . LYS A 1 341 ? -0.605 0.901 -23.923 1.00 96.12 341 LYS A C 1
ATOM 2686 O O . LYS A 1 341 ? -1.545 0.138 -24.077 1.00 96.12 341 LYS A O 1
ATOM 2691 N N . LEU A 1 342 ? -0.083 1.174 -22.724 1.00 95.25 342 LEU A N 1
ATOM 2692 C CA . LEU A 1 342 ? -0.677 0.659 -21.482 1.00 95.25 342 LEU A CA 1
ATOM 2693 C C . LEU A 1 342 ? -2.115 1.163 -21.323 1.00 95.25 342 LEU A C 1
ATOM 2695 O O . LEU A 1 342 ? -3.029 0.378 -21.091 1.00 95.25 342 LEU A O 1
ATOM 2699 N N . MET A 1 343 ? -2.328 2.467 -21.505 1.00 92.69 343 MET A N 1
ATOM 2700 C CA . MET A 1 343 ? -3.634 3.098 -21.320 1.00 92.69 343 MET A CA 1
ATOM 2701 C C . MET A 1 343 ? -4.662 2.714 -22.391 1.00 92.69 343 MET A C 1
ATOM 2703 O O . MET A 1 343 ? -5.856 2.720 -22.098 1.00 92.69 343 MET A O 1
ATOM 2707 N N . SER A 1 344 ? -4.250 2.419 -23.624 1.00 92.81 344 SER A N 1
ATOM 2708 C CA . SER A 1 344 ? -5.159 1.975 -24.687 1.00 92.81 344 SER A CA 1
ATOM 2709 C C . SER A 1 344 ? -5.350 0.461 -24.702 1.00 92.81 344 SER A C 1
ATOM 2711 O O . SER A 1 344 ? -6.418 -0.012 -25.068 1.00 92.81 344 SER A O 1
ATOM 2713 N N . GLY A 1 345 ? -4.311 -0.289 -24.335 1.00 93.44 345 GLY A N 1
ATOM 2714 C CA . GLY A 1 345 ? -4.273 -1.743 -24.438 1.00 93.44 345 GLY A CA 1
ATOM 2715 C C . GLY A 1 345 ? -4.901 -2.468 -23.254 1.00 93.44 345 GLY A C 1
ATOM 2716 O O . GLY A 1 345 ? -5.561 -3.487 -23.440 1.00 93.44 345 GLY A O 1
ATOM 2717 N N . VAL A 1 346 ? -4.781 -1.922 -22.040 1.00 94.00 346 VAL A N 1
ATOM 2718 C CA . VAL A 1 346 ? -5.528 -2.444 -20.890 1.00 94.00 346 VAL A CA 1
ATOM 2719 C C . VAL A 1 346 ? -6.973 -1.953 -20.975 1.00 94.00 346 VAL A C 1
ATOM 2721 O O . VAL A 1 346 ? -7.251 -0.747 -20.976 1.00 94.00 346 VAL A O 1
ATOM 2724 N N . SER A 1 347 ? -7.906 -2.904 -21.062 1.00 90.25 347 SER A N 1
ATOM 2725 C CA . SER A 1 347 ? -9.318 -2.615 -21.321 1.00 90.25 347 SER A CA 1
ATOM 2726 C C . SER A 1 347 ? -9.898 -1.604 -20.327 1.00 90.25 347 SER A C 1
ATOM 2728 O O . SER A 1 347 ? -9.663 -1.668 -19.118 1.00 90.25 347 SER A O 1
ATOM 2730 N N . PHE A 1 348 ? -10.685 -0.655 -20.841 1.00 89.19 348 PHE A N 1
ATOM 2731 C CA . PHE A 1 348 ? -11.366 0.346 -20.015 1.00 89.19 348 PHE A CA 1
ATOM 2732 C C . PHE A 1 348 ? -12.354 -0.280 -19.023 1.00 89.19 348 PHE A C 1
ATOM 2734 O O . PHE A 1 348 ? -12.583 0.307 -17.973 1.00 89.19 348 PHE A O 1
ATOM 2741 N N . ARG A 1 349 ? -12.852 -1.501 -19.285 1.00 90.44 349 ARG A N 1
ATOM 2742 C CA . ARG A 1 349 ? -13.755 -2.231 -18.375 1.00 90.44 349 ARG A CA 1
ATOM 2743 C C . ARG A 1 349 ? -13.150 -2.499 -16.994 1.00 90.44 349 ARG A C 1
ATOM 2745 O O . ARG A 1 349 ? -13.872 -2.633 -16.015 1.00 90.44 349 ARG A O 1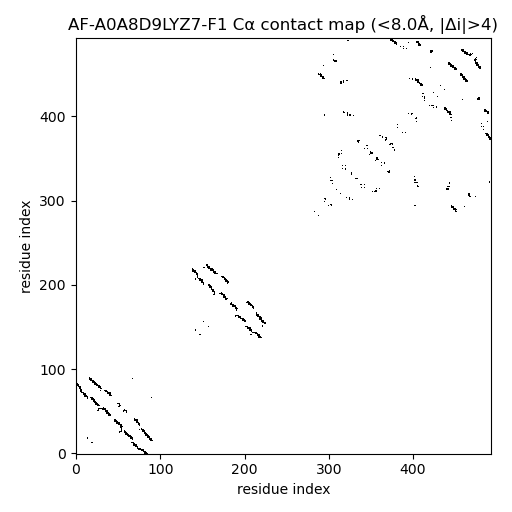
ATOM 2752 N N . TYR A 1 350 ? -11.821 -2.571 -16.914 1.00 90.44 350 TYR A N 1
ATOM 2753 C CA . TYR A 1 350 ? -11.093 -2.794 -15.663 1.00 90.44 350 TYR A CA 1
ATOM 2754 C C . TYR A 1 350 ? -10.680 -1.500 -14.970 1.00 90.44 350 TYR A C 1
ATOM 2756 O O . TYR A 1 350 ? -10.036 -1.538 -13.918 1.00 90.44 350 TYR A O 1
ATOM 2764 N N . ARG A 1 351 ? -11.026 -0.354 -15.560 1.00 88.19 351 ARG A N 1
ATOM 2765 C CA . ARG A 1 351 ? -10.672 0.961 -15.054 1.00 88.19 351 ARG A CA 1
ATOM 2766 C C . ARG A 1 351 ? -11.889 1.671 -14.477 1.00 88.19 351 ARG A C 1
ATOM 2768 O O . ARG A 1 351 ? -13.034 1.415 -14.837 1.00 88.19 351 ARG A O 1
ATOM 2775 N N . THR A 1 352 ? -11.640 2.536 -13.515 1.00 85.50 352 THR A N 1
ATOM 2776 C CA . THR A 1 352 ? -12.592 3.542 -13.047 1.00 85.50 352 THR A CA 1
ATOM 2777 C C . THR A 1 352 ? -12.760 4.634 -14.108 1.00 85.50 352 THR A C 1
ATOM 2779 O O . THR A 1 352 ? -11.962 4.732 -15.045 1.00 85.50 352 THR A O 1
ATOM 2782 N N . GLY A 1 353 ? -13.783 5.482 -13.960 1.00 84.25 353 GLY A N 1
ATOM 2783 C CA . GLY A 1 353 ? -14.022 6.598 -14.887 1.00 84.25 353 GLY A CA 1
ATOM 2784 C C . GLY A 1 353 ? -12.853 7.586 -14.968 1.00 84.25 353 GLY A C 1
ATOM 2785 O O . GLY A 1 353 ? -12.630 8.192 -16.009 1.00 84.25 353 GLY A O 1
ATOM 2786 N N . ASP A 1 354 ? -12.061 7.690 -13.900 1.00 84.56 354 ASP A N 1
ATOM 2787 C CA . ASP A 1 354 ? -10.867 8.528 -13.838 1.00 84.56 354 ASP A CA 1
ATOM 2788 C C . ASP A 1 354 ? -9.603 7.803 -14.353 1.00 84.56 354 ASP A C 1
ATOM 2790 O O . ASP A 1 354 ? -8.545 8.410 -14.430 1.00 84.56 354 ASP A O 1
ATOM 2794 N N . GLY A 1 355 ? -9.694 6.532 -14.769 1.00 86.19 355 GLY A N 1
ATOM 2795 C CA . GLY A 1 355 ? -8.613 5.778 -15.420 1.00 86.19 355 GLY A CA 1
ATOM 2796 C C . GLY A 1 355 ? -7.779 4.882 -14.498 1.00 86.19 355 GLY A C 1
ATOM 2797 O O . GLY A 1 355 ? -6.837 4.232 -14.973 1.00 86.19 355 GLY A O 1
ATOM 2798 N N . GLN A 1 356 ? -8.123 4.815 -13.210 1.00 90.12 356 GLN A N 1
ATOM 2799 C CA . GLN A 1 356 ? -7.473 3.953 -12.229 1.00 90.12 356 GLN A CA 1
ATOM 2800 C C . GLN A 1 356 ? -7.822 2.490 -12.461 1.00 90.12 356 GLN A C 1
ATOM 2802 O O . GLN A 1 356 ? -8.974 2.134 -12.683 1.00 90.12 356 GLN A O 1
ATOM 2807 N N . LEU A 1 357 ? -6.820 1.618 -12.402 1.00 90.38 357 LEU A N 1
ATOM 2808 C CA . LEU A 1 357 ? -7.032 0.188 -12.561 1.00 90.38 357 LEU A CA 1
ATOM 2809 C C . LEU A 1 357 ? -7.599 -0.406 -11.263 1.00 90.38 357 LEU A C 1
ATOM 2811 O O . LEU A 1 357 ? -6.990 -0.265 -10.204 1.00 90.38 357 LEU A O 1
ATOM 2815 N N . ARG A 1 358 ? -8.760 -1.070 -11.343 1.00 85.81 358 ARG A N 1
ATOM 2816 C CA . ARG A 1 358 ? -9.448 -1.652 -10.172 1.00 85.81 358 ARG A CA 1
ATOM 2817 C C . ARG A 1 358 ? -8.666 -2.817 -9.554 1.00 85.81 358 ARG A C 1
ATOM 2819 O O . ARG A 1 358 ? -8.632 -2.968 -8.337 1.00 85.81 358 ARG A O 1
ATOM 2826 N N . LYS A 1 359 ? -8.052 -3.632 -10.413 1.00 90.81 359 LYS A N 1
ATOM 2827 C CA . LYS A 1 359 ? -7.238 -4.810 -10.086 1.00 90.81 359 LYS A CA 1
ATOM 2828 C C . LYS A 1 359 ? -6.005 -4.794 -10.985 1.00 90.81 359 LYS A C 1
ATOM 2830 O O . LYS A 1 359 ? -6.160 -4.768 -12.206 1.00 90.81 359 LYS A O 1
ATOM 2835 N N . LEU A 1 360 ? -4.800 -4.759 -10.412 1.00 94.31 360 LEU A N 1
ATOM 2836 C CA . LEU A 1 360 ? -3.556 -4.671 -11.191 1.00 94.31 360 LEU A CA 1
ATOM 2837 C C . LEU A 1 360 ? -3.362 -5.867 -12.132 1.00 94.31 360 LEU A C 1
ATOM 2839 O O . LEU A 1 360 ? -2.742 -5.738 -13.187 1.00 94.31 360 LEU A O 1
ATOM 2843 N N . GLU A 1 361 ? -3.964 -6.999 -11.781 1.00 94.69 361 GLU A N 1
ATOM 2844 C CA . GLU A 1 361 ? -3.991 -8.260 -12.517 1.00 94.69 361 GLU A CA 1
ATOM 2845 C C . GLU A 1 361 ? -4.508 -8.075 -13.946 1.00 94.69 361 GLU A C 1
ATOM 2847 O O . GLU A 1 361 ? -4.028 -8.728 -14.869 1.00 94.69 361 GLU A O 1
ATOM 2852 N N . ALA A 1 362 ? -5.409 -7.111 -14.164 1.00 93.75 362 ALA A N 1
ATOM 2853 C CA . ALA A 1 362 ? -5.969 -6.812 -15.478 1.00 93.75 362 ALA A CA 1
ATOM 2854 C C . ALA A 1 362 ? -4.926 -6.355 -16.517 1.00 93.75 362 ALA A C 1
ATOM 2856 O O . ALA A 1 362 ? -5.196 -6.392 -17.716 1.00 93.75 362 ALA A O 1
ATOM 2857 N N . ALA A 1 363 ? -3.743 -5.910 -16.086 1.00 96.06 363 ALA A N 1
ATOM 2858 C CA . ALA A 1 363 ? -2.658 -5.543 -16.990 1.00 96.06 363 ALA A CA 1
ATOM 2859 C C . ALA A 1 363 ? -1.719 -6.715 -17.324 1.00 96.06 363 ALA A C 1
ATOM 2861 O O . ALA A 1 363 ? -0.970 -6.616 -18.294 1.00 96.06 363 ALA A O 1
ATOM 2862 N N . VAL A 1 364 ? -1.741 -7.806 -16.548 1.00 96.38 364 VAL A N 1
ATOM 2863 C CA . VAL A 1 364 ? -0.800 -8.932 -16.696 1.00 96.38 364 VAL A CA 1
ATOM 2864 C C . VAL A 1 364 ? -0.974 -9.604 -18.054 1.00 96.38 364 VAL A C 1
ATOM 2866 O O . VAL A 1 364 ? -0.002 -9.771 -18.788 1.00 96.38 364 VAL A O 1
ATOM 2869 N N . GLU A 1 365 ? -2.216 -9.929 -18.418 1.00 93.81 365 GLU A N 1
ATOM 2870 C CA . GLU A 1 365 ? -2.530 -10.575 -19.695 1.00 93.81 365 GLU A CA 1
ATOM 2871 C C . GLU A 1 365 ? -2.103 -9.706 -20.885 1.00 93.81 365 GLU A C 1
ATOM 2873 O O . GLU A 1 365 ? -1.421 -10.184 -21.787 1.00 93.81 365 GLU A O 1
ATOM 2878 N N . PHE A 1 366 ? -2.411 -8.405 -20.846 1.00 96.50 366 PHE A N 1
ATOM 2879 C CA . PHE A 1 366 ? -1.979 -7.453 -21.871 1.00 96.50 366 PHE A CA 1
ATOM 2880 C C . PHE A 1 366 ? -0.449 -7.414 -22.012 1.00 96.50 366 PHE A C 1
ATOM 2882 O O . PHE A 1 366 ? 0.080 -7.486 -23.120 1.00 96.50 366 PHE A O 1
ATOM 2889 N N . MET A 1 367 ? 0.274 -7.326 -20.892 1.00 97.50 367 MET A N 1
ATOM 2890 C CA . MET A 1 367 ? 1.737 -7.253 -20.894 1.00 97.50 367 MET A CA 1
ATOM 2891 C C . MET A 1 367 ? 2.380 -8.511 -21.493 1.00 97.50 367 MET A C 1
ATOM 2893 O O . MET A 1 367 ? 3.371 -8.395 -22.221 1.00 97.50 367 MET A O 1
ATOM 2897 N N . LYS A 1 368 ? 1.814 -9.691 -21.210 1.00 96.25 368 LYS A N 1
ATOM 2898 C CA . LYS A 1 368 ? 2.278 -10.983 -21.736 1.00 96.25 368 LYS A CA 1
ATOM 2899 C C . LYS A 1 368 ? 1.930 -11.168 -23.214 1.00 96.25 368 LYS A C 1
ATOM 2901 O O . LYS A 1 368 ? 2.819 -11.470 -24.009 1.00 96.25 368 LYS A O 1
ATOM 2906 N N . ASN A 1 369 ? 0.669 -10.956 -23.591 1.00 95.69 369 ASN A N 1
ATOM 2907 C CA . ASN A 1 369 ? 0.172 -11.220 -24.947 1.00 95.69 369 ASN A CA 1
ATOM 2908 C C . ASN A 1 369 ? 0.822 -10.307 -25.995 1.00 95.69 369 ASN A C 1
ATOM 2910 O O . ASN A 1 369 ? 1.076 -10.734 -27.114 1.00 95.69 369 ASN A O 1
ATOM 2914 N N . GLU A 1 370 ? 1.165 -9.076 -25.616 1.00 96.25 370 GLU A N 1
ATOM 2915 C CA . GLU A 1 370 ? 1.886 -8.133 -26.479 1.00 96.25 370 GLU A CA 1
ATOM 2916 C C . GLU A 1 370 ? 3.419 -8.279 -26.396 1.00 96.25 370 GLU A C 1
ATOM 2918 O O . GLU A 1 370 ? 4.168 -7.451 -26.922 1.00 96.25 370 GLU A O 1
ATOM 2923 N N . HIS A 1 371 ? 3.905 -9.324 -25.718 1.00 95.12 371 HIS A N 1
ATOM 2924 C CA . HIS A 1 371 ? 5.320 -9.677 -25.582 1.00 95.12 371 HIS A CA 1
ATOM 2925 C C . HIS A 1 371 ? 6.202 -8.598 -24.928 1.00 95.12 371 HIS A C 1
ATOM 2927 O O . HIS A 1 371 ? 7.428 -8.582 -25.114 1.00 95.12 371 HIS A O 1
ATOM 2933 N N . TYR A 1 372 ? 5.613 -7.705 -24.124 1.00 96.38 372 TYR A N 1
ATOM 2934 C CA . TYR A 1 372 ? 6.377 -6.730 -23.342 1.00 96.38 372 TYR A CA 1
ATOM 2935 C C . TYR A 1 372 ? 7.160 -7.402 -22.210 1.00 96.38 372 TYR A C 1
ATOM 2937 O O . TYR A 1 372 ? 8.246 -6.931 -21.876 1.00 96.38 372 TYR A O 1
ATOM 2945 N N . VAL A 1 373 ? 6.647 -8.508 -21.671 1.00 95.69 373 VAL A N 1
ATOM 2946 C CA . VAL A 1 373 ? 7.275 -9.372 -20.657 1.00 95.69 373 VAL A CA 1
ATOM 2947 C C . VAL A 1 373 ? 7.183 -10.837 -21.099 1.00 95.69 373 VAL A C 1
ATOM 2949 O O . VAL A 1 373 ? 6.306 -11.176 -21.890 1.00 95.69 373 VAL A O 1
ATOM 2952 N N . ASP A 1 374 ? 8.070 -11.700 -20.599 1.00 94.56 374 ASP A N 1
ATOM 2953 C CA . ASP A 1 374 ? 7.877 -13.159 -20.685 1.00 94.56 374 ASP A CA 1
ATOM 2954 C C . ASP A 1 374 ? 6.850 -13.603 -19.647 1.00 94.56 374 ASP A C 1
ATOM 2956 O O . ASP A 1 374 ? 5.872 -14.279 -19.951 1.00 94.56 374 ASP A O 1
ATOM 2960 N N . GLU A 1 375 ? 7.065 -13.162 -18.410 1.00 96.12 375 GLU A N 1
ATOM 2961 C CA . GLU A 1 375 ? 6.195 -13.438 -17.278 1.00 96.12 375 GLU A CA 1
ATOM 2962 C C . GLU A 1 375 ? 6.047 -12.183 -16.420 1.00 96.12 375 GLU A C 1
ATOM 2964 O O . GLU A 1 375 ? 6.970 -11.372 -16.299 1.00 96.12 375 GLU A O 1
ATOM 2969 N N . MET A 1 376 ? 4.878 -12.032 -15.809 1.00 97.50 376 MET A N 1
ATOM 2970 C CA . MET A 1 376 ? 4.600 -10.960 -14.863 1.00 97.50 376 MET A CA 1
ATOM 2971 C C . MET A 1 376 ? 3.759 -11.509 -13.721 1.00 97.50 376 MET A C 1
ATOM 2973 O O . MET A 1 376 ? 2.696 -12.081 -13.953 1.00 97.50 376 MET A O 1
ATOM 2977 N N . PHE A 1 377 ? 4.248 -11.323 -12.498 1.00 97.56 377 PHE A N 1
ATOM 2978 C CA . PHE A 1 377 ? 3.595 -11.784 -11.279 1.00 97.56 377 PHE A CA 1
ATOM 2979 C C . PHE A 1 377 ? 3.250 -10.591 -10.395 1.00 97.56 377 PHE A C 1
ATOM 2981 O O . PHE A 1 377 ? 4.032 -9.648 -10.263 1.00 97.56 377 PHE A O 1
ATOM 2988 N N . LEU A 1 378 ? 2.073 -10.648 -9.780 1.00 97.19 378 LEU A N 1
ATOM 2989 C CA . LEU A 1 378 ? 1.655 -9.710 -8.748 1.00 97.19 378 LEU A CA 1
ATOM 2990 C C . LEU A 1 378 ? 1.643 -10.455 -7.423 1.00 97.19 378 LEU A C 1
ATOM 2992 O O . LEU A 1 378 ? 0.770 -11.279 -7.161 1.00 97.19 378 LEU A O 1
ATOM 2996 N N . HIS A 1 379 ? 2.646 -10.175 -6.603 1.00 97.19 379 HIS A N 1
ATOM 2997 C CA . HIS A 1 379 ? 2.753 -10.728 -5.264 1.00 97.19 379 HIS A CA 1
ATOM 2998 C C . HIS A 1 379 ? 1.855 -9.917 -4.344 1.00 97.19 379 HIS A C 1
ATOM 3000 O O . HIS A 1 379 ? 2.039 -8.707 -4.226 1.00 97.19 379 HIS A O 1
ATOM 3006 N N . VAL A 1 380 ? 0.875 -10.564 -3.719 1.00 95.19 380 VAL A N 1
ATOM 3007 C CA . VAL A 1 380 ? -0.079 -9.916 -2.811 1.00 95.19 380 VAL A CA 1
ATOM 3008 C C . VAL A 1 380 ? 0.380 -10.106 -1.373 1.00 95.19 380 VAL A C 1
ATOM 3010 O O . VAL A 1 380 ? 0.796 -11.203 -0.996 1.00 95.19 380 VAL A O 1
ATOM 3013 N N . LYS A 1 381 ? 0.290 -9.043 -0.571 1.00 92.62 381 LYS A N 1
ATOM 3014 C CA . LYS A 1 381 ? 0.607 -9.087 0.853 1.00 92.62 381 LYS A CA 1
ATOM 3015 C C . LYS A 1 381 ? -0.268 -10.145 1.544 1.00 92.62 381 LYS A C 1
ATOM 3017 O O . LYS A 1 381 ? -1.495 -10.064 1.431 1.00 92.62 381 LYS A O 1
ATOM 3022 N N . PRO A 1 382 ? 0.313 -11.122 2.261 1.00 85.69 382 PRO A N 1
ATOM 3023 C CA . PRO A 1 382 ? -0.468 -12.111 2.993 1.00 85.69 382 PRO A CA 1
ATOM 3024 C C . PRO A 1 382 ? -1.225 -11.465 4.161 1.00 85.69 382 PRO A C 1
ATOM 3026 O O . PRO A 1 382 ? -0.845 -10.411 4.669 1.00 85.69 382 PRO A O 1
ATOM 3029 N N . SER A 1 383 ? -2.297 -12.106 4.622 1.00 78.56 383 SER A N 1
ATOM 3030 C CA . S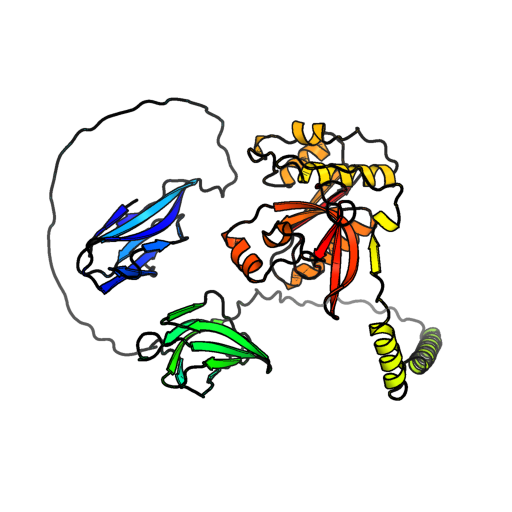ER A 1 383 ? -3.034 -11.634 5.796 1.00 78.56 383 SER A CA 1
ATOM 3031 C C . SER A 1 383 ? -2.308 -12.004 7.096 1.00 78.56 383 SER A C 1
ATOM 3033 O O . SER A 1 383 ? -2.100 -13.186 7.374 1.00 78.56 383 SER A O 1
ATOM 3035 N N . GLY A 1 384 ? -2.007 -11.000 7.924 1.00 72.44 384 GLY A N 1
ATOM 3036 C CA . GLY A 1 384 ? -1.483 -11.156 9.286 1.00 72.44 384 GLY A CA 1
ATOM 3037 C C . GLY A 1 384 ? -0.083 -10.569 9.484 1.00 72.44 384 GLY A C 1
ATOM 3038 O O . GLY A 1 384 ? 0.800 -10.752 8.654 1.00 72.44 384 GLY A O 1
ATOM 3039 N N . ASP A 1 385 ? 0.125 -9.914 10.627 1.00 68.94 385 ASP A N 1
ATOM 3040 C CA . ASP A 1 385 ? 1.321 -9.106 10.912 1.00 68.94 385 ASP A CA 1
ATOM 3041 C C . ASP A 1 385 ? 2.640 -9.896 10.832 1.00 68.94 385 ASP A C 1
ATOM 3043 O O . ASP A 1 385 ? 3.662 -9.366 10.405 1.00 68.94 385 ASP A O 1
ATOM 3047 N N . SER A 1 386 ? 2.635 -11.191 11.175 1.00 72.00 386 SER A N 1
ATOM 3048 C CA . SER A 1 386 ? 3.833 -12.046 11.088 1.00 72.00 386 SER A CA 1
ATOM 3049 C C . SER A 1 386 ? 4.294 -12.329 9.654 1.00 72.00 386 SER A C 1
ATOM 3051 O O . SER A 1 386 ? 5.381 -12.870 9.451 1.00 72.00 386 SER A O 1
ATOM 3053 N N . GLU A 1 387 ? 3.459 -12.029 8.661 1.00 84.38 387 GLU A N 1
ATOM 3054 C CA . GLU A 1 387 ? 3.769 -12.222 7.246 1.00 84.38 387 GLU A CA 1
ATOM 3055 C C . GLU A 1 387 ? 4.260 -10.933 6.569 1.00 84.38 387 GLU A C 1
ATOM 3057 O O . GLU A 1 387 ? 4.869 -11.010 5.500 1.00 84.38 387 GLU A O 1
ATOM 3062 N N . ASP A 1 388 ? 4.081 -9.768 7.205 1.00 85.38 388 ASP A N 1
ATOM 3063 C CA . ASP A 1 388 ? 4.510 -8.473 6.664 1.00 85.38 388 ASP A CA 1
ATOM 3064 C C . ASP A 1 388 ? 6.035 -8.419 6.483 1.00 85.38 388 ASP A C 1
ATOM 3066 O O . ASP A 1 388 ? 6.522 -7.979 5.442 1.00 85.38 388 ASP A O 1
ATOM 3070 N N . GLU A 1 389 ? 6.805 -8.940 7.445 1.00 88.00 389 GLU A N 1
ATOM 3071 C CA . GLU A 1 389 ? 8.271 -8.997 7.349 1.00 88.00 389 GLU A CA 1
ATOM 3072 C C . GLU A 1 389 ? 8.745 -9.884 6.192 1.00 88.00 389 GLU A C 1
ATOM 3074 O O . GLU A 1 389 ? 9.651 -9.508 5.446 1.00 88.00 389 GLU A O 1
ATOM 3079 N N . LYS A 1 390 ? 8.112 -11.048 5.997 1.00 90.69 390 LYS A N 1
ATOM 3080 C CA . LYS A 1 390 ? 8.443 -11.952 4.884 1.00 90.69 390 LYS A CA 1
ATOM 3081 C C . LYS A 1 390 ? 8.099 -11.320 3.541 1.00 90.69 390 LYS A C 1
ATOM 3083 O O . LYS A 1 390 ? 8.829 -11.502 2.568 1.00 90.69 390 LYS A O 1
ATOM 3088 N N . PHE A 1 391 ? 6.993 -10.582 3.482 1.00 95.31 391 PHE A N 1
ATOM 3089 C CA . PHE A 1 391 ? 6.584 -9.879 2.276 1.00 95.31 391 PHE A CA 1
ATOM 3090 C C . PHE A 1 391 ? 7.526 -8.715 1.950 1.00 95.31 391 PHE A C 1
ATOM 3092 O O . PHE A 1 391 ? 7.944 -8.567 0.804 1.00 95.31 391 PHE A O 1
ATOM 3099 N N . GLU A 1 392 ? 7.958 -7.941 2.948 1.00 94.69 392 GLU A N 1
ATOM 3100 C CA . GLU A 1 392 ? 9.009 -6.941 2.746 1.00 94.69 392 GLU A CA 1
ATOM 3101 C C . GLU A 1 392 ? 10.333 -7.581 2.303 1.00 94.69 392 GLU A C 1
ATOM 3103 O O . GLU A 1 392 ? 10.986 -7.051 1.407 1.00 94.69 392 GLU A O 1
ATOM 3108 N N . GLN A 1 393 ? 10.705 -8.745 2.844 1.00 92.50 393 GLN A N 1
ATOM 3109 C CA . GLN A 1 393 ? 11.900 -9.475 2.412 1.00 92.50 393 GLN A CA 1
ATOM 3110 C C . GLN A 1 393 ? 11.803 -9.943 0.949 1.00 92.50 393 GLN A C 1
ATOM 3112 O O . GLN A 1 393 ? 12.782 -9.874 0.204 1.00 92.50 393 GLN A O 1
ATOM 3117 N N . LEU A 1 394 ? 10.622 -10.383 0.502 1.00 95.75 394 LEU A N 1
ATOM 3118 C CA . LEU A 1 394 ? 10.363 -10.656 -0.914 1.00 95.75 394 LEU A CA 1
ATOM 3119 C C . LEU A 1 394 ? 10.594 -9.395 -1.763 1.00 95.75 394 LEU A C 1
ATOM 3121 O O . LEU A 1 394 ? 11.270 -9.466 -2.787 1.00 95.75 394 LEU A O 1
ATOM 3125 N N . ILE A 1 395 ? 10.087 -8.239 -1.329 1.00 97.31 395 ILE A N 1
ATOM 3126 C CA . ILE A 1 395 ? 10.281 -6.961 -2.030 1.00 97.31 395 ILE A CA 1
ATOM 3127 C C . ILE A 1 395 ? 11.768 -6.584 -2.100 1.00 97.31 395 ILE A C 1
ATOM 3129 O O . ILE A 1 395 ? 12.236 -6.158 -3.156 1.00 97.31 395 ILE A O 1
ATOM 3133 N N . GLU A 1 396 ? 12.531 -6.772 -1.019 1.00 94.69 396 GLU A N 1
ATOM 3134 C CA . GLU A 1 396 ? 13.986 -6.560 -1.024 1.00 94.69 396 GLU A CA 1
ATOM 3135 C C . GLU A 1 396 ? 14.690 -7.461 -2.041 1.00 94.69 396 GLU A C 1
ATOM 3137 O O . GLU A 1 396 ? 15.549 -6.986 -2.782 1.00 94.69 396 GLU A O 1
ATOM 3142 N N . ASN A 1 397 ? 14.294 -8.733 -2.127 1.00 94.50 397 ASN A N 1
ATOM 3143 C CA . ASN A 1 397 ? 14.848 -9.665 -3.107 1.00 94.50 397 ASN A CA 1
ATOM 3144 C C . ASN A 1 397 ? 14.535 -9.228 -4.545 1.00 94.50 397 ASN A C 1
ATOM 3146 O O . ASN A 1 397 ? 15.427 -9.243 -5.390 1.00 94.50 397 ASN A O 1
ATOM 3150 N N . LEU A 1 398 ? 13.306 -8.778 -4.822 1.00 96.31 398 LEU A N 1
ATOM 3151 C CA . LEU A 1 398 ? 12.936 -8.231 -6.134 1.00 96.31 398 LEU A CA 1
ATOM 3152 C C . LEU A 1 398 ? 13.761 -6.978 -6.478 1.00 96.31 398 LEU A C 1
ATOM 3154 O O . LEU A 1 398 ? 14.200 -6.814 -7.618 1.00 96.31 398 LEU A O 1
ATOM 3158 N N . LEU A 1 399 ? 14.037 -6.125 -5.486 1.00 95.19 399 LEU A N 1
ATOM 3159 C CA . LEU A 1 399 ? 14.855 -4.922 -5.653 1.00 95.19 399 LEU A CA 1
ATOM 3160 C C . LEU A 1 399 ? 16.315 -5.212 -6.029 1.00 95.19 399 LEU A C 1
ATOM 3162 O O . LEU A 1 399 ? 16.974 -4.317 -6.562 1.00 95.19 399 LEU A O 1
ATOM 3166 N N . LEU A 1 400 ? 16.824 -6.430 -5.798 1.00 90.81 400 LEU A N 1
ATOM 3167 C CA . LEU A 1 400 ? 18.156 -6.837 -6.261 1.00 90.81 400 LEU A CA 1
ATOM 3168 C C . LEU A 1 400 ? 18.236 -6.910 -7.792 1.00 90.81 400 LEU A C 1
ATOM 3170 O O . LEU A 1 400 ? 19.305 -6.667 -8.355 1.00 90.81 400 LEU A O 1
ATOM 3174 N N . GLU A 1 401 ? 17.124 -7.207 -8.470 1.00 90.75 401 GLU A N 1
ATOM 3175 C CA . GLU A 1 401 ? 17.068 -7.282 -9.935 1.00 90.75 401 GLU A CA 1
ATOM 3176 C C . GLU A 1 401 ? 16.785 -5.930 -10.598 1.00 90.75 401 GLU A C 1
ATOM 3178 O O . GLU A 1 401 ? 17.218 -5.690 -11.728 1.00 90.75 401 GLU A O 1
ATOM 3183 N N . GLY A 1 402 ? 16.083 -5.032 -9.906 1.00 92.69 402 GLY A N 1
ATOM 3184 C CA . GLY A 1 402 ? 15.760 -3.702 -10.409 1.00 92.69 402 GLY A CA 1
ATOM 3185 C C . GLY A 1 402 ? 14.647 -3.013 -9.620 1.00 92.69 402 GLY A C 1
ATOM 3186 O O . GLY A 1 402 ? 14.145 -3.562 -8.645 1.00 92.69 402 GLY A O 1
ATOM 3187 N N . PRO A 1 403 ? 14.245 -1.796 -10.022 1.00 96.69 403 PRO A N 1
ATOM 3188 C CA . PRO A 1 403 ? 13.102 -1.103 -9.432 1.00 96.69 403 PRO A CA 1
ATOM 3189 C C . PRO A 1 403 ? 11.798 -1.910 -9.517 1.00 96.69 403 PRO A C 1
ATOM 3191 O O . PRO A 1 403 ? 11.553 -2.578 -10.520 1.00 96.69 403 PRO A O 1
ATOM 3194 N N . VAL A 1 404 ? 10.933 -1.796 -8.507 1.00 98.25 404 VAL A N 1
ATOM 3195 C CA . VAL A 1 404 ? 9.725 -2.632 -8.352 1.00 98.25 404 VAL A CA 1
ATOM 3196 C C . VAL A 1 404 ? 8.481 -1.754 -8.278 1.00 98.25 404 VAL A C 1
ATOM 3198 O O . VAL A 1 404 ? 8.396 -0.884 -7.415 1.00 98.25 404 VAL A O 1
ATOM 3201 N N . ALA A 1 405 ? 7.496 -1.957 -9.153 1.00 98.44 405 ALA A N 1
ATOM 3202 C CA . ALA A 1 405 ? 6.208 -1.286 -9.021 1.00 98.44 405 ALA A CA 1
ATOM 3203 C C . ALA A 1 405 ? 5.415 -1.914 -7.871 1.00 98.44 405 ALA A C 1
ATOM 3205 O O . ALA A 1 405 ? 5.222 -3.133 -7.830 1.00 98.44 405 ALA A O 1
ATOM 3206 N N . VAL A 1 406 ? 4.944 -1.079 -6.949 1.00 98.31 406 VAL A N 1
ATOM 3207 C CA . VAL A 1 406 ? 4.202 -1.514 -5.764 1.00 98.31 406 VAL A CA 1
ATOM 3208 C C . VAL A 1 406 ? 2.913 -0.731 -5.604 1.00 98.31 406 VAL A C 1
ATOM 3210 O O . VAL A 1 406 ? 2.871 0.458 -5.926 1.00 98.31 406 VAL A O 1
ATOM 3213 N N . SER A 1 407 ? 1.878 -1.388 -5.086 1.00 97.25 407 SER A N 1
ATOM 3214 C CA . SER A 1 407 ? 0.636 -0.735 -4.684 1.00 97.25 407 SER A CA 1
ATOM 3215 C C . SER A 1 407 ? 0.559 -0.564 -3.174 1.00 97.25 407 SER A C 1
ATOM 3217 O O . SER A 1 407 ? 1.015 -1.417 -2.414 1.00 97.25 407 SER A O 1
ATOM 3219 N N . PHE A 1 408 ? -0.015 0.549 -2.742 1.00 95.25 408 PHE A N 1
ATOM 3220 C CA . PHE A 1 408 ? -0.266 0.863 -1.340 1.00 95.25 408 PHE A CA 1
ATOM 3221 C C . PHE A 1 408 ? -1.484 1.779 -1.225 1.00 95.25 408 PHE A C 1
ATOM 3223 O O . PHE A 1 408 ? -1.891 2.419 -2.200 1.00 95.25 408 PHE A O 1
ATOM 3230 N N . ASP A 1 409 ? -2.074 1.835 -0.039 1.00 92.88 409 ASP A N 1
ATOM 3231 C CA . ASP A 1 409 ? -3.202 2.719 0.241 1.00 92.88 409 ASP A CA 1
ATOM 3232 C C . ASP A 1 409 ? -2.741 4.173 0.361 1.00 92.88 409 ASP A C 1
ATOM 3234 O O . ASP A 1 409 ? -1.747 4.483 1.024 1.00 92.88 409 ASP A O 1
ATOM 3238 N N . TYR A 1 410 ? -3.447 5.085 -0.307 1.00 89.56 410 TYR A N 1
ATOM 3239 C CA . TYR A 1 410 ? -3.072 6.494 -0.339 1.00 89.56 410 TYR A CA 1
ATOM 3240 C C . TYR A 1 410 ? -3.873 7.307 0.676 1.00 89.56 410 TYR A C 1
ATOM 3242 O O . TYR A 1 410 ? -4.909 7.910 0.370 1.00 89.56 410 TYR A O 1
ATOM 3250 N N . PHE A 1 411 ? -3.354 7.335 1.899 1.00 90.44 411 PHE A N 1
ATOM 3251 C CA . PHE A 1 411 ? -4.013 7.948 3.043 1.00 90.44 411 PHE A CA 1
ATOM 3252 C C . PHE A 1 411 ? -4.091 9.486 2.960 1.00 90.44 411 PHE A C 1
ATOM 3254 O O . PHE A 1 411 ? -3.216 10.134 2.370 1.00 90.44 411 PHE A O 1
ATOM 3261 N N . PRO A 1 412 ? -5.124 10.113 3.560 1.00 86.62 412 PRO A N 1
ATOM 3262 C CA . PRO A 1 412 ? -5.257 11.570 3.618 1.00 86.62 412 PRO A CA 1
ATOM 3263 C C . PRO A 1 412 ? -4.020 12.299 4.167 1.00 86.62 412 PRO A C 1
ATOM 3265 O O . PRO A 1 412 ? -3.622 13.321 3.599 1.00 86.62 412 PRO A O 1
ATOM 3268 N N . SER A 1 413 ? -3.377 11.765 5.207 1.00 86.62 413 SER A N 1
ATOM 3269 C CA . SER A 1 413 ? -2.146 12.297 5.814 1.00 86.62 413 SER A CA 1
ATOM 3270 C C . SER A 1 413 ? -1.029 12.524 4.794 1.00 86.62 413 SER A C 1
ATOM 3272 O O . SER A 1 413 ? -0.346 13.556 4.837 1.00 86.62 413 SER A O 1
ATOM 3274 N N . TYR A 1 414 ? -0.919 11.656 3.784 1.00 87.12 414 TYR A N 1
ATOM 3275 C CA . TYR A 1 414 ? 0.137 11.722 2.769 1.00 87.12 414 TYR A CA 1
ATOM 3276 C C . TYR A 1 414 ? 0.030 12.961 1.877 1.00 87.12 414 TYR A C 1
ATOM 3278 O O . TYR A 1 414 ? 1.039 13.462 1.363 1.00 87.12 414 TYR A O 1
ATOM 3286 N N . ARG A 1 415 ? -1.187 13.500 1.722 1.00 78.38 415 ARG A N 1
ATOM 3287 C CA . ARG A 1 415 ? -1.470 14.679 0.889 1.00 78.38 415 ARG A CA 1
ATOM 3288 C C . ARG A 1 415 ? -0.865 15.952 1.458 1.00 78.38 415 ARG A C 1
ATOM 3290 O O . ARG A 1 415 ? -0.544 16.858 0.696 1.00 78.38 415 ARG A O 1
ATOM 3297 N N . THR A 1 416 ? -0.717 16.024 2.779 1.00 71.31 416 THR A N 1
ATOM 3298 C CA . THR A 1 416 ? -0.324 17.261 3.465 1.00 71.31 416 THR A CA 1
ATOM 3299 C C . THR A 1 416 ? 1.142 17.628 3.258 1.00 71.31 416 THR A C 1
ATOM 3301 O O . THR A 1 416 ? 1.506 18.783 3.464 1.00 71.31 416 THR A O 1
ATOM 3304 N N . GLY A 1 417 ? 1.994 16.674 2.861 1.00 64.94 417 GLY A N 1
ATOM 3305 C CA . GLY A 1 417 ? 3.408 16.954 2.593 1.00 64.94 417 GLY A CA 1
ATOM 3306 C C . GLY A 1 417 ? 4.265 17.218 3.833 1.00 64.94 417 GLY A C 1
ATOM 330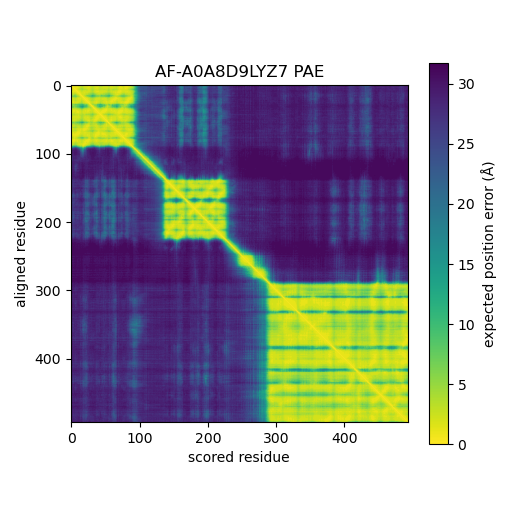7 O O . GLY A 1 417 ? 5.456 17.471 3.687 1.00 64.94 417 GLY A O 1
ATOM 3308 N N . LYS A 1 418 ? 3.680 17.202 5.039 1.00 70.00 418 LYS A N 1
ATOM 3309 C CA . LYS A 1 418 ? 4.361 17.633 6.270 1.00 70.00 418 LYS A CA 1
ATOM 3310 C C . LYS A 1 418 ? 5.357 16.601 6.793 1.00 70.00 418 LYS A C 1
ATOM 3312 O O . LYS A 1 418 ? 6.359 16.966 7.399 1.00 70.00 418 LYS A O 1
ATOM 3317 N N . GLU A 1 419 ? 5.078 15.325 6.564 1.00 77.50 419 GLU A N 1
ATOM 3318 C CA . GLU A 1 419 ? 5.888 14.223 7.072 1.00 77.50 419 GLU A CA 1
ATOM 3319 C C . GLU A 1 419 ? 7.060 13.904 6.144 1.00 77.50 419 GLU A C 1
ATOM 3321 O O . GLU A 1 419 ? 6.898 13.761 4.928 1.00 77.50 419 GLU A O 1
ATOM 3326 N N . ARG A 1 420 ? 8.248 13.737 6.740 1.00 83.06 420 ARG A N 1
ATOM 3327 C CA . ARG A 1 420 ? 9.473 13.335 6.029 1.00 83.06 420 ARG A CA 1
ATOM 3328 C C . ARG A 1 420 ? 9.422 11.903 5.502 1.00 83.06 420 ARG A C 1
ATOM 3330 O O . ARG A 1 420 ? 10.036 11.633 4.469 1.00 83.06 420 ARG A O 1
ATOM 3337 N N . ILE A 1 421 ? 8.735 11.031 6.236 1.00 91.75 421 ILE A N 1
ATOM 3338 C CA . ILE A 1 421 ? 8.462 9.632 5.913 1.00 91.75 421 ILE A CA 1
ATOM 3339 C C . ILE A 1 421 ? 6.955 9.457 6.071 1.00 91.75 421 ILE A C 1
ATOM 3341 O O . ILE A 1 421 ? 6.430 9.682 7.157 1.00 91.75 421 ILE A O 1
ATOM 3345 N N . LEU A 1 422 ? 6.287 9.091 4.985 1.00 92.62 422 LEU A N 1
ATOM 3346 C CA . LEU A 1 422 ? 4.866 8.798 4.934 1.00 92.62 422 LEU A CA 1
ATOM 3347 C C . LEU A 1 422 ? 4.556 7.591 5.812 1.00 92.62 422 LEU A C 1
ATOM 3349 O O . LEU A 1 422 ? 4.979 6.474 5.508 1.00 92.62 422 LEU A O 1
ATOM 3353 N N . SER A 1 423 ? 3.791 7.819 6.871 1.00 92.38 423 SER A N 1
ATOM 3354 C CA . SER A 1 423 ? 3.253 6.766 7.725 1.00 92.38 423 SER A CA 1
ATOM 3355 C C . SER A 1 423 ? 1.807 7.118 8.057 1.00 92.38 423 SER A C 1
ATOM 3357 O O . SER A 1 423 ? 1.536 8.245 8.465 1.00 92.38 423 SER A O 1
ATOM 3359 N N . PRO A 1 424 ? 0.841 6.212 7.842 1.00 91.12 424 PRO A N 1
ATOM 3360 C CA . PRO A 1 424 ? -0.539 6.530 8.144 1.00 91.12 424 PRO A CA 1
ATOM 3361 C C . PRO A 1 424 ? -0.740 6.556 9.650 1.00 91.12 424 PRO A C 1
ATOM 3363 O O . PRO A 1 424 ? -0.199 5.715 10.383 1.00 91.12 424 PRO A O 1
ATOM 3366 N N . THR A 1 425 ? -1.577 7.487 10.098 1.00 88.06 425 THR A N 1
ATOM 3367 C CA . THR A 1 425 ? -1.970 7.567 11.503 1.00 88.06 425 THR A CA 1
ATOM 3368 C C . THR A 1 425 ? -2.679 6.282 11.930 1.00 88.06 425 THR A C 1
ATOM 3370 O O . THR A 1 425 ? -3.291 5.587 11.116 1.00 88.06 425 THR A O 1
ATOM 3373 N N . LEU A 1 426 ? -2.646 5.968 13.227 1.00 84.75 426 LEU A N 1
ATOM 3374 C CA . LEU A 1 426 ? -3.367 4.808 13.760 1.00 84.75 426 LEU A CA 1
ATOM 3375 C C . LEU A 1 426 ? -4.857 4.853 13.382 1.00 84.75 426 LEU A C 1
ATOM 3377 O O . LEU A 1 426 ? -5.415 3.856 12.935 1.00 84.75 426 LEU A O 1
ATOM 3381 N N . THR A 1 427 ? -5.476 6.031 13.482 1.00 84.38 427 THR A N 1
ATOM 3382 C CA . THR A 1 427 ? -6.871 6.266 13.092 1.00 84.38 427 THR A CA 1
ATOM 3383 C C . THR A 1 427 ? -7.123 5.947 11.622 1.00 84.38 427 THR A C 1
ATOM 3385 O O . THR A 1 427 ? -8.109 5.296 11.295 1.00 84.38 427 THR A O 1
ATOM 3388 N N . GLU A 1 428 ? -6.232 6.376 10.729 1.00 85.69 428 GLU A N 1
ATOM 3389 C CA . GLU A 1 428 ? -6.332 6.074 9.302 1.00 85.69 428 GLU A CA 1
ATOM 3390 C C . GLU A 1 428 ? -6.210 4.574 9.027 1.00 85.69 428 GLU A C 1
ATOM 3392 O O . GLU A 1 428 ? -7.027 4.032 8.287 1.00 85.69 428 GLU A O 1
ATOM 3397 N N . ARG A 1 429 ? -5.259 3.878 9.665 1.00 83.62 429 ARG A N 1
ATOM 3398 C CA . ARG A 1 429 ? -5.113 2.419 9.512 1.00 83.62 429 ARG A CA 1
ATOM 3399 C C . ARG A 1 429 ? -6.341 1.656 9.982 1.00 83.62 429 ARG A C 1
ATOM 3401 O O . ARG A 1 429 ? -6.757 0.722 9.310 1.00 83.62 429 ARG A O 1
ATOM 3408 N N . LEU A 1 430 ? -6.918 2.060 11.113 1.00 79.38 430 LEU A N 1
ATOM 3409 C CA . LEU A 1 430 ? -8.104 1.416 11.680 1.00 79.38 430 LEU A CA 1
ATOM 3410 C C . LEU A 1 430 ? -9.356 1.652 10.828 1.00 79.38 430 LEU A C 1
ATOM 3412 O O . LEU A 1 430 ? -10.214 0.779 10.749 1.00 79.38 430 LEU A O 1
ATOM 3416 N N . ARG A 1 431 ? -9.464 2.818 10.182 1.00 80.56 431 ARG A N 1
ATOM 3417 C CA . ARG A 1 431 ? -10.622 3.182 9.351 1.00 80.56 431 ARG A CA 1
ATOM 3418 C C . ARG A 1 431 ? -10.542 2.642 7.931 1.00 80.56 431 ARG A C 1
ATOM 3420 O O . ARG A 1 431 ? -11.576 2.398 7.321 1.00 80.56 431 ARG A O 1
ATOM 3427 N N . ASN A 1 432 ? -9.342 2.458 7.393 1.00 79.69 432 ASN A N 1
ATOM 3428 C CA . ASN A 1 432 ? -9.141 2.100 5.991 1.00 79.69 432 ASN A CA 1
ATOM 3429 C C . ASN A 1 432 ? -9.814 0.790 5.535 1.00 79.69 432 ASN A C 1
ATOM 3431 O O . ASN A 1 432 ? -10.343 0.800 4.426 1.00 79.69 432 ASN A O 1
ATOM 3435 N N . PRO A 1 433 ? -9.917 -0.279 6.354 1.00 76.19 433 PRO A N 1
ATOM 3436 C CA . PRO A 1 433 ? -10.719 -1.457 6.006 1.00 76.19 433 PRO A CA 1
ATOM 3437 C C . PRO A 1 433 ? -12.208 -1.165 5.756 1.00 76.19 433 PRO A C 1
ATOM 3439 O O . PRO A 1 433 ? -12.879 -1.954 5.102 1.00 76.19 433 PRO A O 1
ATOM 3442 N N . TYR A 1 434 ? -12.728 -0.048 6.271 1.00 72.69 434 TYR A N 1
ATOM 3443 C CA . TYR A 1 434 ? -14.128 0.361 6.133 1.00 72.69 434 TYR A CA 1
ATOM 3444 C C . TYR A 1 434 ? -14.291 1.472 5.089 1.00 72.69 434 TYR A C 1
ATOM 3446 O O . TYR A 1 434 ? -15.200 1.440 4.263 1.00 72.69 434 TYR A O 1
ATOM 3454 N N . GLU A 1 435 ? -13.385 2.449 5.098 1.00 75.00 435 GLU A N 1
ATOM 3455 C CA . GLU A 1 435 ? -13.467 3.651 4.261 1.00 75.00 435 GLU A CA 1
ATOM 3456 C C . GLU A 1 435 ? -12.828 3.487 2.886 1.00 75.00 435 GLU A C 1
ATOM 3458 O O . GLU A 1 435 ? -13.097 4.301 2.008 1.00 75.00 435 GLU A O 1
ATOM 3463 N N . HIS A 1 436 ? -12.017 2.441 2.697 1.00 72.81 436 HIS A N 1
ATOM 3464 C CA . HIS A 1 436 ? -11.379 2.077 1.434 1.00 72.81 436 HIS A CA 1
ATOM 3465 C C . HIS A 1 436 ? -10.709 3.273 0.748 1.00 72.81 436 HIS A C 1
ATOM 3467 O O . HIS A 1 436 ? -11.202 3.803 -0.253 1.00 72.81 436 HIS A O 1
ATOM 3473 N N . THR A 1 437 ? -9.566 3.718 1.282 1.00 79.94 437 THR A N 1
ATOM 3474 C CA . THR A 1 437 ? -8.833 4.812 0.635 1.00 79.94 437 THR A CA 1
ATOM 3475 C C . THR A 1 437 ? -8.390 4.419 -0.776 1.00 79.94 437 THR A C 1
ATOM 3477 O O . THR A 1 437 ? -8.250 3.245 -1.123 1.00 79.94 437 THR A O 1
ATOM 3480 N N . SER A 1 438 ? -8.198 5.422 -1.637 1.00 83.75 438 SER A N 1
ATOM 3481 C CA . SER A 1 438 ? -7.758 5.176 -3.008 1.00 83.75 438 SER A CA 1
ATOM 3482 C C . SER A 1 438 ? -6.417 4.451 -2.999 1.00 83.75 438 SER A C 1
ATOM 3484 O O . SER A 1 438 ? -5.459 4.945 -2.401 1.00 83.75 438 SER A O 1
ATOM 3486 N N . LYS A 1 439 ? -6.321 3.336 -3.724 1.00 89.88 439 LYS A N 1
ATOM 3487 C CA . LYS A 1 439 ? -5.029 2.696 -3.971 1.00 89.88 439 LYS A CA 1
ATOM 3488 C C . LYS A 1 439 ? -4.135 3.634 -4.774 1.00 89.88 439 LYS A C 1
ATOM 3490 O O . LYS A 1 439 ? -4.610 4.463 -5.548 1.00 89.88 439 LYS A O 1
ATOM 3495 N N . HIS A 1 440 ? -2.834 3.497 -4.630 1.00 94.19 440 HIS A N 1
ATOM 3496 C CA . HIS A 1 440 ? -1.863 4.201 -5.451 1.00 94.19 440 HIS A CA 1
ATOM 3497 C C . HIS A 1 440 ? -0.739 3.255 -5.834 1.00 94.19 440 HIS A C 1
ATOM 3499 O O . HIS A 1 440 ? -0.501 2.264 -5.146 1.00 94.19 440 HIS A O 1
ATOM 3505 N N . VAL A 1 441 ? -0.086 3.529 -6.962 1.00 96.62 441 VAL A N 1
ATOM 3506 C CA . VAL A 1 441 ? 1.007 2.697 -7.466 1.00 96.62 441 VAL A CA 1
ATOM 3507 C C . VAL A 1 441 ? 2.231 3.570 -7.671 1.00 96.62 441 VAL A C 1
ATOM 3509 O O . VAL A 1 441 ? 2.206 4.516 -8.459 1.00 96.62 441 VAL A O 1
ATOM 3512 N N . GLY A 1 442 ? 3.301 3.231 -6.962 1.00 96.25 442 GLY A N 1
ATOM 3513 C CA . GLY A 1 442 ? 4.600 3.887 -7.051 1.00 96.25 442 GLY A CA 1
ATOM 3514 C C . GLY A 1 442 ? 5.673 2.926 -7.547 1.00 96.25 442 GLY A C 1
ATOM 3515 O O . GLY A 1 442 ? 5.459 1.716 -7.631 1.00 96.25 442 GLY A O 1
ATOM 3516 N N . LEU A 1 443 ? 6.849 3.460 -7.872 1.00 98.00 443 LEU A N 1
ATOM 3517 C CA . LEU A 1 443 ? 8.015 2.646 -8.210 1.00 98.00 443 LEU A CA 1
ATOM 3518 C C . LEU A 1 443 ? 9.008 2.660 -7.049 1.00 98.00 443 LEU A C 1
ATOM 3520 O O . LEU A 1 443 ? 9.640 3.683 -6.799 1.00 98.00 443 LEU A O 1
ATOM 3524 N N . LEU A 1 444 ? 9.187 1.532 -6.368 1.00 97.81 444 LEU A N 1
ATOM 3525 C CA . LEU A 1 444 ? 10.268 1.379 -5.406 1.00 97.81 444 LEU A CA 1
ATOM 3526 C C . LEU A 1 444 ? 11.612 1.392 -6.111 1.00 97.81 444 LEU A C 1
ATOM 3528 O O . LEU A 1 444 ? 11.864 0.625 -7.040 1.00 97.81 444 LEU A O 1
ATOM 3532 N N . MET A 1 445 ? 12.488 2.248 -5.612 1.00 96.88 445 MET A N 1
ATOM 3533 C CA . MET A 1 445 ? 13.852 2.412 -6.091 1.00 96.88 445 MET A CA 1
ATOM 3534 C C . MET A 1 445 ? 14.868 1.910 -5.071 1.00 96.88 445 MET A C 1
ATOM 3536 O O . MET A 1 445 ? 16.030 1.747 -5.418 1.00 96.88 445 MET A O 1
ATOM 3540 N N . GLY A 1 446 ? 14.461 1.629 -3.836 1.00 95.69 446 GLY A N 1
ATOM 3541 C CA . GLY A 1 446 ? 15.341 1.099 -2.804 1.00 95.69 446 GLY A CA 1
ATOM 3542 C C . GLY A 1 446 ? 14.769 1.297 -1.412 1.00 95.69 446 GLY A C 1
ATOM 3543 O O . GLY A 1 446 ? 13.562 1.463 -1.245 1.00 95.69 446 GLY A O 1
ATOM 3544 N N . SER A 1 447 ? 15.641 1.313 -0.411 1.00 95.12 447 SER A N 1
ATOM 3545 C CA . SER A 1 447 ? 15.258 1.588 0.973 1.00 95.12 447 SER A CA 1
ATOM 3546 C C . SER A 1 447 ? 16.345 2.360 1.718 1.00 95.12 447 SER A C 1
ATOM 3548 O O . SER A 1 447 ? 17.448 2.572 1.209 1.00 95.12 447 SER A O 1
ATOM 3550 N N . GLY A 1 448 ? 16.038 2.834 2.919 1.00 91.81 448 GLY A N 1
ATOM 3551 C CA . GLY A 1 448 ? 17.007 3.517 3.759 1.00 91.81 448 GLY A CA 1
ATOM 3552 C C . GLY A 1 448 ? 16.540 3.705 5.192 1.00 91.81 448 GLY A C 1
ATOM 3553 O O . GLY A 1 448 ? 15.467 3.248 5.580 1.00 91.81 448 GLY A O 1
ATOM 3554 N N . ILE A 1 449 ? 17.381 4.381 5.971 1.00 88.25 449 ILE A N 1
ATOM 3555 C CA . ILE A 1 449 ? 17.136 4.728 7.372 1.00 88.25 449 ILE A CA 1
ATOM 3556 C C . ILE A 1 449 ? 17.437 6.220 7.563 1.00 88.25 449 ILE A C 1
ATOM 3558 O O . ILE A 1 449 ? 18.451 6.727 7.066 1.00 88.25 449 ILE A O 1
ATOM 3562 N N . GLU A 1 450 ? 16.556 6.926 8.269 1.00 84.88 450 GLU A N 1
ATOM 3563 C CA . GLU A 1 450 ? 16.730 8.320 8.702 1.00 84.88 450 GLU A CA 1
ATOM 3564 C C . GLU A 1 450 ? 16.357 8.446 10.187 1.00 84.88 450 GLU A C 1
ATOM 3566 O O . GLU A 1 450 ? 15.447 7.765 10.649 1.00 84.88 450 GLU A O 1
ATOM 3571 N N . LEU A 1 451 ? 17.027 9.331 10.932 1.00 78.62 451 LEU A N 1
ATOM 3572 C CA . LEU A 1 451 ? 16.569 9.720 12.268 1.00 78.62 451 LEU A CA 1
ATOM 3573 C C . LEU A 1 451 ? 15.397 10.704 12.165 1.00 78.62 451 LEU A C 1
ATOM 3575 O O . LEU A 1 451 ? 15.527 11.777 11.572 1.00 78.62 451 LEU A O 1
ATOM 3579 N N . VAL A 1 452 ? 14.273 10.363 12.788 1.00 79.38 452 VAL A N 1
ATOM 3580 C CA . VAL A 1 452 ? 13.103 11.232 12.942 1.00 79.38 452 VAL A CA 1
ATOM 3581 C C . VAL A 1 452 ? 12.855 11.400 14.433 1.00 79.38 452 VAL A C 1
ATOM 3583 O O .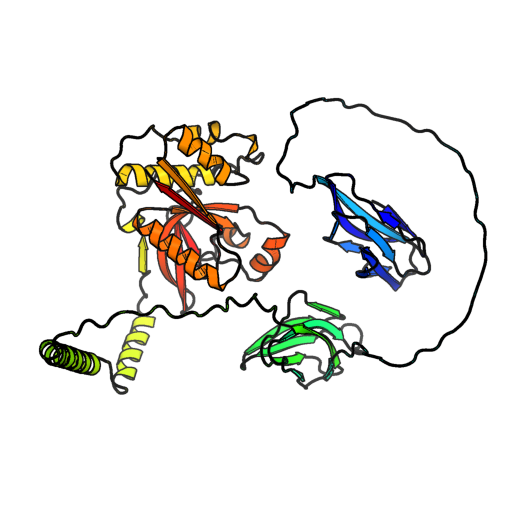 VAL A 1 452 ? 12.624 10.418 15.129 1.00 79.38 452 VAL A O 1
ATOM 3586 N N . ASP A 1 453 ? 12.953 12.638 14.919 1.00 80.56 453 ASP A N 1
ATOM 3587 C CA . ASP A 1 453 ? 12.812 12.982 16.342 1.00 80.56 453 ASP A CA 1
ATOM 3588 C C . ASP A 1 453 ? 13.759 12.192 17.268 1.00 80.56 453 ASP A C 1
ATOM 3590 O O . ASP A 1 453 ? 13.416 11.850 18.394 1.00 80.56 453 ASP A O 1
ATOM 3594 N N . GLY A 1 454 ? 14.971 11.899 16.780 1.00 76.50 454 GLY A N 1
ATOM 3595 C CA . GLY A 1 454 ? 15.994 11.135 17.506 1.00 76.50 454 GLY A CA 1
ATOM 3596 C C . GLY A 1 454 ? 15.905 9.616 17.331 1.00 76.50 454 GLY A C 1
ATOM 3597 O O . GLY A 1 454 ? 16.865 8.926 17.657 1.00 76.50 454 GLY A O 1
ATOM 3598 N N . GLU A 1 455 ? 14.825 9.102 16.737 1.00 77.56 455 GLU A N 1
ATOM 3599 C CA . GLU A 1 455 ? 14.593 7.665 16.561 1.00 77.56 455 GLU A CA 1
ATOM 3600 C C . GLU A 1 455 ? 14.865 7.205 15.117 1.00 77.56 455 GLU A C 1
ATOM 3602 O O . GLU A 1 455 ? 14.449 7.875 14.163 1.00 77.56 455 GLU A O 1
ATOM 3607 N N . PRO A 1 456 ? 15.539 6.058 14.903 1.00 81.25 456 PRO A N 1
ATOM 3608 C CA . PRO A 1 456 ? 15.772 5.523 13.568 1.00 81.25 456 PRO A CA 1
ATOM 3609 C C . PRO A 1 456 ? 14.469 5.016 12.948 1.00 81.25 456 PRO A C 1
ATOM 3611 O O . PRO A 1 456 ? 13.836 4.087 13.446 1.00 81.25 456 PRO A O 1
ATOM 3614 N N . LYS A 1 457 ? 14.096 5.592 11.805 1.00 87.19 457 LYS A N 1
ATOM 3615 C CA . LYS A 1 457 ? 12.965 5.149 10.991 1.00 87.19 457 LYS A CA 1
ATOM 3616 C C . LYS A 1 457 ? 13.438 4.606 9.653 1.00 87.19 457 LYS A C 1
ATOM 3618 O O . LYS A 1 457 ? 14.162 5.269 8.907 1.00 87.19 457 LYS A O 1
ATOM 3623 N N . HIS A 1 458 ? 12.994 3.392 9.354 1.00 92.44 458 HIS A N 1
ATOM 3624 C CA . HIS A 1 458 ? 13.242 2.722 8.088 1.00 92.44 458 HIS A CA 1
ATOM 3625 C C . HIS A 1 458 ? 12.200 3.165 7.058 1.00 92.44 458 HIS A C 1
ATOM 3627 O O . HIS A 1 458 ? 11.022 3.327 7.380 1.00 92.44 458 HIS A O 1
ATOM 3633 N N . PHE A 1 459 ? 12.624 3.354 5.812 1.00 95.75 459 PHE A N 1
ATOM 3634 C CA . PHE A 1 459 ? 11.740 3.773 4.731 1.00 95.75 459 PHE A CA 1
ATOM 3635 C C . PHE A 1 459 ? 12.056 3.073 3.408 1.00 95.75 459 PHE A C 1
ATOM 3637 O O . PHE A 1 459 ? 13.197 2.713 3.116 1.00 95.75 459 PHE A O 1
ATOM 3644 N N . TRP A 1 460 ? 11.021 2.902 2.597 1.00 97.50 460 TRP A N 1
ATOM 3645 C CA . TRP A 1 460 ? 11.071 2.584 1.184 1.00 97.50 460 TRP A CA 1
ATOM 3646 C C . TRP A 1 460 ? 11.276 3.871 0.392 1.00 97.50 460 TRP A C 1
ATOM 3648 O O . TRP A 1 460 ? 10.599 4.870 0.631 1.00 97.50 460 TRP A O 1
ATOM 3658 N N . ASP A 1 461 ? 12.213 3.854 -0.550 1.00 96.50 461 ASP A N 1
ATOM 3659 C CA . ASP A 1 461 ? 12.494 4.974 -1.441 1.00 96.50 461 ASP A CA 1
ATOM 3660 C C . ASP A 1 461 ? 11.599 4.875 -2.680 1.00 96.50 461 ASP A C 1
ATOM 3662 O O . ASP A 1 461 ? 11.826 4.022 -3.542 1.00 96.50 461 ASP A O 1
ATOM 3666 N N . ILE A 1 462 ? 10.562 5.710 -2.761 1.00 96.06 462 ILE A N 1
ATOM 3667 C CA . ILE A 1 462 ? 9.505 5.599 -3.774 1.00 96.06 462 ILE A CA 1
ATOM 3668 C C . ILE A 1 462 ? 9.647 6.712 -4.800 1.00 96.06 462 ILE A C 1
ATOM 3670 O O . ILE A 1 462 ? 9.700 7.888 -4.456 1.00 96.06 462 ILE A O 1
ATOM 3674 N N . TYR A 1 463 ? 9.667 6.357 -6.080 1.00 95.81 463 TYR A N 1
ATOM 3675 C CA . TYR A 1 463 ? 9.616 7.311 -7.175 1.00 95.81 463 TYR A CA 1
ATOM 3676 C C . TYR A 1 463 ? 8.174 7.538 -7.632 1.00 95.81 463 TYR A C 1
ATOM 3678 O O . TYR A 1 463 ? 7.546 6.678 -8.257 1.00 95.81 463 TYR A O 1
ATOM 3686 N N . GLU A 1 464 ? 7.663 8.723 -7.314 1.00 93.00 464 GLU A N 1
ATOM 3687 C CA . GLU A 1 464 ? 6.269 9.116 -7.470 1.00 93.00 464 GLU A CA 1
ATOM 3688 C C . GLU A 1 464 ? 5.936 9.647 -8.869 1.00 93.00 464 GLU A C 1
ATOM 3690 O O . GLU A 1 464 ? 6.799 10.083 -9.640 1.00 93.00 464 GLU A O 1
ATOM 3695 N N . SER A 1 465 ? 4.651 9.625 -9.217 1.00 92.31 465 SER A N 1
ATOM 3696 C CA . SER A 1 465 ? 4.126 10.154 -10.485 1.00 92.31 465 SER A CA 1
ATOM 3697 C C . SER A 1 465 ? 3.625 11.596 -10.365 1.00 92.31 465 SER A C 1
ATOM 3699 O O . SER A 1 465 ? 2.678 11.988 -11.033 1.00 92.31 465 SER A O 1
ATOM 3701 N N . ARG A 1 466 ? 4.240 12.415 -9.507 1.00 88.19 466 ARG A N 1
ATOM 3702 C CA . ARG A 1 466 ? 3.824 13.809 -9.240 1.00 88.19 466 ARG A CA 1
ATOM 3703 C C . ARG A 1 466 ? 4.750 14.864 -9.850 1.00 88.19 466 ARG A C 1
ATOM 3705 O O . ARG A 1 466 ? 4.570 16.056 -9.620 1.00 88.19 466 ARG A O 1
ATOM 3712 N N . GLY A 1 467 ? 5.715 14.423 -10.653 1.00 87.50 467 GLY A N 1
ATOM 3713 C CA . GLY A 1 467 ? 6.726 15.270 -11.277 1.00 87.50 467 GLY A CA 1
ATOM 3714 C C . GLY A 1 467 ? 7.830 15.732 -10.325 1.00 87.50 467 GLY A C 1
ATOM 3715 O O . GLY A 1 467 ? 7.788 15.518 -9.117 1.00 87.50 467 GLY A O 1
ATOM 3716 N N . ALA A 1 468 ? 8.834 16.400 -10.893 1.00 88.38 468 ALA A N 1
ATOM 3717 C CA . ALA A 1 468 ? 10.060 16.764 -10.184 1.00 88.38 468 ALA A CA 1
ATOM 3718 C C . ALA A 1 468 ? 9.868 17.835 -9.095 1.00 88.38 468 ALA A C 1
ATOM 3720 O O . ALA A 1 468 ? 10.673 17.913 -8.176 1.00 88.38 468 ALA A O 1
ATOM 3721 N N . SER A 1 469 ? 8.815 18.653 -9.170 1.00 86.06 469 SER A N 1
ATOM 3722 C CA . SER A 1 469 ? 8.499 19.639 -8.127 1.00 86.06 469 SER A CA 1
ATOM 3723 C C . SER A 1 469 ? 7.922 19.005 -6.859 1.00 86.06 469 SER A C 1
ATOM 3725 O O . SER A 1 469 ? 7.756 19.690 -5.852 1.00 86.06 469 SER A O 1
ATOM 3727 N N . TRP A 1 470 ? 7.575 17.716 -6.897 1.00 84.94 470 TRP A N 1
ATOM 3728 C CA . TRP A 1 470 ? 7.084 17.002 -5.730 1.00 84.94 470 TRP A CA 1
ATOM 3729 C C . TRP A 1 470 ? 8.245 16.588 -4.827 1.00 84.94 470 TRP A C 1
ATOM 3731 O O . TRP A 1 470 ? 9.048 15.736 -5.203 1.00 84.94 470 TRP A O 1
ATOM 3741 N N . ARG A 1 471 ? 8.293 17.156 -3.618 1.00 85.00 471 ARG A N 1
ATOM 3742 C CA . ARG A 1 471 ? 9.216 16.759 -2.541 1.00 85.00 471 ARG A CA 1
ATOM 3743 C C . ARG A 1 471 ? 10.673 16.645 -3.025 1.00 85.00 471 ARG A C 1
ATOM 3745 O O . ARG A 1 471 ? 11.223 17.618 -3.535 1.00 85.00 471 ARG A O 1
ATOM 3752 N N . ASP A 1 472 ? 11.305 15.485 -2.845 1.00 88.00 472 ASP A N 1
ATOM 3753 C CA . ASP A 1 472 ? 12.701 15.236 -3.208 1.00 88.00 472 ASP A CA 1
ATOM 3754 C C . ASP A 1 472 ? 12.807 14.851 -4.689 1.00 88.00 472 ASP A C 1
ATOM 3756 O O . ASP A 1 472 ? 12.990 13.688 -5.036 1.00 88.00 472 ASP A O 1
ATOM 3760 N N . CYS A 1 473 ? 12.632 15.826 -5.586 1.00 88.69 473 CYS A N 1
ATOM 3761 C CA . CYS A 1 473 ? 12.757 15.636 -7.037 1.00 88.69 473 CYS A CA 1
ATOM 3762 C C . CYS A 1 473 ? 11.838 14.537 -7.609 1.00 88.69 473 CYS A C 1
ATOM 3764 O O . CYS A 1 473 ? 12.239 13.749 -8.469 1.00 88.69 473 CYS A O 1
ATOM 3766 N N . GLY A 1 474 ? 10.595 14.476 -7.138 1.00 89.88 474 GLY A N 1
ATOM 3767 C CA . GLY A 1 474 ? 9.608 13.467 -7.520 1.00 89.88 474 GLY A CA 1
ATOM 3768 C C . GLY A 1 474 ? 9.693 12.176 -6.713 1.00 89.88 474 GLY A C 1
ATOM 3769 O O . GLY A 1 474 ? 8.993 11.226 -7.045 1.00 89.88 474 GLY A O 1
ATOM 3770 N N . PHE A 1 475 ? 10.520 12.119 -5.671 1.00 93.12 475 PHE A N 1
ATOM 3771 C CA . PHE A 1 475 ? 10.598 10.969 -4.782 1.00 93.12 475 PHE A CA 1
ATOM 3772 C C . PHE A 1 475 ? 9.963 11.241 -3.424 1.00 93.12 475 PHE A C 1
ATOM 3774 O O . PHE A 1 475 ? 9.954 12.365 -2.913 1.00 93.12 475 PHE A O 1
ATOM 3781 N N . ASP A 1 476 ? 9.459 10.164 -2.841 1.00 92.88 476 ASP A N 1
ATOM 3782 C CA . ASP A 1 476 ? 8.865 10.115 -1.522 1.00 92.88 476 ASP A CA 1
ATOM 3783 C C . ASP A 1 476 ? 9.464 8.968 -0.705 1.00 92.88 476 ASP A C 1
ATOM 3785 O O . ASP A 1 476 ? 10.198 8.119 -1.217 1.00 92.88 476 ASP A O 1
ATOM 3789 N N . ARG A 1 477 ? 9.163 8.958 0.589 1.00 94.75 477 ARG A N 1
ATOM 3790 C CA . ARG A 1 477 ? 9.636 7.937 1.521 1.00 94.75 477 ARG A CA 1
ATOM 3791 C C . ARG A 1 477 ? 8.442 7.337 2.226 1.00 94.75 477 ARG A C 1
ATOM 3793 O O . ARG A 1 477 ? 7.759 8.059 2.936 1.00 94.75 477 ARG A O 1
ATOM 3800 N N . LEU A 1 478 ? 8.194 6.048 2.035 1.00 95.75 478 LEU A N 1
ATOM 3801 C CA . LEU A 1 478 ? 7.112 5.318 2.702 1.00 95.75 478 LEU A CA 1
ATOM 3802 C C . LEU A 1 478 ? 7.688 4.520 3.865 1.00 95.75 478 LEU A C 1
ATOM 3804 O O . LEU A 1 478 ? 8.735 3.903 3.704 1.00 95.75 478 LEU A O 1
ATOM 3808 N N . ALA A 1 479 ? 7.049 4.534 5.028 1.00 95.44 479 ALA A N 1
ATOM 3809 C CA . ALA A 1 479 ? 7.556 3.815 6.189 1.00 95.44 479 ALA A CA 1
ATOM 3810 C C . ALA A 1 479 ? 7.660 2.298 5.936 1.00 95.44 479 ALA A C 1
ATOM 3812 O O . ALA A 1 479 ? 6.829 1.700 5.248 1.00 95.44 479 ALA A O 1
ATOM 3813 N N . ARG A 1 480 ? 8.714 1.690 6.487 1.00 93.88 480 ARG A N 1
ATOM 3814 C CA . ARG A 1 480 ? 8.959 0.239 6.475 1.00 93.88 480 ARG A CA 1
ATOM 3815 C C . ARG A 1 480 ? 8.551 -0.403 7.786 1.00 93.88 480 ARG A C 1
ATOM 3817 O O . ARG A 1 480 ? 8.488 0.279 8.803 1.00 93.88 480 ARG A O 1
ATOM 3824 N N . HIS A 1 481 ? 8.355 -1.720 7.751 1.00 90.94 481 HIS A N 1
ATOM 3825 C CA . HIS A 1 481 ? 7.952 -2.536 8.903 1.00 90.94 481 HIS A CA 1
ATOM 3826 C C . HIS A 1 481 ? 6.568 -2.158 9.450 1.00 90.94 481 HIS A C 1
ATOM 3828 O O . HIS A 1 481 ? 6.239 -2.409 10.604 1.00 90.94 481 HIS A O 1
ATOM 3834 N N . GLU A 1 482 ? 5.751 -1.543 8.596 1.00 90.75 482 GLU A N 1
ATOM 3835 C CA . GLU A 1 482 ? 4.409 -1.064 8.922 1.00 90.75 482 GLU A CA 1
ATOM 3836 C C . GLU A 1 482 ? 3.327 -1.713 8.043 1.00 90.75 482 GLU A C 1
ATOM 3838 O O . GLU A 1 482 ? 2.161 -1.327 8.124 1.00 90.75 482 GLU A O 1
ATOM 3843 N N . GLY A 1 483 ? 3.706 -2.675 7.191 1.00 90.94 483 GLY A N 1
ATOM 3844 C CA . GLY A 1 483 ? 2.763 -3.467 6.398 1.00 90.94 483 GLY A CA 1
ATOM 3845 C C . GLY A 1 483 ? 2.021 -2.681 5.316 1.00 90.94 483 GLY A C 1
ATOM 3846 O O . GLY A 1 483 ? 0.908 -3.064 4.955 1.00 90.94 483 GLY A O 1
ATOM 3847 N N . LEU A 1 484 ? 2.606 -1.574 4.837 1.00 93.62 484 LEU A N 1
ATOM 3848 C CA . LEU A 1 484 ? 1.927 -0.575 3.997 1.00 93.62 484 LEU A CA 1
ATOM 3849 C C . LEU A 1 484 ? 1.824 -0.957 2.515 1.00 93.62 484 LEU A C 1
ATOM 3851 O O . LEU A 1 484 ? 0.932 -0.477 1.818 1.00 93.62 484 LEU A O 1
ATOM 3855 N N . ILE A 1 485 ? 2.735 -1.794 2.016 1.00 96.19 485 ILE A N 1
ATOM 3856 C CA . ILE A 1 485 ? 2.715 -2.244 0.622 1.00 96.19 485 ILE A CA 1
ATOM 3857 C C . ILE A 1 485 ? 1.766 -3.430 0.497 1.00 96.19 485 ILE A C 1
ATOM 3859 O O . ILE A 1 485 ? 1.965 -4.449 1.146 1.00 96.19 485 ILE A O 1
ATOM 3863 N N . LEU A 1 486 ? 0.764 -3.308 -0.370 1.00 94.94 486 LEU A N 1
ATOM 3864 C CA . LEU A 1 486 ? -0.277 -4.312 -0.575 1.00 94.94 486 LEU A CA 1
ATOM 3865 C C . LEU A 1 486 ? 0.061 -5.301 -1.686 1.00 94.94 486 LEU A C 1
ATOM 3867 O O . LEU A 1 486 ? -0.296 -6.473 -1.593 1.00 94.94 486 LEU A O 1
ATOM 3871 N N . GLN A 1 487 ? 0.703 -4.837 -2.759 1.00 97.25 487 GLN A N 1
ATOM 3872 C CA . GLN A 1 487 ? 1.132 -5.696 -3.861 1.00 97.25 487 GLN A CA 1
ATOM 3873 C C . GLN A 1 487 ? 2.490 -5.250 -4.396 1.00 97.25 487 GLN A C 1
ATOM 3875 O O . GLN A 1 487 ? 2.777 -4.053 -4.446 1.00 97.25 487 GLN A O 1
ATOM 3880 N N . ALA A 1 488 ? 3.298 -6.205 -4.847 1.00 98.19 488 ALA A N 1
ATOM 3881 C CA . ALA A 1 488 ? 4.581 -5.968 -5.496 1.00 98.19 488 ALA A CA 1
ATOM 3882 C C . ALA A 1 488 ? 4.650 -6.690 -6.845 1.00 98.19 488 ALA A C 1
ATOM 3884 O O . ALA A 1 488 ? 4.252 -7.847 -6.970 1.00 98.19 488 ALA A O 1
ATOM 3885 N N . THR A 1 489 ? 5.150 -5.995 -7.862 1.00 98.38 489 THR A N 1
ATOM 3886 C CA . THR A 1 489 ? 5.152 -6.478 -9.246 1.00 98.38 489 THR A CA 1
ATOM 3887 C C . THR A 1 489 ? 6.509 -7.057 -9.619 1.00 98.38 489 THR A C 1
ATOM 3889 O O . THR A 1 489 ? 7.516 -6.352 -9.610 1.00 98.38 489 THR A O 1
ATOM 3892 N N . GLU A 1 490 ? 6.543 -8.317 -10.034 1.00 97.88 490 GLU A N 1
ATOM 3893 C CA . GLU A 1 490 ? 7.716 -8.948 -10.636 1.00 97.88 490 GLU A CA 1
ATOM 3894 C C . GLU A 1 490 ? 7.538 -9.001 -12.157 1.00 97.88 490 GLU A C 1
ATOM 3896 O O . GLU A 1 490 ? 6.556 -9.551 -12.650 1.00 97.88 490 GLU A O 1
ATOM 3901 N N . MET A 1 491 ? 8.493 -8.447 -12.910 1.00 96.62 491 MET A N 1
ATOM 3902 C CA . MET A 1 491 ? 8.522 -8.527 -14.374 1.00 96.62 491 MET A CA 1
ATOM 3903 C C . MET A 1 491 ? 9.748 -9.312 -14.834 1.00 96.62 491 MET A C 1
ATOM 3905 O O . MET A 1 491 ? 10.890 -8.883 -14.640 1.00 96.62 491 MET A O 1
ATOM 3909 N N . ARG A 1 492 ? 9.516 -10.432 -15.518 1.00 94.00 492 ARG A N 1
ATOM 3910 C CA . ARG A 1 492 ? 10.567 -11.205 -16.178 1.00 94.00 492 ARG A CA 1
ATOM 3911 C C . ARG A 1 492 ? 10.641 -10.787 -17.643 1.00 94.00 492 ARG A C 1
ATOM 3913 O O . ARG A 1 492 ? 9.705 -10.994 -18.411 1.00 94.00 492 ARG A O 1
ATOM 3920 N N . LEU A 1 493 ? 11.762 -10.155 -17.991 1.00 89.94 493 LEU A N 1
ATOM 3921 C CA . LEU A 1 493 ? 12.169 -9.792 -19.351 1.00 89.94 493 LEU A CA 1
ATOM 3922 C C . LEU A 1 493 ? 13.308 -10.677 -19.822 1.00 89.94 493 LEU A C 1
ATOM 3924 O O . LEU A 1 493 ? 14.126 -11.094 -18.971 1.00 89.94 493 LEU A O 1
#

Radius of gyration: 31.76 Å; Cα contacts (8 Å, |Δi|>4): 805; chains: 1; bounding box: 102×64×71 Å

InterPro domains:
  IPR038765 Papain-like cysteine peptidase superfamily [SSF54001] (295-482)
  IPR041232 Nucleoplasmin-like domain [PF17800] (1-86)
  IPR041232 Nucleoplasmin-like domain [PF17800] (139-221)

Secondary structure (DSSP, 8-state):
-EEEETTB-EEE-PPTTEEEEEEEEEEESPPTT-EEEEEEEETTEEEEEEEEETTTB-EEEEEEEESS-EEEEE--SSSEEEEEEEEEE-------------------------------------------------PEEEETT--EEE-PPTTEEEEEEEEEEESPPTT--EEEEEEETTEEEEEEEESSEEEEEEEEESS-EEEEE--SSSEEEEEEEEEEPP-PPP-----PPPPPP-PPPSSHHHHHHHHHHHHHHHHHHHSPPTTTHHHHHHHHHTTTSS----EEEEHHHH-GGGPPPP-B--TTTHHHHHHHHHHHHHHHHHT-------HHHHHHHS-GGGB-TTS-BS-GGGGHHHHHHTTS-SEEEEEEPPSSHHHHHHHHHHHHHHHTTS-EEEEEE--HHHHT---SSB---HHHHHHHHHH-PPEEEEEEEEEEEEEETTEEEEEEEEE-SB-TTSTBTTEEEEESSS--EEEEEEEE-